Protein AF-0000000077149929 (afdb_homodimer)

Solvent-accessible surface area (backbone atoms only — not comparable to full-atom values): 21504 Å² total; per-residue (Å²): 137,84,81,76,75,76,81,75,70,52,66,52,74,81,49,72,38,74,36,72,50,73,58,92,90,40,73,47,52,42,52,30,38,65,86,33,66,66,58,45,76,57,82,54,70,53,52,48,53,39,57,74,66,64,73,82,71,56,50,36,36,37,25,45,62,31,39,47,26,63,56,56,52,50,49,38,66,74,37,72,81,44,46,45,37,32,26,23,60,39,62,66,25,48,53,29,22,53,50,26,28,56,73,58,72,46,88,69,45,74,45,77,19,64,80,56,38,73,43,54,92,51,68,25,20,25,39,37,30,63,63,68,60,81,48,35,68,65,47,54,49,47,52,54,53,52,46,60,74,28,39,33,87,63,7,34,43,37,40,31,30,40,39,91,67,53,27,53,58,50,50,53,51,41,30,68,74,50,73,34,65,43,77,78,41,80,55,95,59,28,33,28,39,38,30,47,40,120,138,83,82,77,75,77,81,75,70,53,66,51,72,81,47,70,37,74,35,73,50,72,56,92,89,40,74,47,53,42,53,29,38,65,87,32,66,65,58,45,75,58,80,54,68,51,52,48,52,39,58,73,66,62,72,82,71,55,51,34,36,36,24,45,62,32,38,47,27,63,57,56,52,49,49,38,67,73,38,70,80,42,44,42,40,32,25,23,62,39,62,67,25,47,55,30,22,51,50,26,27,56,73,58,73,47,88,67,45,76,44,74,18,65,81,56,38,72,43,52,92,50,70,22,20,26,39,36,31,61,62,68,60,83,48,35,69,65,46,54,48,48,53,54,55,53,45,60,74,28,38,34,87,62,8,35,43,37,39,31,32,39,39,90,68,54,27,54,57,51,50,54,52,41,29,70,74,50,70,35,65,41,76,78,42,80,55,95,61,28,32,28,38,38,30,49,40,120

Secondary structure (DSSP, 8-state):
---------------EEEEEEEETTEEEEEEEETTSS--SSS--HHHHHHHHH---SSSEEEEES-TTSHHHHHHHHHSTT-EEEEEES-HHHHHHHHHHHHHTT---EEEE-STTTT-TT--EEEEEE---GGG-HHHHHHHHHHHHHTEEEEEEEEEEEEGGGTHHHHHHHHHHHHS--EEEEEETTEEEEEEE--/---------------EEEEEEEETTEEEEEEEETTSS--SSS--HHHHHHHHH---SSSEEEEES-TTSHHHHHHHHHSTT-EEEEEES-HHHHHHHHHHHHHTT---EEEE-STTTT-TT--EEEEEE---GGG-HHHHHHHHHHHHHTEEEEEEEEEEEEGGGTHHHHHHHHHHHHS--EEEEEETTEEEEEEE--

InterPro domains:
  IPR007848 Methyltransferase small domain [PF05175] (28-194)
  IPR029063 S-adenosyl-L-methionine-dependent methyltransferase superfamily [G3DSA:3.40.50.150] (6-197)
  IPR029063 S-adenosyl-L-methionine-dependent methyltransferase superfamily [SSF53335] (8-190)
  IPR046977 rRNA (guanine-N(2)-)-methyltransferase RsmC/RlmG [PTHR47816] (9-197)

Radius of gyration: 22.01 Å; Cα contacts (8 Å, |Δi|>4): 864; chains: 2; bounding box: 57×58×68 Å

Structure (mmCIF, N/CA/C/O backbone):
data_AF-0000000077149929-model_v1
#
loop_
_entity.id
_entity.type
_entity.pdbx_description
1 polymer 'Methyltransferase small'
#
loop_
_atom_site.group_PDB
_atom_site.id
_atom_site.type_symbol
_atom_site.label_atom_id
_atom_site.label_alt_id
_atom_site.label_comp_id
_atom_site.label_asym_id
_atom_site.label_entity_id
_atom_site.label_seq_id
_atom_site.pdbx_PDB_ins_code
_atom_site.Cartn_x
_atom_site.Cartn_y
_atom_site.Cartn_z
_atom_site.occupancy
_atom_site.B_iso_or_equiv
_atom_site.auth_seq_id
_atom_site.auth_comp_id
_atom_site.auth_asym_id
_atom_site.auth_atom_id
_atom_site.pdbx_PDB_model_num
ATOM 1 N N . MET A 1 1 ? -20.562 -1.938 46.125 1 22.09 1 MET A N 1
ATOM 2 C CA . MET A 1 1 ? -20.094 -0.836 45.312 1 22.09 1 MET A CA 1
ATOM 3 C C . MET A 1 1 ? -19.484 -1.355 44 1 22.09 1 MET A C 1
ATOM 5 O O . MET A 1 1 ? -18.453 -2.029 44 1 22.09 1 MET A O 1
ATOM 9 N N . ASN A 1 2 ? -20.188 -1.725 42.875 1 21.92 2 ASN A N 1
ATOM 10 C CA . ASN A 1 2 ? -20.094 -2.693 41.812 1 21.92 2 ASN A CA 1
ATOM 11 C C . ASN A 1 2 ? -19.109 -2.23 40.719 1 21.92 2 ASN A C 1
ATOM 13 O O . ASN A 1 2 ? -19.266 -1.153 40.156 1 21.92 2 ASN A O 1
ATOM 17 N N . GLN A 1 3 ? -17.797 -2.617 40.781 1 22.11 3 GLN A N 1
ATOM 18 C CA . GLN A 1 3 ? -16.594 -2.266 40.031 1 22.11 3 GLN A CA 1
ATOM 19 C C . GLN A 1 3 ? -16.781 -2.484 38.531 1 22.11 3 GLN A C 1
ATOM 21 O O . GLN A 1 3 ? -16.906 -3.623 38.094 1 22.11 3 GLN A O 1
ATOM 26 N N . HIS A 1 4 ? -17.672 -1.678 37.812 1 24.73 4 HIS A N 1
ATOM 27 C CA . HIS A 1 4 ? -17.984 -1.688 36.406 1 24.73 4 HIS A CA 1
ATOM 28 C C . HIS A 1 4 ? -16.719 -1.696 35.531 1 24.73 4 HIS A C 1
ATOM 30 O O . HIS A 1 4 ? -15.953 -0.729 35.562 1 24.73 4 HIS A O 1
ATOM 36 N N . TYR A 1 5 ? -15.922 -2.758 35.562 1 26.31 5 TYR A N 1
ATOM 37 C CA . TYR A 1 5 ? -14.812 -3.09 34.656 1 26.31 5 TYR A CA 1
ATOM 38 C C . TYR A 1 5 ? -15.125 -2.691 33.219 1 26.31 5 TYR A C 1
ATOM 40 O O . TYR A 1 5 ? -16.078 -3.203 32.625 1 26.31 5 TYR A O 1
ATOM 48 N N . PHE A 1 6 ? -14.938 -1.39 32.781 1 29.39 6 PHE A N 1
ATOM 49 C CA . PHE A 1 6 ? -14.977 -0.711 31.5 1 29.39 6 PHE A CA 1
ATOM 50 C C . PHE A 1 6 ? -14.312 -1.564 30.422 1 29.39 6 PHE A C 1
ATOM 52 O O . PHE A 1 6 ? -13.094 -1.734 30.422 1 29.39 6 PHE A O 1
ATOM 59 N N . THR A 1 7 ? -14.789 -2.705 30.078 1 29.2 7 THR A N 1
ATOM 60 C CA . THR A 1 7 ? -14.445 -3.537 28.938 1 29.2 7 THR A CA 1
ATOM 61 C C . THR A 1 7 ? -14.305 -2.691 27.672 1 29.2 7 THR A C 1
ATOM 63 O O . THR A 1 7 ? -15.297 -2.209 27.125 1 29.2 7 THR A O 1
ATOM 66 N N . GLU A 1 8 ? -13.383 -1.742 27.484 1 30.44 8 GLU A N 1
ATOM 67 C CA . GLU A 1 8 ? -12.898 -0.664 26.641 1 30.44 8 GLU A CA 1
ATOM 68 C C . GLU A 1 8 ? -12.609 -1.165 25.219 1 30.44 8 GLU A C 1
ATOM 70 O O . GLU A 1 8 ? -11.453 -1.324 24.844 1 30.44 8 GLU A O 1
ATOM 75 N N . ASN A 1 9 ? -13.016 -2.373 24.828 1 31.66 9 ASN A N 1
ATOM 76 C CA . ASN A 1 9 ? -12.734 -2.877 23.484 1 31.66 9 ASN A CA 1
ATOM 77 C C . ASN A 1 9 ? -13.227 -1.914 22.406 1 31.66 9 ASN A C 1
ATOM 79 O O . ASN A 1 9 ? -14.383 -1.971 22 1 31.66 9 ASN A O 1
ATOM 83 N N . PRO A 1 10 ? -13.016 -0.711 22.469 1 35.94 10 PRO A N 1
ATOM 84 C CA . PRO A 1 10 ? -13.656 0.146 21.453 1 35.94 10 PRO A CA 1
ATOM 85 C C . PRO A 1 10 ? -13.422 -0.338 20.031 1 35.94 10 PRO A C 1
ATOM 87 O O . PRO A 1 10 ? -12.273 -0.375 19.562 1 35.94 10 PRO A O 1
ATOM 90 N N . GLU A 1 11 ? -13.859 -1.511 19.453 1 36.47 11 GLU A N 1
ATOM 91 C CA . GLU A 1 11 ? -13.773 -2.195 18.172 1 36.47 11 GLU A CA 1
ATOM 92 C C . GLU A 1 11 ? -14.008 -1.229 17.016 1 36.47 11 GLU A C 1
ATOM 94 O O . GLU A 1 11 ? -15.148 -0.842 16.734 1 36.47 11 GLU A O 1
ATOM 99 N N . SER A 1 12 ? -13.547 -0.11 16.984 1 45.94 12 SER A N 1
ATOM 100 C CA . SER A 1 12 ? -13.828 0.564 15.711 1 45.94 12 SER A CA 1
ATOM 101 C C . SER A 1 12 ? -13.812 -0.418 14.547 1 45.94 12 SER A C 1
ATOM 103 O O . SER A 1 12 ? -12.922 -1.264 14.453 1 45.94 12 SER A O 1
ATOM 105 N N . GLU A 1 13 ? -14.969 -0.965 13.898 1 57.72 13 GLU A N 1
ATOM 106 C CA . GLU A 1 13 ? -15.453 -2.23 13.359 1 57.72 13 GLU A CA 1
ATOM 107 C C . GLU A 1 13 ? -14.719 -2.604 12.078 1 57.72 13 GLU A C 1
ATOM 109 O O . GLU A 1 13 ? -14.711 -1.84 11.109 1 57.72 13 GLU A O 1
ATOM 114 N N . ILE A 1 14 ? -13.695 -3.395 12.117 1 74.5 14 ILE A N 1
ATOM 115 C CA . ILE A 1 14 ? -13.234 -4.18 10.977 1 74.5 14 ILE A CA 1
ATOM 116 C C . ILE A 1 14 ? -14.43 -4.688 10.18 1 74.5 14 ILE A C 1
ATOM 118 O O . ILE A 1 14 ? -15.375 -5.238 10.742 1 74.5 14 ILE A O 1
ATOM 122 N N . LYS A 1 15 ? -14.43 -4.043 8.922 1 82.56 15 LYS A N 1
ATOM 123 C CA . LYS A 1 15 ? -15.484 -4.555 8.062 1 82.56 15 LYS A CA 1
ATOM 124 C C . LYS A 1 15 ? -15.008 -5.75 7.246 1 82.56 15 LYS A C 1
ATOM 126 O O . LYS A 1 15 ? -13.914 -5.719 6.676 1 82.56 15 LYS A O 1
ATOM 131 N N . GLU A 1 16 ? -15.766 -6.77 7.375 1 90.88 16 GLU A N 1
ATOM 132 C CA . GLU A 1 16 ? -15.477 -7.98 6.613 1 90.88 16 GLU A CA 1
ATOM 133 C C . GLU A 1 16 ? -16.484 -8.172 5.484 1 90.88 16 GLU A C 1
ATOM 135 O O . GLU A 1 16 ? -17.641 -7.734 5.59 1 90.88 16 GLU A O 1
ATOM 140 N N . LYS A 1 17 ? -16.078 -8.703 4.402 1 92.31 17 LYS A N 1
ATOM 141 C CA . LYS A 1 17 ? -16.938 -9.172 3.316 1 92.31 17 LYS A CA 1
ATOM 142 C C . LYS A 1 17 ? -16.625 -10.625 2.967 1 92.31 17 LYS A C 1
ATOM 144 O O . LYS A 1 17 ? -15.477 -10.984 2.736 1 92.31 17 LYS A O 1
ATOM 149 N N . ARG A 1 18 ? -17.656 -11.445 3.004 1 96.19 18 ARG A N 1
ATOM 150 C CA . ARG A 1 18 ? -17.484 -12.852 2.654 1 96.19 18 ARG A CA 1
ATOM 151 C C . ARG A 1 18 ? -18.016 -13.133 1.248 1 96.19 18 ARG A C 1
ATOM 153 O O . ARG A 1 18 ? -19.062 -12.609 0.853 1 96.19 18 ARG A O 1
ATOM 160 N N . PHE A 1 19 ? -17.234 -13.969 0.481 1 97.44 19 PHE A N 1
ATOM 161 C CA . PHE A 1 19 ? -17.688 -14.336 -0.856 1 97.44 19 PHE A CA 1
ATOM 162 C C . PHE A 1 19 ? -17.094 -15.664 -1.289 1 97.44 19 PHE A C 1
ATOM 164 O O . PHE A 1 19 ? -16.109 -16.125 -0.717 1 97.44 19 PHE A O 1
ATOM 171 N N . THR A 1 20 ? -17.75 -16.312 -2.215 1 98.12 20 THR A N 1
ATOM 172 C CA . THR A 1 20 ? -17.266 -17.531 -2.861 1 98.12 20 THR A CA 1
ATOM 173 C C . THR A 1 20 ? -17.094 -17.312 -4.363 1 98.12 20 THR A C 1
ATOM 175 O O . THR A 1 20 ? -17.938 -16.672 -5 1 98.12 20 THR A O 1
ATOM 178 N N . GLU A 1 21 ? -16 -17.828 -4.863 1 97.81 21 GLU A N 1
ATOM 179 C CA . GLU A 1 21 ? -15.727 -17.672 -6.289 1 97.81 21 GLU A CA 1
ATOM 180 C C . GLU A 1 21 ? -15.031 -18.922 -6.84 1 97.81 21 GLU A C 1
ATOM 182 O O . GLU A 1 21 ? -14.336 -19.625 -6.105 1 97.81 21 GLU A O 1
ATOM 187 N N . SER A 1 22 ? -15.32 -19.141 -8.164 1 98.25 22 SER A N 1
ATOM 188 C CA . SER A 1 22 ? -14.695 -20.281 -8.82 1 98.25 22 SER A CA 1
ATOM 189 C C . SER A 1 22 ? -13.742 -19.828 -9.93 1 98.25 22 SER A C 1
ATOM 191 O O . SER A 1 22 ? -14.133 -19.047 -10.805 1 98.25 22 SER A O 1
ATOM 193 N N . ILE A 1 23 ? -12.508 -20.266 -9.828 1 97.88 23 ILE A N 1
ATOM 194 C CA . ILE A 1 23 ? -11.492 -20.031 -10.859 1 97.88 23 ILE A CA 1
ATOM 195 C C . ILE A 1 23 ? -10.82 -21.359 -11.227 1 97.88 23 ILE A C 1
ATOM 197 O O . ILE A 1 23 ? -10.359 -22.094 -10.344 1 97.88 23 ILE A O 1
ATOM 201 N N . CYS A 1 24 ? -10.75 -21.672 -12.5 1 97.25 24 CYS A N 1
ATOM 202 C CA . CYS A 1 24 ? -10.078 -22.844 -13.016 1 97.25 24 CYS A CA 1
ATOM 203 C C . CYS A 1 24 ? -10.562 -24.109 -12.305 1 97.25 24 CYS A C 1
ATOM 205 O O . CYS A 1 24 ? -9.758 -24.922 -11.852 1 97.25 24 CYS A O 1
ATOM 207 N N . GLY A 1 25 ? -11.82 -24.203 -12.047 1 96.06 25 GLY A N 1
ATOM 208 C CA . GLY A 1 25 ? -12.43 -25.406 -11.492 1 96.06 25 GLY A CA 1
ATOM 209 C C . GLY A 1 25 ? -12.344 -25.469 -9.977 1 96.06 25 GLY A C 1
ATOM 210 O O . GLY A 1 25 ? -12.812 -26.438 -9.367 1 96.06 25 GLY A O 1
ATOM 211 N N . SER A 1 26 ? -11.719 -24.531 -9.352 1 97.69 26 SER A N 1
ATOM 212 C CA . SER A 1 26 ? -11.609 -24.484 -7.895 1 97.69 26 SER A CA 1
ATOM 213 C C . SER A 1 26 ? -12.547 -23.422 -7.309 1 97.69 26 SER A C 1
ATOM 215 O O . SER A 1 26 ? -12.492 -22.25 -7.695 1 97.69 26 SER A O 1
ATOM 217 N N . SER A 1 27 ? -13.344 -23.875 -6.438 1 98.56 27 SER A N 1
ATOM 218 C CA . SER A 1 27 ? -14.234 -22.953 -5.73 1 98.56 27 SER A CA 1
ATOM 219 C C . SER A 1 27 ? -13.758 -22.703 -4.309 1 98.56 27 SER A C 1
ATOM 221 O O . SER A 1 27 ? -13.641 -23.625 -3.508 1 98.56 27 SER A O 1
ATOM 223 N N . LEU A 1 28 ? -13.484 -21.516 -3.98 1 98.62 28 LEU A N 1
ATOM 224 C CA . LEU A 1 28 ? -12.992 -21.156 -2.656 1 98.62 28 LEU A CA 1
ATOM 225 C C . LEU A 1 28 ? -13.852 -20.062 -2.037 1 98.62 28 LEU A C 1
ATOM 227 O O . LEU A 1 28 ? -14.469 -19.281 -2.754 1 98.62 28 LEU A O 1
ATOM 231 N N . THR A 1 29 ? -13.859 -20.031 -0.743 1 98.56 29 THR A N 1
ATOM 232 C CA . THR A 1 29 ? -14.539 -19 0.026 1 98.56 29 THR A CA 1
ATOM 233 C C . THR A 1 29 ? -13.523 -18.094 0.732 1 98.56 29 THR A C 1
ATOM 235 O O . THR A 1 29 ? -12.57 -18.594 1.343 1 98.56 29 THR A O 1
ATOM 238 N N . PHE A 1 30 ? -13.805 -16.797 0.614 1 98.31 30 PHE A N 1
ATOM 239 C CA . PHE A 1 30 ? -12.883 -15.82 1.192 1 98.31 30 PHE A CA 1
ATOM 240 C C . PHE A 1 30 ? -13.625 -14.836 2.094 1 98.31 30 PHE A C 1
ATOM 242 O O . PHE A 1 30 ? -14.805 -14.555 1.874 1 98.31 30 PHE A O 1
ATOM 249 N N . THR A 1 31 ? -12.898 -14.398 3.086 1 96.88 31 THR A N 1
ATOM 250 C CA . THR A 1 31 ? -13.25 -13.188 3.818 1 96.88 31 THR A CA 1
ATOM 251 C C . THR A 1 31 ? -12.227 -12.078 3.549 1 96.88 31 THR A C 1
ATOM 253 O O . THR A 1 31 ? -11.062 -12.203 3.918 1 96.88 31 THR A O 1
ATOM 256 N N . SER A 1 32 ? -12.695 -11.047 2.826 1 92.88 32 SER A N 1
ATOM 257 C CA . SER A 1 32 ? -11.867 -9.852 2.688 1 92.88 32 SER A CA 1
ATOM 258 C C . SER A 1 32 ? -12.109 -8.875 3.834 1 92.88 32 SER A C 1
ATOM 260 O O . SER A 1 32 ? -13.109 -8.977 4.543 1 92.88 32 SER A O 1
ATOM 262 N N . VAL A 1 33 ? -11.133 -7.949 3.977 1 87.19 33 VAL A N 1
ATOM 263 C CA . VAL A 1 33 ? -11.211 -7.086 5.152 1 87.19 33 VAL A CA 1
ATOM 264 C C . VAL A 1 33 ? -10.766 -5.672 4.789 1 87.19 33 VAL A C 1
ATOM 266 O O . VAL A 1 33 ? -9.867 -5.496 3.959 1 87.19 33 VAL A O 1
ATOM 269 N N . SER A 1 34 ? -11.406 -4.766 5.426 1 79.69 34 SER A N 1
ATOM 270 C CA . SER A 1 34 ? -11.039 -3.371 5.211 1 79.69 34 SER A CA 1
ATOM 271 C C . SER A 1 34 ? -9.594 -3.113 5.613 1 79.69 34 SER A C 1
ATOM 273 O O . SER A 1 34 ? -9.102 -3.678 6.598 1 79.69 34 SER A O 1
ATOM 275 N N . GLY A 1 35 ? -8.852 -2.227 4.828 1 75.69 35 GLY A N 1
ATOM 276 C CA . GLY A 1 35 ? -7.477 -1.9 5.16 1 75.69 35 GLY A CA 1
ATOM 277 C C . GLY A 1 35 ? -6.469 -2.807 4.477 1 75.69 35 GLY A C 1
ATOM 278 O O . GLY A 1 35 ? -5.258 -2.588 4.578 1 75.69 35 GLY A O 1
ATOM 279 N N . VAL A 1 36 ? -6.98 -3.764 3.863 1 80.44 36 VAL A N 1
ATOM 280 C CA . VAL A 1 36 ? -6.152 -4.664 3.07 1 80.44 36 VAL A CA 1
ATOM 281 C C . VAL A 1 36 ? -6.508 -4.523 1.592 1 80.44 36 VAL A C 1
ATOM 283 O O . VAL A 1 36 ? -7.633 -4.16 1.249 1 80.44 36 VAL A O 1
ATOM 286 N N . PHE A 1 37 ? -5.52 -4.648 0.793 1 76.69 37 PHE A N 1
ATOM 287 C CA . PHE A 1 37 ? -5.699 -4.535 -0.649 1 76.69 37 PHE A CA 1
ATOM 288 C C . PHE A 1 37 ? -6.914 -5.336 -1.106 1 76.69 37 PHE A C 1
ATOM 290 O O . PHE A 1 37 ? -7.148 -6.445 -0.628 1 76.69 37 PHE A O 1
ATOM 297 N N . SER A 1 38 ? -7.715 -4.785 -2.047 1 76.94 38 SER A N 1
ATOM 298 C CA . SER A 1 38 ? -8.828 -5.406 -2.758 1 76.94 38 SER A CA 1
ATOM 299 C C . SER A 1 38 ? -9.938 -5.816 -1.797 1 76.94 38 SER A C 1
ATOM 301 O O . SER A 1 38 ? -10.344 -6.98 -1.771 1 76.94 38 SER A O 1
ATOM 303 N N . PHE A 1 39 ? -10.336 -4.863 -1.035 1 75.19 39 PHE A N 1
ATOM 304 C CA . PHE A 1 39 ? -11.477 -5.086 -0.151 1 75.19 39 PHE A CA 1
ATOM 305 C C . PHE A 1 39 ? -12.781 -5.105 -0.94 1 75.19 39 PHE A C 1
ATOM 307 O O . PHE A 1 39 ? -13.492 -4.102 -0.987 1 75.19 39 PHE A O 1
ATOM 314 N N . GLU A 1 40 ? -13.023 -6.195 -1.557 1 82.56 40 GLU A N 1
ATOM 315 C CA . GLU A 1 40 ? -14.172 -6.43 -2.424 1 82.56 40 GLU A CA 1
ATOM 316 C C . GLU A 1 40 ? -14.742 -7.828 -2.219 1 82.56 40 GLU A C 1
ATOM 318 O O . GLU A 1 40 ? -14.266 -8.578 -1.366 1 82.56 40 GLU A O 1
ATOM 323 N N . THR A 1 41 ? -15.852 -8.102 -2.889 1 90.75 41 THR A N 1
ATOM 324 C CA . THR A 1 41 ? -16.5 -9.406 -2.816 1 90.75 41 THR A CA 1
ATOM 325 C C . THR A 1 41 ? -16.188 -10.234 -4.062 1 90.75 41 THR A C 1
ATOM 327 O O . THR A 1 41 ? -17.062 -10.93 -4.586 1 90.75 41 THR A O 1
ATOM 330 N N . LYS A 1 42 ? -15.031 -9.992 -4.613 1 93.38 42 LYS A N 1
ATOM 331 C CA . LYS A 1 42 ? -14.531 -10.742 -5.762 1 93.38 42 LYS A CA 1
ATOM 332 C C . LYS A 1 42 ? -13.016 -10.633 -5.871 1 93.38 42 LYS A C 1
ATOM 334 O O . LYS A 1 42 ? -12.414 -9.719 -5.309 1 93.38 42 LYS A O 1
ATOM 339 N N . ILE A 1 43 ? -12.438 -11.602 -6.504 1 96 43 ILE A N 1
ATOM 340 C CA . ILE A 1 43 ? -11.008 -11.547 -6.797 1 96 43 ILE A CA 1
ATOM 341 C C . ILE A 1 43 ? -10.727 -10.438 -7.812 1 96 43 ILE A C 1
ATOM 343 O O . ILE A 1 43 ? -11.438 -10.32 -8.82 1 96 43 ILE A O 1
ATOM 347 N N . ASP A 1 44 ? -9.797 -9.562 -7.508 1 92.75 44 ASP A N 1
ATOM 348 C CA . ASP A 1 44 ? -9.492 -8.477 -8.438 1 92.75 44 ASP A CA 1
ATOM 349 C C . ASP A 1 44 ? -9.016 -9.031 -9.781 1 92.75 44 ASP A C 1
ATOM 351 O O . ASP A 1 44 ? -8.406 -10.102 -9.836 1 92.75 44 ASP A O 1
ATOM 355 N N . ARG A 1 45 ? -9.148 -8.305 -10.789 1 94 45 ARG A N 1
ATOM 356 C CA . ARG A 1 45 ? -8.969 -8.734 -12.172 1 94 45 ARG A CA 1
ATOM 357 C C . ARG A 1 45 ? -7.527 -9.156 -12.43 1 94 45 ARG A C 1
ATOM 359 O O . ARG A 1 45 ? -7.281 -10.148 -13.125 1 94 45 ARG A O 1
ATOM 366 N N . ALA A 1 46 ? -6.562 -8.438 -11.969 1 96.19 46 ALA A N 1
ATOM 367 C CA . ALA A 1 46 ? -5.156 -8.758 -12.203 1 96.19 46 ALA A CA 1
ATOM 368 C C . ALA A 1 46 ? -4.777 -10.086 -11.555 1 96.19 46 ALA A C 1
ATOM 370 O O . ALA A 1 46 ? -4.164 -10.945 -12.195 1 96.19 46 ALA A O 1
ATOM 371 N N . SER A 1 47 ? -5.199 -10.281 -10.305 1 97.56 47 SER A N 1
ATOM 372 C CA . SER A 1 47 ? -4.918 -11.523 -9.594 1 97.56 47 SER A CA 1
ATOM 373 C C . SER A 1 47 ? -5.562 -12.719 -10.289 1 97.56 47 SER A C 1
ATOM 375 O O . SER A 1 47 ? -4.945 -13.781 -10.422 1 97.56 47 SER A O 1
ATOM 377 N N . GLU A 1 48 ? -6.789 -12.5 -10.727 1 98.06 48 GLU A N 1
ATOM 378 C CA . GLU A 1 48 ? -7.48 -13.57 -11.438 1 98.06 48 GLU A CA 1
ATOM 379 C C . GLU A 1 48 ? -6.699 -13.992 -12.68 1 98.06 48 GLU A C 1
ATOM 381 O O . GLU A 1 48 ? -6.57 -15.18 -12.969 1 98.06 48 GLU A O 1
ATOM 386 N N . ASN A 1 49 ? -6.25 -13.016 -13.406 1 98.5 49 ASN A N 1
ATOM 387 C CA . ASN A 1 49 ? -5.484 -13.289 -14.617 1 98.5 49 ASN A CA 1
ATOM 388 C C . ASN A 1 49 ? -4.223 -14.094 -14.312 1 98.5 49 ASN A C 1
ATOM 390 O O . ASN A 1 49 ? -3.896 -15.047 -15.016 1 98.5 49 ASN A O 1
ATOM 394 N N . LEU A 1 50 ? -3.537 -13.742 -13.273 1 98.75 50 LEU A N 1
ATOM 395 C CA . LEU A 1 50 ? -2.326 -14.453 -12.875 1 98.75 50 LEU A CA 1
ATOM 396 C C . LEU A 1 50 ? -2.643 -15.898 -12.5 1 98.75 50 LEU A C 1
ATOM 398 O O . LEU A 1 50 ? -1.945 -16.812 -12.922 1 98.75 50 LEU A O 1
ATOM 402 N N . ILE A 1 51 ? -3.672 -16.125 -11.711 1 98.75 51 ILE A N 1
ATOM 403 C CA . ILE A 1 51 ? -4.082 -17.453 -11.258 1 98.75 51 ILE A CA 1
ATOM 404 C C . ILE A 1 51 ? -4.375 -18.344 -12.469 1 98.75 51 ILE A C 1
ATOM 406 O O . ILE A 1 51 ? -3.893 -19.469 -12.539 1 98.75 51 ILE A O 1
ATOM 410 N N . LYS A 1 52 ? -5.059 -17.797 -13.43 1 98.62 52 LYS A N 1
ATOM 411 C CA . LYS A 1 52 ? -5.512 -18.562 -14.594 1 98.62 52 LYS A CA 1
ATOM 412 C C . LYS A 1 52 ? -4.336 -18.984 -15.469 1 98.62 52 LYS A C 1
ATOM 414 O O . LYS A 1 52 ? -4.398 -20.016 -16.141 1 98.62 52 LYS A O 1
ATOM 419 N N . ASN A 1 53 ? -3.275 -18.25 -15.406 1 98.69 53 ASN A N 1
ATOM 420 C CA . ASN A 1 53 ? -2.203 -18.469 -16.375 1 98.69 53 ASN A CA 1
ATOM 421 C C . ASN A 1 53 ? -0.992 -19.125 -15.711 1 98.69 53 ASN A C 1
ATOM 423 O O . ASN A 1 53 ? -0.092 -19.609 -16.406 1 98.69 53 ASN A O 1
ATOM 427 N N . PHE A 1 54 ? -1.016 -19.25 -14.445 1 98.81 54 PHE A N 1
ATOM 428 C CA . PHE A 1 54 ? 0.128 -19.781 -13.711 1 98.81 54 PHE A CA 1
ATOM 429 C C . PHE A 1 54 ? 0.305 -21.281 -13.984 1 98.81 54 PHE A C 1
ATOM 431 O O . PHE A 1 54 ? -0.665 -22.031 -13.953 1 98.81 54 PHE A O 1
ATOM 438 N N . THR A 1 55 ? 1.529 -21.641 -14.211 1 98.25 55 THR A N 1
ATOM 439 C CA . THR A 1 55 ? 1.961 -23.031 -14.289 1 98.25 55 THR A CA 1
ATOM 440 C C . THR A 1 55 ? 3.223 -23.266 -13.461 1 98.25 55 THR A C 1
ATOM 442 O O . THR A 1 55 ? 4.227 -22.578 -13.648 1 98.25 55 THR A O 1
ATOM 445 N N . PRO A 1 56 ? 3.227 -24.25 -12.594 1 98.25 56 PRO A N 1
ATOM 446 C CA . PRO A 1 56 ? 4.371 -24.438 -11.703 1 98.25 56 PRO A CA 1
ATOM 447 C C . PRO A 1 56 ? 5.621 -24.906 -12.438 1 98.25 56 PRO A C 1
ATOM 449 O O . PRO A 1 56 ? 5.531 -25.719 -13.359 1 98.25 56 PRO A O 1
ATOM 452 N N . SER A 1 57 ? 6.777 -24.344 -12.031 1 97.75 57 SER A N 1
ATOM 453 C CA . SER A 1 57 ? 8.078 -24.797 -12.531 1 97.75 57 SER A CA 1
ATOM 454 C C . SER A 1 57 ? 8.688 -25.844 -11.609 1 97.75 57 SER A C 1
ATOM 456 O O . SER A 1 57 ? 9.672 -26.484 -11.969 1 97.75 57 SER A O 1
ATOM 458 N N . GLY A 1 58 ? 8.164 -26.016 -10.438 1 97.75 58 GLY A N 1
ATOM 459 C CA . GLY A 1 58 ? 8.594 -26.938 -9.398 1 97.75 58 GLY A CA 1
ATOM 460 C C . GLY A 1 58 ? 7.625 -27.031 -8.234 1 97.75 58 GLY A C 1
ATOM 461 O O . GLY A 1 58 ? 6.418 -26.844 -8.406 1 97.75 58 GLY A O 1
ATOM 462 N N . MET A 1 59 ? 8.133 -27.359 -7.07 1 98.19 59 MET A N 1
ATOM 463 C CA . MET A 1 59 ? 7.25 -27.703 -5.957 1 98.19 59 MET A CA 1
ATOM 464 C C . MET A 1 59 ? 7.023 -26.5 -5.047 1 98.19 59 MET A C 1
ATOM 466 O O . MET A 1 59 ? 5.957 -26.359 -4.445 1 98.19 59 MET A O 1
ATOM 470 N N . SER A 1 60 ? 7.926 -25.609 -4.941 1 98.75 60 SER A N 1
ATOM 471 C CA . SER A 1 60 ? 7.848 -24.531 -3.963 1 98.75 60 SER A CA 1
ATOM 472 C C . SER A 1 60 ? 7.453 -23.219 -4.621 1 98.75 60 SER A C 1
ATOM 474 O O . SER A 1 60 ? 8.055 -22.812 -5.621 1 98.75 60 SER A O 1
ATOM 476 N N . VAL A 1 61 ? 6.426 -22.531 -4.059 1 98.88 61 VAL A N 1
ATOM 477 C CA . VAL A 1 61 ? 5.902 -21.281 -4.59 1 98.88 61 VAL A CA 1
ATOM 478 C C . VAL A 1 61 ? 5.871 -20.219 -3.484 1 98.88 61 VAL A C 1
ATOM 480 O O . VAL A 1 61 ? 5.418 -20.5 -2.371 1 98.88 61 VAL A O 1
ATOM 483 N N . LEU A 1 62 ? 6.414 -19.062 -3.771 1 98.94 62 LEU A N 1
ATOM 484 C CA . LEU A 1 62 ? 6.336 -17.906 -2.875 1 98.94 62 LEU A CA 1
ATOM 485 C C . LEU A 1 62 ? 5.391 -16.844 -3.434 1 98.94 62 LEU A C 1
ATOM 487 O O . LEU A 1 62 ? 5.535 -16.422 -4.586 1 98.94 62 LEU A O 1
ATOM 491 N N . ASP A 1 63 ? 4.41 -16.438 -2.668 1 98.88 63 ASP A N 1
ATOM 492 C CA . ASP A 1 63 ? 3.492 -15.344 -2.988 1 98.88 63 ASP A CA 1
ATOM 493 C C . ASP A 1 63 ? 3.842 -14.086 -2.201 1 98.88 63 ASP A C 1
ATOM 495 O O . ASP A 1 63 ? 3.605 -14.016 -0.994 1 98.88 63 ASP A O 1
ATOM 499 N N . ILE A 1 64 ? 4.391 -13.086 -2.887 1 97.75 64 ILE A N 1
ATOM 500 C CA . ILE A 1 64 ? 4.844 -11.852 -2.244 1 97.75 64 ILE A CA 1
ATOM 501 C C . ILE A 1 64 ? 3.703 -10.836 -2.211 1 97.75 64 ILE A C 1
ATOM 503 O O . ILE A 1 64 ? 3.092 -10.555 -3.242 1 97.75 64 ILE A O 1
ATOM 507 N N . GLY A 1 65 ? 3.535 -10.172 -1.066 1 94.56 65 GLY A N 1
ATOM 508 C CA . GLY A 1 65 ? 2.371 -9.312 -0.947 1 94.56 65 GLY A CA 1
ATOM 509 C C . GLY A 1 65 ? 1.058 -10.055 -1.101 1 94.56 65 GLY A C 1
ATOM 510 O O . GLY A 1 65 ? 0.23 -9.695 -1.941 1 94.56 65 GLY A O 1
ATOM 511 N N . CYS A 1 66 ? 0.828 -10.969 -0.164 1 97.12 66 CYS A N 1
ATOM 512 C CA . CYS A 1 66 ? -0.213 -11.961 -0.413 1 97.12 66 CYS A CA 1
ATOM 513 C C . CYS A 1 66 ? -1.588 -11.406 -0.053 1 97.12 66 CYS A C 1
ATOM 515 O O . CYS A 1 66 ? -2.609 -11.992 -0.417 1 97.12 66 CYS A O 1
ATOM 517 N N . GLY A 1 67 ? -1.678 -10.32 0.677 1 94.56 67 GLY A N 1
ATOM 518 C CA . GLY A 1 67 ? -2.984 -9.812 1.067 1 94.56 67 GLY A CA 1
ATOM 519 C C . GLY A 1 67 ? -3.781 -10.805 1.896 1 94.56 67 GLY A C 1
ATOM 520 O O . GLY A 1 67 ? -3.277 -11.344 2.883 1 94.56 67 GLY A O 1
ATOM 521 N N . TYR A 1 68 ? -5.02 -11.031 1.551 1 96 68 TYR A N 1
ATOM 522 C CA . TYR A 1 68 ? -5.84 -11.984 2.287 1 96 68 TYR A CA 1
ATOM 523 C C . TYR A 1 68 ? -5.707 -13.383 1.706 1 96 68 TYR A C 1
ATOM 525 O O . TYR A 1 68 ? -6.531 -14.258 1.982 1 96 68 TYR A O 1
ATOM 533 N N . GLY A 1 69 ? -4.797 -13.586 0.824 1 98.12 69 GLY A N 1
ATOM 534 C CA . GLY A 1 69 ? -4.348 -14.914 0.439 1 98.12 69 GLY A CA 1
ATOM 535 C C . GLY A 1 69 ? -4.941 -15.391 -0.873 1 98.12 69 GLY A C 1
ATOM 536 O O . GLY A 1 69 ? -4.84 -16.578 -1.216 1 98.12 69 GLY A O 1
ATOM 537 N N . ALA A 1 70 ? -5.445 -14.531 -1.707 1 97.75 70 ALA A N 1
ATOM 538 C CA . ALA A 1 70 ? -6.223 -14.914 -2.881 1 97.75 70 ALA A CA 1
ATOM 539 C C . ALA A 1 70 ? -5.379 -15.734 -3.855 1 97.75 70 ALA A C 1
ATOM 541 O O . ALA A 1 70 ? -5.734 -16.859 -4.199 1 97.75 70 ALA A O 1
ATOM 542 N N . ILE A 1 71 ? -4.266 -15.219 -4.238 1 98.56 71 ILE A N 1
ATOM 543 C CA . ILE A 1 71 ? -3.492 -15.852 -5.301 1 98.56 71 ILE A CA 1
ATOM 544 C C . ILE A 1 71 ? -2.9 -17.172 -4.797 1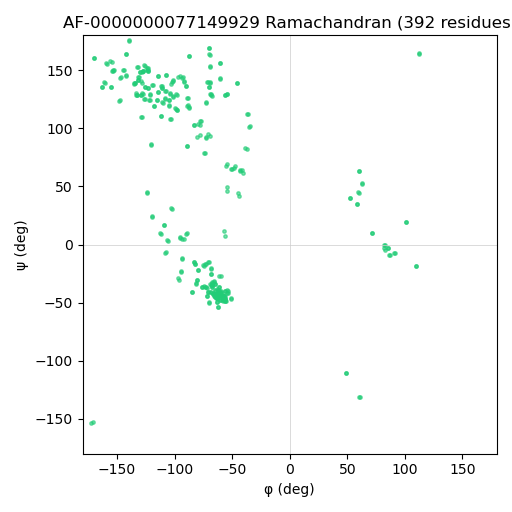 98.56 71 ILE A C 1
ATOM 546 O O . ILE A 1 71 ? -3.121 -18.219 -5.391 1 98.56 71 ILE A O 1
ATOM 550 N N . GLY A 1 72 ? -2.25 -17.141 -3.658 1 98.88 72 GLY A N 1
ATOM 551 C CA . GLY A 1 72 ? -1.591 -18.328 -3.127 1 98.88 72 GLY A CA 1
ATOM 552 C C . GLY A 1 72 ? -2.551 -19.453 -2.824 1 98.88 72 GLY A C 1
ATOM 553 O O . GLY A 1 72 ? -2.244 -20.625 -3.082 1 98.88 72 GLY A O 1
ATOM 554 N N . LEU A 1 73 ? -3.699 -19.172 -2.314 1 98.88 73 LEU A N 1
ATOM 555 C CA . LEU A 1 73 ? -4.656 -20.203 -1.938 1 98.88 73 LEU A CA 1
ATOM 556 C C . LEU A 1 73 ? -5.266 -20.859 -3.176 1 98.88 73 LEU A C 1
ATOM 558 O O . LEU A 1 73 ? -5.5 -22.062 -3.191 1 98.88 73 LEU A O 1
ATOM 562 N N . TYR A 1 74 ? -5.5 -20.047 -4.207 1 98.88 74 TYR A N 1
ATOM 563 C CA . TYR A 1 74 ? -5.969 -20.656 -5.445 1 98.88 74 TYR A CA 1
ATOM 564 C C . TYR A 1 74 ? -4.906 -21.578 -6.035 1 98.88 74 TYR A C 1
ATOM 566 O O . TYR A 1 74 ? -5.215 -22.688 -6.488 1 98.88 74 TYR A O 1
ATOM 574 N N . ILE A 1 75 ? -3.734 -21.125 -6.047 1 98.88 75 ILE A N 1
ATOM 575 C CA . ILE A 1 75 ? -2.664 -21.953 -6.598 1 98.88 75 ILE A CA 1
ATOM 576 C C . ILE A 1 75 ? -2.559 -23.25 -5.809 1 98.88 75 ILE A C 1
ATOM 578 O O . ILE A 1 75 ? -2.434 -24.328 -6.391 1 98.88 75 ILE A O 1
ATOM 582 N N . LYS A 1 76 ? -2.637 -23.172 -4.5 1 98.88 76 LYS A N 1
ATOM 583 C CA . LYS A 1 76 ? -2.607 -24.359 -3.668 1 98.88 76 LYS A CA 1
ATOM 584 C C . LYS A 1 76 ? -3.768 -25.297 -4.004 1 98.88 76 LYS A C 1
ATOM 586 O O . LYS A 1 76 ? -3.604 -26.516 -4.027 1 98.88 76 LYS A O 1
ATOM 591 N N . SER A 1 77 ? -4.898 -24.734 -4.223 1 98.81 77 SER A N 1
ATOM 592 C CA . SER A 1 77 ? -6.09 -25.531 -4.508 1 98.81 77 SER A CA 1
ATOM 593 C C . SER A 1 77 ? -5.984 -26.219 -5.867 1 98.81 77 SER A C 1
ATOM 595 O O . SER A 1 77 ? -6.363 -27.375 -6.012 1 98.81 77 SER A O 1
ATOM 597 N N . ILE A 1 78 ? -5.473 -25.531 -6.859 1 98.5 78 ILE A N 1
ATOM 598 C CA . ILE A 1 78 ? -5.371 -26.031 -8.227 1 98.5 78 ILE A CA 1
ATOM 599 C C . ILE A 1 78 ? -4.223 -27.031 -8.328 1 98.5 78 ILE A C 1
ATOM 601 O O . ILE A 1 78 ? -4.324 -28.031 -9.055 1 98.5 78 ILE A O 1
ATOM 605 N N . PHE A 1 79 ? -3.168 -26.719 -7.574 1 98.31 79 PHE A N 1
ATOM 606 C CA . PHE A 1 79 ? -1.986 -27.562 -7.539 1 98.31 79 PHE A CA 1
ATOM 607 C C . PHE A 1 79 ? -1.715 -28.062 -6.125 1 98.31 79 PHE A C 1
ATOM 609 O O . PHE A 1 79 ? -0.793 -27.578 -5.461 1 98.31 79 PHE A O 1
ATOM 616 N N . PRO A 1 80 ? -2.309 -29.125 -5.723 1 97.81 80 PRO A N 1
ATOM 617 C CA . PRO A 1 80 ? -2.307 -29.547 -4.32 1 97.81 80 PRO A CA 1
ATOM 618 C C . PRO A 1 80 ? -0.926 -29.984 -3.84 1 97.81 80 PRO A C 1
ATOM 620 O O . PRO A 1 80 ? -0.664 -30 -2.633 1 97.81 80 PRO A O 1
ATOM 623 N N . GLN A 1 81 ? -0.063 -30.328 -4.707 1 97.75 81 GLN A N 1
ATOM 624 C CA . GLN A 1 81 ? 1.249 -30.828 -4.316 1 97.75 81 GLN A CA 1
ATOM 625 C C . GLN A 1 81 ? 2.207 -29.672 -4.004 1 97.75 81 GLN A C 1
ATOM 627 O O . GLN A 1 81 ? 3.27 -29.891 -3.416 1 97.75 81 GLN A O 1
ATOM 632 N N . GLN A 1 82 ? 1.886 -28.516 -4.422 1 98.31 82 GLN A N 1
ATOM 633 C CA . GLN A 1 82 ? 2.781 -27.375 -4.254 1 98.31 82 GLN A CA 1
ATOM 634 C C . GLN A 1 82 ? 2.861 -26.953 -2.789 1 98.31 82 GLN A C 1
ATOM 636 O O . GLN A 1 82 ? 1.861 -27 -2.068 1 98.31 82 GLN A O 1
ATOM 641 N N . ASN A 1 83 ? 4.039 -26.625 -2.379 1 98.69 83 ASN A N 1
ATOM 642 C CA . ASN A 1 83 ? 4.258 -25.953 -1.102 1 98.69 83 ASN A CA 1
ATOM 643 C C . ASN A 1 83 ? 4.195 -24.438 -1.244 1 98.69 83 ASN A C 1
ATOM 645 O O . ASN A 1 83 ? 5.031 -23.828 -1.917 1 98.69 83 ASN A O 1
ATOM 649 N N . ILE A 1 84 ? 3.246 -23.875 -0.534 1 98.88 84 ILE A N 1
ATOM 650 C CA . ILE A 1 84 ? 2.994 -22.453 -0.735 1 98.88 84 ILE A CA 1
ATOM 651 C C . ILE A 1 84 ? 3.436 -21.672 0.5 1 98.88 84 ILE A C 1
ATOM 653 O O . ILE A 1 84 ? 2.996 -21.969 1.615 1 98.88 84 ILE A O 1
ATOM 657 N N . THR A 1 85 ? 4.336 -20.734 0.314 1 98.88 85 THR A N 1
ATOM 658 C CA . THR A 1 85 ? 4.684 -19.719 1.289 1 98.88 85 THR A CA 1
ATOM 659 C C . THR A 1 85 ? 4.137 -18.359 0.861 1 98.88 85 THR A C 1
ATOM 661 O O . THR A 1 85 ? 4.266 -17.969 -0.303 1 98.88 85 THR A O 1
ATOM 664 N N . MET A 1 86 ? 3.5 -17.688 1.78 1 98.75 86 MET A N 1
ATOM 665 C CA . MET A 1 86 ? 2.91 -16.375 1.521 1 98.75 86 MET A CA 1
ATOM 666 C C . MET A 1 86 ? 3.459 -15.336 2.488 1 98.75 86 MET A C 1
ATOM 668 O O . MET A 1 86 ? 3.525 -15.578 3.695 1 98.75 86 MET A O 1
ATOM 672 N N . ILE A 1 87 ? 3.842 -14.141 1.958 1 97.12 87 ILE A N 1
ATOM 673 C CA . ILE A 1 87 ? 4.406 -13.125 2.844 1 97.12 87 ILE A CA 1
ATOM 674 C C . ILE A 1 87 ? 3.697 -11.789 2.617 1 97.12 87 ILE A C 1
ATOM 676 O O . ILE A 1 87 ? 3.234 -11.508 1.512 1 97.12 87 ILE A O 1
ATOM 680 N N . ASP A 1 88 ? 3.617 -11.055 3.66 1 93.5 88 ASP A N 1
ATOM 681 C CA . ASP A 1 88 ? 3.125 -9.68 3.664 1 93.5 88 ASP A CA 1
ATOM 682 C C . ASP A 1 88 ? 3.715 -8.891 4.828 1 93.5 88 ASP A C 1
ATOM 684 O O . ASP A 1 88 ? 4.078 -9.469 5.855 1 93.5 88 ASP A O 1
ATOM 688 N N . VAL A 1 89 ? 3.869 -7.648 4.598 1 87.5 89 VAL A N 1
ATOM 689 C CA . VAL A 1 89 ? 4.359 -6.801 5.68 1 87.5 89 VAL A CA 1
ATOM 690 C C . VAL A 1 89 ? 3.213 -6.461 6.629 1 87.5 89 VAL A C 1
ATOM 692 O O . VAL A 1 89 ? 3.445 -6.074 7.777 1 87.5 89 VAL A O 1
ATOM 695 N N . ASN A 1 90 ? 1.971 -6.559 6.141 1 86.25 90 ASN A N 1
ATOM 696 C CA . ASN A 1 90 ? 0.769 -6.223 6.895 1 86.25 90 ASN A CA 1
ATOM 697 C C . ASN A 1 90 ? 0.263 -7.418 7.703 1 86.25 90 ASN A C 1
ATOM 699 O O . ASN A 1 90 ? -0.225 -8.391 7.133 1 86.25 90 ASN A O 1
ATOM 703 N N . ASN A 1 91 ? 0.236 -7.297 9.023 1 89 91 ASN A N 1
ATOM 704 C CA . ASN A 1 91 ? -0.172 -8.398 9.883 1 89 91 ASN A CA 1
ATOM 705 C C . ASN A 1 91 ? -1.652 -8.727 9.711 1 89 91 ASN A C 1
ATOM 707 O O . ASN A 1 91 ? -2.053 -9.891 9.82 1 89 91 ASN A O 1
ATOM 711 N N . ARG A 1 92 ? -2.467 -7.762 9.477 1 89 92 ARG A N 1
ATOM 712 C CA . ARG A 1 92 ? -3.883 -8.031 9.242 1 89 92 ARG A CA 1
ATOM 713 C C . ARG A 1 92 ? -4.078 -8.875 7.988 1 89 92 ARG A C 1
ATOM 715 O O . ARG A 1 92 ? -4.914 -9.781 7.965 1 89 92 ARG A O 1
ATOM 722 N N . ALA A 1 93 ? -3.326 -8.484 6.977 1 92.62 93 ALA A N 1
ATOM 723 C CA . ALA A 1 93 ? -3.359 -9.289 5.758 1 92.62 93 ALA A CA 1
ATOM 724 C C . ALA A 1 93 ? -3.053 -10.758 6.062 1 92.62 93 ALA A C 1
ATOM 726 O O . ALA A 1 93 ? -3.773 -11.648 5.617 1 92.62 93 ALA A O 1
ATOM 727 N N . LEU A 1 94 ? -2.102 -11.008 6.895 1 95.88 94 LEU A N 1
ATOM 728 C CA . LEU A 1 94 ? -1.67 -12.367 7.219 1 95.88 94 LEU A CA 1
ATOM 729 C C . LEU A 1 94 ? -2.719 -13.078 8.062 1 95.88 94 LEU A C 1
ATOM 731 O O . LEU A 1 94 ? -2.951 -14.281 7.891 1 95.88 94 LEU A O 1
ATOM 735 N N . ASP A 1 95 ? -3.291 -12.391 8.977 1 95.69 95 ASP A N 1
ATOM 736 C CA . ASP A 1 95 ? -4.363 -12.977 9.781 1 95.69 95 ASP A CA 1
ATOM 737 C C . ASP A 1 95 ? -5.496 -13.484 8.891 1 95.69 95 ASP A C 1
ATOM 739 O O . ASP A 1 95 ? -6.02 -14.578 9.117 1 95.69 95 ASP A O 1
ATOM 743 N N . TYR A 1 96 ? -5.785 -12.75 7.918 1 96.62 96 TYR A N 1
ATOM 744 C CA . TYR A 1 96 ? -6.895 -13.125 7.047 1 96.62 96 TYR A CA 1
ATOM 745 C C . TYR A 1 96 ? -6.461 -14.18 6.035 1 96.62 96 TYR A C 1
ATOM 747 O O . TYR A 1 96 ? -7.273 -14.992 5.59 1 96.62 96 TYR A O 1
ATOM 755 N N . THR A 1 97 ? -5.215 -14.141 5.66 1 98.31 97 THR A N 1
ATOM 756 C CA . THR A 1 97 ? -4.68 -15.242 4.871 1 98.31 97 THR A CA 1
ATOM 757 C C . THR A 1 97 ? -4.84 -16.562 5.613 1 98.31 97 THR A C 1
ATOM 759 O O . THR A 1 97 ? -5.316 -17.547 5.043 1 98.31 97 THR A O 1
ATOM 762 N N . LYS A 1 98 ? -4.484 -16.578 6.867 1 98.56 98 LYS A N 1
ATOM 763 C CA . LYS A 1 98 ? -4.602 -17.781 7.688 1 98.56 98 LYS A CA 1
ATOM 764 C C . LYS A 1 98 ? -6.062 -18.188 7.867 1 98.56 98 LYS A C 1
ATOM 766 O O . LYS A 1 98 ? -6.395 -19.375 7.789 1 98.56 98 LYS A O 1
ATOM 771 N N . LYS A 1 99 ? -6.883 -17.234 8.133 1 98.31 99 LYS A N 1
ATOM 772 C CA . LYS A 1 99 ? -8.32 -17.469 8.258 1 98.31 99 LYS A CA 1
ATOM 773 C C . LYS A 1 99 ? -8.883 -18.109 6.992 1 98.31 99 LYS A C 1
ATOM 775 O O . LYS A 1 99 ? -9.625 -19.094 7.059 1 98.31 99 LYS A O 1
ATOM 780 N N . ASN A 1 100 ? -8.539 -17.516 5.848 1 98.69 100 ASN A N 1
ATOM 781 C CA . ASN A 1 100 ? -9.047 -18.016 4.57 1 98.69 100 ASN A CA 1
ATOM 782 C C . ASN A 1 100 ? -8.477 -19.391 4.234 1 98.69 100 ASN A C 1
ATOM 784 O O . ASN A 1 100 ? -9.18 -20.234 3.666 1 98.69 100 ASN A O 1
ATOM 788 N N . ALA A 1 101 ? -7.238 -19.641 4.57 1 98.81 101 ALA A N 1
ATOM 789 C CA . ALA A 1 101 ? -6.66 -20.969 4.383 1 98.81 101 ALA A CA 1
ATOM 790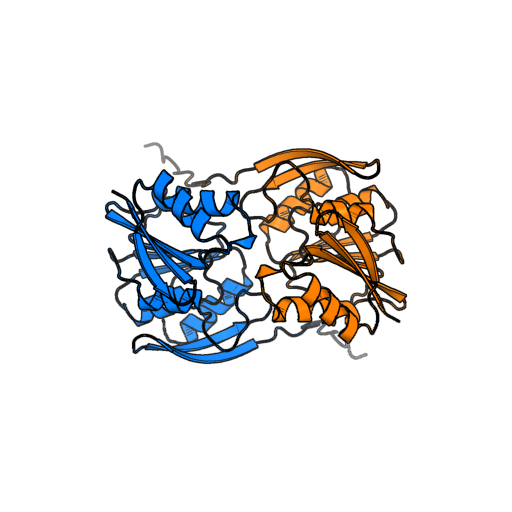 C C . ALA A 1 101 ? -7.43 -22.016 5.18 1 98.81 101 ALA A C 1
ATOM 792 O O . ALA A 1 101 ? -7.785 -23.078 4.648 1 98.81 101 ALA A O 1
ATOM 793 N N . ALA A 1 102 ? -7.668 -21.703 6.414 1 98.62 102 ALA A N 1
ATOM 794 C CA . ALA A 1 102 ? -8.383 -22.625 7.301 1 98.62 102 ALA A CA 1
ATOM 795 C C . ALA A 1 102 ? -9.805 -22.875 6.793 1 98.62 102 ALA A C 1
ATOM 797 O O . ALA A 1 102 ? -10.273 -24.016 6.781 1 98.62 102 ALA A O 1
ATOM 798 N N . SER A 1 103 ? -10.461 -21.859 6.359 1 98.19 103 SER A N 1
ATOM 799 C CA . SER A 1 103 ? -11.836 -21.953 5.879 1 98.19 103 SER A CA 1
ATOM 800 C C . SER A 1 103 ? -11.93 -22.875 4.664 1 98.19 103 SER A C 1
ATOM 802 O O . SER A 1 103 ? -12.977 -23.469 4.41 1 98.19 103 SER A O 1
ATOM 804 N N . ASN A 1 104 ? -10.875 -22.969 3.947 1 98.69 104 ASN A N 1
ATOM 805 C CA . ASN A 1 104 ? -10.875 -23.766 2.73 1 98.69 104 ASN A CA 1
ATOM 806 C C . ASN A 1 104 ? -10.109 -25.078 2.922 1 98.69 104 ASN A C 1
ATOM 808 O O . ASN A 1 104 ? -9.859 -25.797 1.958 1 98.69 104 ASN A O 1
ATOM 812 N N . ASN A 1 105 ? -9.656 -25.297 4.117 1 98.38 105 ASN A N 1
ATOM 813 C CA . ASN A 1 105 ? -8.914 -26.5 4.469 1 98.38 105 ASN A CA 1
ATOM 814 C C . ASN A 1 105 ? -7.645 -26.625 3.637 1 98.38 105 ASN A C 1
ATOM 816 O O . ASN A 1 105 ? -7.387 -27.688 3.055 1 98.38 105 ASN A O 1
ATOM 820 N N . LEU A 1 106 ? -6.98 -25.531 3.516 1 98.75 106 LEU A N 1
ATOM 821 C CA . LEU A 1 106 ? -5.711 -25.516 2.801 1 98.75 106 LEU A CA 1
ATOM 822 C C . LEU A 1 106 ? -4.547 -25.281 3.758 1 98.75 106 LEU A C 1
ATOM 824 O O . LEU A 1 106 ? -4.656 -24.469 4.676 1 98.75 106 LEU A O 1
ATOM 828 N N . SER A 1 107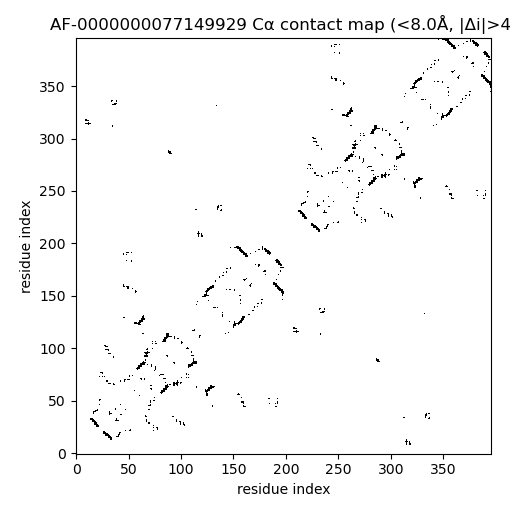 ? -3.498 -26.047 3.568 1 98.25 107 SER A N 1
ATOM 829 C CA . SER A 1 107 ? -2.299 -25.906 4.387 1 98.25 107 SER A CA 1
ATOM 830 C C . SER A 1 107 ? -1.242 -25.062 3.674 1 98.25 107 SER A C 1
ATOM 832 O O . SER A 1 107 ? -0.686 -25.484 2.658 1 98.25 107 SER A O 1
ATOM 834 N N . VAL A 1 108 ? -0.886 -23.891 4.223 1 98.62 108 VAL A N 1
ATOM 835 C CA . VAL A 1 108 ? 0.104 -22.969 3.666 1 98.62 108 VAL A CA 1
ATOM 836 C C . VAL A 1 108 ? 0.912 -22.344 4.797 1 98.62 108 VAL A C 1
ATOM 838 O O . VAL A 1 108 ? 0.547 -22.453 5.969 1 98.62 108 VAL A O 1
ATOM 841 N N . GLU A 1 109 ? 2.039 -21.766 4.43 1 98.69 109 GLU A N 1
ATOM 842 C CA . GLU A 1 109 ? 2.83 -20.953 5.355 1 98.69 109 GLU A CA 1
ATOM 843 C C . GLU A 1 109 ? 2.604 -19.469 5.121 1 98.69 109 GLU A C 1
ATOM 845 O O . GLU A 1 109 ? 2.643 -19 3.98 1 98.69 109 GLU A O 1
ATOM 850 N N . ALA A 1 110 ? 2.268 -18.766 6.168 1 98.38 110 ALA A N 1
ATOM 851 C CA . ALA A 1 110 ? 2.119 -17.312 6.109 1 98.38 110 ALA A CA 1
ATOM 852 C C . ALA A 1 110 ? 3.061 -16.609 7.09 1 98.38 110 ALA A C 1
ATOM 854 O O . ALA A 1 110 ? 3.029 -16.906 8.289 1 98.38 110 ALA A O 1
ATOM 855 N N . LEU A 1 111 ? 3.887 -15.688 6.543 1 96.69 111 LEU A N 1
ATOM 856 C CA . LEU A 1 111 ? 4.934 -15.062 7.348 1 96.69 111 LEU A CA 1
ATOM 857 C C . LEU A 1 111 ? 4.961 -13.555 7.129 1 96.69 111 LEU A C 1
ATOM 859 O O . LEU A 1 111 ? 4.809 -13.086 6 1 96.69 111 LEU A O 1
ATOM 863 N N . ASN A 1 112 ? 5.145 -12.922 8.25 1 93.12 112 ASN A N 1
ATOM 864 C CA . ASN A 1 112 ? 5.426 -11.492 8.117 1 93.12 112 ASN A CA 1
ATOM 865 C C . ASN A 1 112 ? 6.832 -11.242 7.582 1 93.12 112 ASN A C 1
ATOM 867 O O . ASN A 1 112 ? 7.812 -11.734 8.141 1 93.12 112 ASN A O 1
ATOM 871 N N . SER A 1 113 ? 6.93 -10.539 6.461 1 92.12 113 SER A N 1
ATOM 872 C CA . SER A 1 113 ? 8.227 -10.258 5.859 1 92.12 113 SER A CA 1
ATOM 873 C C . SER A 1 113 ? 8.18 -9 4.992 1 92.12 113 SER A C 1
ATOM 875 O O . SER A 1 113 ? 7.211 -8.781 4.262 1 92.12 113 SER A O 1
ATOM 877 N N . ASN A 1 114 ? 9.133 -8.242 5.148 1 87.44 114 ASN A N 1
ATOM 878 C CA . ASN A 1 114 ? 9.422 -7.219 4.145 1 87.44 114 ASN A CA 1
ATOM 879 C C . ASN A 1 114 ? 10.234 -7.789 2.984 1 87.44 114 ASN A C 1
ATOM 881 O O . ASN A 1 114 ? 11.453 -7.957 3.094 1 87.44 114 ASN A O 1
ATOM 885 N N . LEU A 1 115 ? 9.484 -7.992 1.923 1 91.56 115 LEU A N 1
ATOM 886 C CA . LEU A 1 115 ? 10.07 -8.742 0.816 1 91.56 115 LEU A CA 1
ATOM 887 C C . LEU A 1 115 ? 10.734 -10.016 1.316 1 91.56 115 LEU A C 1
ATOM 889 O O . LEU A 1 115 ? 10.078 -10.883 1.896 1 91.56 115 LEU A O 1
ATOM 893 N N . PHE A 1 116 ? 12.062 -10.102 1.263 1 94.06 116 PHE A N 1
ATOM 894 C CA . PHE A 1 116 ? 12.688 -11.406 1.489 1 94.06 116 PHE A CA 1
ATOM 895 C C . PHE A 1 116 ? 13.414 -11.43 2.83 1 94.06 116 PHE A C 1
ATOM 897 O O . PHE A 1 116 ? 14.141 -12.375 3.129 1 94.06 116 PHE A O 1
ATOM 904 N N . THR A 1 117 ? 13.148 -10.523 3.723 1 90.19 117 THR A N 1
ATOM 905 C CA . THR A 1 117 ? 13.914 -10.375 4.957 1 90.19 117 THR A CA 1
ATOM 906 C C . THR A 1 117 ? 13.727 -11.602 5.852 1 90.19 117 THR A C 1
ATOM 908 O O . THR A 1 117 ? 14.648 -11.992 6.57 1 90.19 117 THR A O 1
ATOM 911 N N . ALA A 1 118 ? 12.633 -12.227 5.828 1 93.19 118 ALA A N 1
ATOM 912 C CA . ALA A 1 118 ? 12.359 -13.383 6.68 1 93.19 118 ALA A CA 1
ATOM 913 C C . ALA A 1 118 ? 12.656 -14.68 5.938 1 93.19 118 ALA A C 1
ATOM 915 O O . ALA A 1 118 ? 12.359 -15.766 6.445 1 93.19 118 ALA A O 1
ATOM 916 N N . LEU A 1 119 ? 13.188 -14.57 4.77 1 96.19 119 LEU A N 1
ATOM 917 C CA . LEU A 1 119 ? 13.344 -15.75 3.916 1 96.19 119 LEU A CA 1
ATOM 918 C C . LEU A 1 119 ? 14.812 -15.992 3.59 1 96.19 119 LEU A C 1
ATOM 920 O O . LEU A 1 119 ? 15.133 -16.578 2.553 1 96.19 119 LEU A O 1
ATOM 924 N N . GLU A 1 120 ? 15.609 -15.516 4.418 1 91.75 120 GLU A N 1
ATOM 925 C CA . GLU A 1 120 ? 17.031 -15.688 4.195 1 91.75 120 GLU A CA 1
ATOM 926 C C . GLU A 1 120 ? 17.406 -17.156 4.016 1 91.75 120 GLU A C 1
ATOM 928 O O . GLU A 1 120 ? 16.984 -18 4.805 1 91.75 120 GLU A O 1
ATOM 933 N N . GLY A 1 121 ? 18.125 -17.375 2.967 1 94.06 121 GLY A N 1
ATOM 934 C CA . GLY A 1 121 ? 18.609 -18.734 2.723 1 94.06 121 GLY A CA 1
ATOM 935 C C . GLY A 1 121 ? 17.594 -19.625 2.051 1 94.06 121 GLY A C 1
ATOM 936 O O . GLY A 1 121 ? 17.891 -20.766 1.712 1 94.06 121 GLY A O 1
ATOM 937 N N . ARG A 1 122 ? 16.422 -19.141 1.853 1 97.38 122 ARG A N 1
ATOM 938 C CA . ARG A 1 122 ? 15.398 -19.953 1.207 1 97.38 122 ARG A CA 1
ATOM 939 C C . ARG A 1 122 ? 15.375 -19.719 -0.298 1 97.38 122 ARG A C 1
ATOM 941 O O . ARG A 1 122 ? 15.617 -18.594 -0.754 1 97.38 122 ARG A O 1
ATOM 948 N N . THR A 1 123 ? 15.109 -20.797 -1.003 1 98.12 123 THR A N 1
ATOM 949 C CA . THR A 1 123 ? 14.945 -20.75 -2.451 1 98.12 123 THR A CA 1
ATOM 950 C C . THR A 1 123 ? 13.594 -21.312 -2.865 1 98.12 123 THR A C 1
ATOM 952 O O . THR A 1 123 ? 13.062 -22.203 -2.201 1 98.12 123 THR A O 1
ATOM 955 N N . PHE A 1 124 ? 13.086 -20.797 -3.969 1 98.81 124 PHE A N 1
ATOM 956 C CA . PHE A 1 124 ? 11.773 -21.203 -4.469 1 98.81 124 PHE A CA 1
ATOM 957 C C . PHE A 1 124 ? 11.844 -21.516 -5.961 1 98.81 124 PHE A C 1
ATOM 959 O O . PHE A 1 124 ? 12.68 -20.969 -6.68 1 98.81 124 PHE A O 1
ATOM 966 N N . ASP A 1 125 ? 10.953 -22.375 -6.375 1 98.94 125 ASP A N 1
ATOM 967 C CA . ASP A 1 125 ? 10.859 -22.688 -7.797 1 98.94 125 ASP A CA 1
ATOM 968 C C . ASP A 1 125 ? 10.062 -21.625 -8.539 1 98.94 125 ASP A C 1
ATOM 970 O O . ASP A 1 125 ? 10.312 -21.359 -9.719 1 98.94 125 ASP A O 1
ATOM 974 N N . ASP A 1 126 ? 9.078 -21.094 -7.852 1 98.94 126 ASP A N 1
ATOM 975 C CA . ASP A 1 126 ? 8.281 -20 -8.414 1 98.94 126 ASP A CA 1
ATOM 976 C C . ASP A 1 126 ? 8.07 -18.891 -7.387 1 98.94 126 ASP A C 1
ATOM 978 O O . ASP A 1 126 ? 7.848 -19.172 -6.203 1 98.94 126 ASP A O 1
ATOM 982 N N . ILE A 1 127 ? 8.172 -17.703 -7.863 1 98.94 127 ILE A N 1
ATOM 983 C CA . ILE A 1 127 ? 7.793 -16.516 -7.102 1 98.94 127 ILE A CA 1
ATOM 984 C C . ILE A 1 127 ? 6.719 -15.742 -7.863 1 98.94 127 ILE A C 1
ATOM 986 O O . ILE A 1 127 ? 6.859 -15.492 -9.062 1 98.94 127 ILE A O 1
ATOM 990 N N . ILE A 1 128 ? 5.645 -15.438 -7.195 1 98.94 128 ILE A N 1
ATOM 991 C CA . ILE A 1 128 ? 4.512 -14.773 -7.832 1 98.94 128 ILE A CA 1
ATOM 992 C C . ILE A 1 128 ? 4.133 -13.523 -7.043 1 98.94 128 ILE A C 1
ATOM 994 O O . ILE A 1 128 ? 4.352 -13.461 -5.832 1 98.94 128 ILE A O 1
ATOM 998 N N . SER A 1 129 ? 3.604 -12.516 -7.773 1 98.5 129 SER A N 1
ATOM 999 C CA . SER A 1 129 ? 3.143 -11.328 -7.07 1 98.5 129 SER A CA 1
ATOM 1000 C C . SER A 1 129 ? 2.209 -10.492 -7.945 1 98.5 129 SER A C 1
ATOM 1002 O O . SER A 1 129 ? 2.416 -10.391 -9.156 1 98.5 129 SER A O 1
ATOM 1004 N N . ASN A 1 130 ? 1.129 -10.031 -7.383 1 97.06 130 ASN A N 1
ATOM 1005 C CA . ASN A 1 130 ? 0.488 -8.797 -7.809 1 97.06 130 ASN A CA 1
ATOM 1006 C C . ASN A 1 130 ? 1.056 -7.586 -7.066 1 97.06 130 ASN A C 1
ATOM 1008 O O . ASN A 1 130 ? 0.535 -7.191 -6.023 1 97.06 130 ASN A O 1
ATOM 1012 N N . PRO A 1 131 ? 2.166 -7.043 -7.562 1 94.31 131 PRO A N 1
ATOM 1013 C CA . PRO A 1 131 ? 2.984 -6.137 -6.754 1 94.31 131 PRO A CA 1
ATOM 1014 C C . PRO A 1 131 ? 2.303 -4.793 -6.496 1 94.31 131 PRO A C 1
ATOM 1016 O O . PRO A 1 131 ? 1.452 -4.371 -7.285 1 94.31 131 PRO A O 1
ATOM 1019 N N . PRO A 1 132 ? 2.664 -4.18 -5.402 1 85.88 132 PRO A N 1
ATOM 1020 C CA . PRO A 1 132 ? 2.152 -2.838 -5.105 1 85.88 132 PRO A CA 1
ATOM 1021 C C . PRO A 1 132 ? 2.773 -1.762 -5.996 1 85.88 132 PRO A C 1
ATOM 1023 O O . PRO A 1 132 ? 3.715 -1.082 -5.578 1 85.88 132 PRO A O 1
ATOM 1026 N N . ILE A 1 133 ? 2.215 -1.462 -7.027 1 83.88 133 ILE A N 1
ATOM 1027 C CA . ILE A 1 133 ? 2.762 -0.563 -8.039 1 83.88 133 ILE A CA 1
ATOM 1028 C C . ILE A 1 133 ? 2.906 0.841 -7.457 1 83.88 133 ILE A C 1
ATOM 1030 O O . ILE A 1 133 ? 3.885 1.537 -7.734 1 83.88 133 ILE A O 1
ATOM 1034 N N . ALA A 1 134 ? 2.062 1.201 -6.637 1 71.94 134 ALA A N 1
ATOM 1035 C CA . ALA A 1 134 ? 2.027 2.557 -6.098 1 71.94 134 ALA A CA 1
ATOM 1036 C C . ALA A 1 134 ? 3.166 2.781 -5.105 1 71.94 134 ALA A C 1
ATOM 1038 O O . ALA A 1 134 ? 3.477 3.922 -4.754 1 71.94 134 ALA A O 1
ATOM 1039 N N . ALA A 1 135 ? 3.783 1.691 -4.621 1 72.94 135 ALA A N 1
ATOM 1040 C CA . ALA A 1 135 ? 4.863 1.794 -3.643 1 72.94 135 ALA A CA 1
ATOM 1041 C C . ALA A 1 135 ? 6.125 2.367 -4.281 1 72.94 135 ALA A C 1
ATOM 1043 O O . ALA A 1 135 ? 7.047 2.793 -3.576 1 72.94 135 ALA A O 1
ATOM 1044 N N . GLY A 1 136 ? 6.191 2.396 -5.621 1 74.69 136 GLY A N 1
ATOM 1045 C CA . GLY A 1 136 ? 7.266 3.107 -6.297 1 74.69 136 GLY A CA 1
ATOM 1046 C C . GLY A 1 136 ? 8.227 2.186 -7.023 1 74.69 136 GLY A C 1
ATOM 1047 O O . GLY A 1 136 ? 8.289 0.99 -6.73 1 74.69 136 GLY A O 1
ATOM 1048 N N . LYS A 1 137 ? 9 2.799 -7.887 1 82.12 137 LYS A N 1
ATOM 1049 C CA . LYS A 1 137 ? 9.914 2.078 -8.773 1 82.12 137 LYS A CA 1
ATOM 1050 C C . LYS A 1 137 ? 11.008 1.372 -7.98 1 82.12 137 LYS A C 1
ATOM 1052 O O . LYS A 1 137 ? 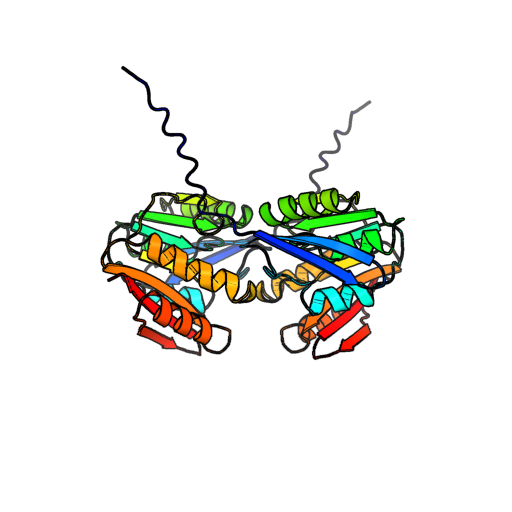11.391 0.246 -8.312 1 82.12 137 LYS A O 1
ATOM 1057 N N . GLU A 1 138 ? 11.484 1.996 -7.008 1 83.5 138 GLU A N 1
ATOM 1058 C CA . GLU A 1 138 ? 12.586 1.437 -6.234 1 83.5 138 GLU A CA 1
ATOM 1059 C C . GLU A 1 138 ? 12.18 0.135 -5.551 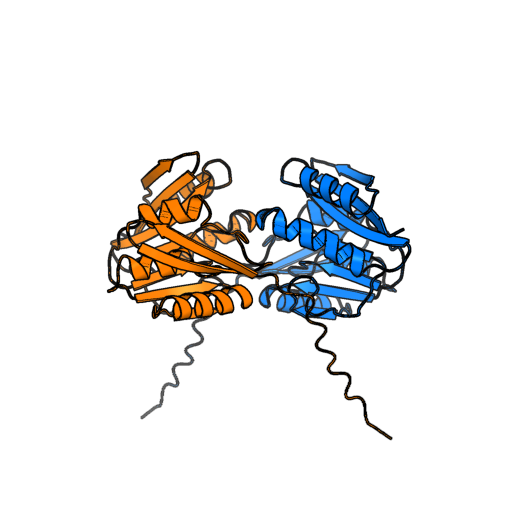1 83.5 138 GLU A C 1
ATOM 1061 O O . GLU A 1 138 ? 12.922 -0.849 -5.582 1 83.5 138 GLU A O 1
ATOM 1066 N N . LEU A 1 139 ? 11.047 0.14 -4.941 1 84.06 139 LEU A N 1
ATOM 1067 C CA . LEU A 1 139 ? 10.57 -1.059 -4.254 1 84.06 139 LEU A CA 1
ATOM 1068 C C . LEU A 1 139 ? 10.344 -2.195 -5.242 1 84.06 139 LEU A C 1
ATOM 1070 O O . LEU A 1 139 ? 10.68 -3.348 -4.961 1 84.06 139 LEU A O 1
ATOM 1074 N N . ASN A 1 140 ? 9.75 -1.889 -6.324 1 90.56 140 ASN A N 1
ATOM 1075 C CA . ASN A 1 140 ? 9.461 -2.926 -7.309 1 90.56 140 ASN A CA 1
ATOM 1076 C C . ASN A 1 140 ? 10.734 -3.461 -7.957 1 90.56 140 ASN A C 1
ATOM 1078 O O . ASN A 1 140 ? 10.82 -4.648 -8.281 1 90.56 140 ASN A O 1
ATOM 1082 N N . THR A 1 141 ? 11.703 -2.611 -8.148 1 93.81 141 THR A N 1
ATOM 1083 C CA . THR A 1 141 ? 13.008 -3.066 -8.625 1 93.81 141 THR A CA 1
ATOM 1084 C C . THR A 1 141 ? 13.641 -4.027 -7.625 1 93.81 141 THR A C 1
ATOM 1086 O O . THR A 1 141 ? 14.195 -5.059 -8.008 1 93.81 141 THR A O 1
ATOM 1089 N N . ARG A 1 142 ? 13.562 -3.715 -6.395 1 92.25 142 ARG A N 1
ATOM 1090 C CA . ARG A 1 142 ? 14.094 -4.586 -5.348 1 92.25 142 ARG A CA 1
ATOM 1091 C C . ARG A 1 142 ? 13.367 -5.926 -5.332 1 92.25 142 ARG A C 1
ATOM 1093 O O . ARG A 1 142 ? 13.992 -6.973 -5.16 1 92.25 142 ARG A O 1
ATOM 1100 N N . LEU A 1 143 ? 12.078 -5.855 -5.406 1 95.56 143 LEU A N 1
ATOM 1101 C CA . LEU A 1 143 ? 11.281 -7.078 -5.461 1 95.56 143 LEU A CA 1
ATOM 1102 C C . LEU A 1 143 ? 11.797 -8.008 -6.555 1 95.56 143 LEU A C 1
ATOM 1104 O O . LEU A 1 143 ? 12.023 -9.195 -6.309 1 95.56 143 LEU A O 1
ATOM 1108 N N . ILE A 1 144 ? 12.055 -7.496 -7.719 1 97.94 144 ILE A N 1
ATOM 1109 C CA . ILE A 1 144 ? 12.469 -8.289 -8.875 1 97.94 144 ILE A CA 1
ATOM 1110 C C . ILE A 1 144 ? 13.906 -8.773 -8.672 1 97.94 144 ILE A C 1
ATOM 1112 O O . ILE A 1 144 ? 14.195 -9.953 -8.8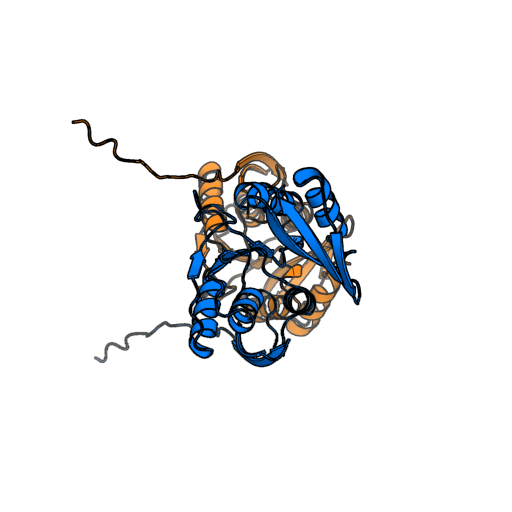91 1 97.94 144 ILE A O 1
ATOM 1116 N N . THR A 1 145 ? 14.75 -7.926 -8.227 1 97.31 145 THR A N 1
ATOM 1117 C CA . THR A 1 145 ? 16.156 -8.273 -8.031 1 97.31 145 THR A CA 1
ATOM 1118 C C . THR A 1 145 ? 16.297 -9.367 -6.98 1 97.31 145 THR A C 1
ATOM 1120 O O . THR A 1 145 ? 17 -10.359 -7.199 1 97.31 145 THR A O 1
ATOM 1123 N N . GLU A 1 146 ? 15.664 -9.188 -5.863 1 96.81 146 GLU A N 1
ATOM 1124 C CA . GLU A 1 146 ? 15.758 -10.164 -4.785 1 96.81 146 GLU A CA 1
ATOM 1125 C C . GLU A 1 146 ? 15.078 -11.477 -5.176 1 96.81 146 GLU A C 1
ATOM 1127 O O . GLU A 1 146 ? 15.5 -12.555 -4.742 1 96.81 146 GLU A O 1
ATOM 1132 N N . SER A 1 147 ? 14.023 -11.383 -5.965 1 98.31 147 SER A N 1
ATOM 1133 C CA . SER A 1 147 ? 13.414 -12.602 -6.488 1 98.31 147 SER A CA 1
ATOM 1134 C C . SER A 1 147 ? 14.43 -13.438 -7.254 1 98.31 147 SER A C 1
ATOM 1136 O O . SER A 1 147 ? 14.484 -14.664 -7.102 1 98.31 147 SER A O 1
ATOM 1138 N N . TYR A 1 148 ? 15.188 -12.773 -8.094 1 98.5 148 TYR A N 1
ATOM 1139 C CA . TYR A 1 148 ? 16.219 -13.477 -8.852 1 98.5 148 TYR A CA 1
ATOM 1140 C C . TYR A 1 148 ? 17.125 -14.266 -7.922 1 98.5 148 TYR A C 1
ATOM 1142 O O . TYR A 1 148 ? 17.453 -15.422 -8.203 1 98.5 148 TYR A O 1
ATOM 1150 N N . GLU A 1 149 ? 17.453 -13.695 -6.82 1 97.38 149 GLU A N 1
ATOM 1151 C CA . GLU A 1 149 ? 18.391 -14.281 -5.871 1 97.38 149 GLU A CA 1
ATOM 1152 C C . GLU A 1 149 ? 17.766 -15.438 -5.102 1 97.38 149 GLU A C 1
ATOM 1154 O O . GLU A 1 149 ? 18.469 -16.266 -4.539 1 97.38 149 GLU A O 1
ATOM 1159 N N . HIS A 1 150 ? 16.484 -15.516 -5.094 1 98.44 150 HIS A N 1
ATOM 1160 C CA . HIS A 1 150 ? 15.797 -16.5 -4.266 1 98.44 150 HIS A CA 1
ATOM 1161 C C . HIS A 1 150 ? 15.109 -17.562 -5.121 1 98.44 150 HIS A C 1
ATOM 1163 O O . HIS A 1 150 ? 14.312 -18.344 -4.617 1 98.44 150 HIS A O 1
ATOM 1169 N N . LEU A 1 151 ? 15.391 -17.531 -6.363 1 98.75 151 LEU A N 1
ATOM 1170 C CA . LEU A 1 151 ? 14.852 -18.547 -7.258 1 98.75 151 LEU A CA 1
ATOM 1171 C C . LEU A 1 151 ? 15.852 -19.688 -7.457 1 98.75 151 LEU A C 1
ATOM 1173 O O . LEU A 1 151 ? 17.062 -19.438 -7.559 1 98.75 151 LEU A O 1
ATOM 1177 N N . SER A 1 152 ? 15.312 -20.906 -7.59 1 98.25 152 SER A N 1
ATOM 1178 C CA . SER A 1 152 ? 16.125 -22.031 -8.023 1 98.25 152 SER A CA 1
ATOM 1179 C C . SER A 1 152 ? 16.516 -21.906 -9.492 1 98.25 152 SER A C 1
ATOM 1181 O O . SER A 1 152 ? 15.961 -21.078 -10.219 1 98.25 152 SER A O 1
ATOM 1183 N N . LYS A 1 153 ? 17.516 -22.719 -9.836 1 97.5 153 LYS A N 1
ATOM 1184 C CA . LYS A 1 153 ? 17.844 -22.781 -11.258 1 97.5 153 LYS A CA 1
ATOM 1185 C C . LYS A 1 153 ? 16.625 -23.172 -12.094 1 97.5 153 LYS A C 1
ATOM 1187 O O . LYS A 1 153 ? 15.914 -24.125 -11.742 1 97.5 153 LYS A O 1
ATOM 1192 N N . ASN A 1 154 ? 16.359 -22.344 -13.141 1 98.06 154 ASN A N 1
ATOM 1193 C CA . ASN A 1 154 ? 15.227 -22.531 -14.055 1 98.06 154 ASN A CA 1
ATOM 1194 C C . ASN A 1 154 ? 13.906 -22.203 -13.375 1 98.06 154 ASN A C 1
ATOM 1196 O O . ASN A 1 154 ? 12.836 -22.547 -13.891 1 98.06 154 ASN A O 1
ATOM 1200 N N . GLY A 1 155 ? 14 -21.625 -12.18 1 98.75 155 GLY A N 1
ATOM 1201 C CA . GLY A 1 155 ? 12.797 -21.109 -11.539 1 98.75 155 GLY A CA 1
ATOM 1202 C C . GLY A 1 155 ? 12.234 -19.875 -12.234 1 98.75 155 GLY A C 1
ATOM 1203 O O . GLY A 1 155 ? 12.891 -19.297 -13.094 1 98.75 155 GLY A O 1
ATOM 1204 N N . ALA A 1 156 ? 10.977 -19.5 -11.812 1 98.94 156 ALA A N 1
ATOM 1205 C CA . ALA A 1 156 ? 10.32 -18.438 -12.578 1 98.94 156 ALA A CA 1
ATOM 1206 C C . ALA A 1 156 ? 9.75 -17.359 -11.648 1 98.94 156 ALA A C 1
ATOM 1208 O O . ALA A 1 156 ? 9.266 -17.672 -10.555 1 98.94 156 ALA A O 1
ATOM 1209 N N . LEU A 1 157 ? 9.875 -16.172 -12.109 1 98.94 157 LEU A N 1
ATOM 1210 C CA . LEU A 1 157 ? 9.141 -15.055 -11.531 1 98.94 157 LEU A CA 1
ATOM 1211 C C . LEU A 1 157 ? 7.895 -14.742 -12.352 1 98.94 157 LEU A C 1
ATOM 1213 O O . LEU A 1 157 ? 7.973 -14.602 -13.578 1 98.94 157 LEU A O 1
ATOM 1217 N N . TRP A 1 158 ? 6.758 -14.648 -11.68 1 98.94 158 TRP A N 1
ATOM 1218 C CA . TRP A 1 158 ? 5.484 -14.273 -12.281 1 98.94 158 TRP A CA 1
ATOM 1219 C C . TRP A 1 158 ? 4.957 -12.977 -11.68 1 98.94 158 TRP A C 1
ATOM 1221 O O . TRP A 1 158 ? 4.723 -12.898 -10.469 1 98.94 158 TRP A O 1
ATOM 1231 N N . LEU A 1 159 ? 4.797 -11.984 -12.531 1 98.75 159 LEU A N 1
ATOM 1232 C CA . LEU A 1 159 ? 4.188 -10.742 -12.078 1 98.75 159 LEU A CA 1
ATOM 1233 C C . LEU A 1 159 ? 2.973 -10.391 -12.938 1 98.75 159 LEU A C 1
ATOM 1235 O O . LEU A 1 159 ? 2.916 -10.742 -14.117 1 98.75 159 LEU A O 1
ATOM 1239 N N . VAL A 1 160 ? 2.002 -9.648 -12.312 1 98.62 160 VAL A N 1
ATOM 1240 C CA . VAL A 1 160 ? 0.831 -9.18 -13.047 1 98.62 160 VAL A CA 1
ATOM 1241 C C . VAL A 1 160 ? 0.616 -7.688 -12.773 1 98.62 160 VAL A C 1
ATOM 1243 O O . VAL A 1 160 ? 0.958 -7.195 -11.695 1 98.62 160 VAL A O 1
ATOM 1246 N N . ALA A 1 161 ? 0.167 -6.957 -13.781 1 96.75 161 ALA A N 1
ATOM 1247 C CA . ALA A 1 161 ? -0.122 -5.531 -13.625 1 96.75 161 ALA A CA 1
ATOM 1248 C C . ALA A 1 161 ? -0.855 -4.984 -14.844 1 96.75 161 ALA A C 1
ATOM 1250 O O . ALA A 1 161 ? -0.876 -5.617 -15.898 1 96.75 161 ALA A O 1
ATOM 1251 N N . PHE A 1 162 ? -1.482 -3.875 -14.633 1 93 162 PHE A N 1
ATOM 1252 C CA . PHE A 1 162 ? -1.929 -3.1 -15.781 1 93 162 PHE A CA 1
ATOM 1253 C C . PHE A 1 162 ? -0.739 -2.514 -16.531 1 93 162 PHE A C 1
ATOM 1255 O O . PHE A 1 162 ? 0.116 -1.855 -15.938 1 93 162 PHE A O 1
ATOM 1262 N N . HIS A 1 163 ? -0.722 -2.717 -17.766 1 93.38 163 HIS A N 1
ATOM 1263 C CA . HIS A 1 163 ? 0.438 -2.365 -18.578 1 93.38 163 HIS A CA 1
ATOM 1264 C C . HIS A 1 163 ? 0.714 -0.866 -18.516 1 93.38 163 HIS A C 1
ATOM 1266 O O . HIS A 1 163 ? 1.867 -0.448 -18.391 1 93.38 163 HIS A O 1
ATOM 1272 N N . ASN A 1 164 ? -0.311 -0.114 -18.547 1 89.31 164 ASN A N 1
ATOM 1273 C CA . ASN A 1 164 ? -0.15 1.334 -18.609 1 89.31 164 ASN A CA 1
ATOM 1274 C C . ASN A 1 164 ? -0.141 1.969 -17.234 1 89.31 164 ASN A C 1
ATOM 1276 O O . ASN A 1 164 ? -0.056 3.191 -17.094 1 89.31 164 ASN A O 1
ATOM 1280 N N . LYS A 1 165 ? -0.184 1.161 -16.203 1 86.5 165 LYS A N 1
ATOM 1281 C CA . LYS A 1 165 ? -0.153 1.652 -14.82 1 86.5 165 LYS A CA 1
ATOM 1282 C C . LYS A 1 165 ? 1 1.027 -14.047 1 86.5 165 LYS A C 1
ATOM 1284 O O . LYS A 1 165 ? 0.801 0.503 -12.945 1 86.5 165 LYS A O 1
ATOM 1289 N N . GLY A 1 166 ? 2.158 1.013 -14.734 1 90.44 166 GLY A N 1
ATOM 1290 C CA . GLY A 1 166 ? 3.357 0.533 -14.062 1 90.44 166 GLY A CA 1
ATOM 1291 C C . GLY A 1 166 ? 3.842 -0.803 -14.594 1 90.44 166 GLY A C 1
ATOM 1292 O O . GLY A 1 166 ? 4.996 -1.178 -14.383 1 90.44 166 GLY A O 1
ATOM 1293 N N . GLY A 1 167 ? 2.99 -1.499 -15.266 1 95.88 167 GLY A N 1
ATOM 1294 C CA . GLY A 1 167 ? 3.357 -2.801 -15.797 1 95.88 167 GLY A CA 1
ATOM 1295 C C . GLY A 1 167 ? 4.512 -2.74 -16.781 1 95.88 167 GLY A C 1
ATOM 1296 O O . GLY A 1 167 ? 5.395 -3.6 -16.766 1 95.88 167 GLY A O 1
ATOM 1297 N N . SER A 1 168 ? 4.457 -1.756 -17.594 1 96.62 168 SER A N 1
ATOM 1298 C CA . SER A 1 168 ? 5.527 -1.622 -18.578 1 96.62 168 SER A CA 1
ATOM 1299 C C . SER A 1 168 ? 6.883 -1.433 -17.891 1 96.62 168 SER A C 1
ATOM 1301 O O . SER A 1 168 ? 7.898 -1.941 -18.375 1 96.62 168 SER A O 1
ATOM 1303 N N . THR A 1 169 ? 6.914 -0.736 -16.828 1 95.81 169 THR A N 1
ATOM 1304 C CA . THR A 1 169 ? 8.141 -0.538 -16.062 1 95.81 169 THR A CA 1
ATOM 1305 C C . THR A 1 169 ? 8.602 -1.851 -15.438 1 95.81 169 THR A C 1
ATOM 1307 O O . THR A 1 169 ? 9.797 -2.156 -15.438 1 95.81 169 THR A O 1
ATOM 1310 N N . LEU A 1 170 ? 7.723 -2.611 -14.906 1 97.5 170 LEU A N 1
ATOM 1311 C CA . LEU A 1 170 ? 8.047 -3.926 -14.367 1 97.5 170 LEU A CA 1
ATOM 1312 C C . LEU A 1 170 ? 8.719 -4.797 -15.422 1 97.5 170 LEU A C 1
ATOM 1314 O O . LEU A 1 170 ? 9.742 -5.43 -15.156 1 97.5 170 LEU A O 1
ATOM 1318 N N . LYS A 1 171 ? 8.094 -4.797 -16.547 1 98.25 171 LYS A N 1
ATOM 1319 C CA . LYS A 1 171 ? 8.609 -5.602 -17.656 1 98.25 171 LYS A CA 1
ATOM 1320 C C . LYS A 1 171 ? 10.055 -5.234 -17.984 1 98.25 171 LYS A C 1
ATOM 1322 O O . LYS A 1 171 ? 10.898 -6.113 -18.156 1 98.25 171 LYS A O 1
ATOM 1327 N N . LYS A 1 172 ? 10.289 -3.973 -18.078 1 98.25 172 LYS A N 1
ATOM 1328 C CA . LYS A 1 172 ? 11.625 -3.49 -18.391 1 98.25 172 LYS A CA 1
ATOM 1329 C C . LYS A 1 172 ? 12.633 -3.924 -17.328 1 98.25 172 LYS A C 1
ATOM 1331 O O . LYS A 1 172 ? 13.742 -4.348 -17.656 1 98.25 172 LYS A O 1
ATOM 1336 N N . VAL A 1 173 ? 12.289 -3.824 -16.094 1 98 173 VAL A N 1
ATOM 1337 C CA . VAL A 1 173 ? 13.18 -4.191 -15.008 1 98 173 VAL A CA 1
ATOM 1338 C C . VAL A 1 173 ? 13.43 -5.695 -15.023 1 98 173 VAL A C 1
ATOM 1340 O O . VAL A 1 173 ? 14.562 -6.145 -14.82 1 98 173 VAL A O 1
ATOM 1343 N N . MET A 1 174 ? 12.375 -6.469 -15.266 1 98.62 174 MET A N 1
ATOM 1344 C CA . MET A 1 174 ? 12.523 -7.914 -15.375 1 98.62 174 MET A CA 1
ATOM 1345 C C . MET A 1 174 ? 13.5 -8.281 -16.484 1 98.62 174 MET A C 1
ATOM 1347 O O . MET A 1 174 ? 14.359 -9.141 -16.297 1 98.62 174 MET A O 1
ATOM 1351 N N . GLU A 1 175 ? 13.297 -7.664 -17.641 1 98.75 175 GLU A N 1
ATOM 1352 C CA . GLU A 1 175 ? 14.188 -7.922 -18.766 1 98.75 175 GLU A CA 1
ATOM 1353 C C . GLU A 1 175 ? 15.641 -7.621 -18.391 1 98.75 175 GLU A C 1
ATOM 1355 O O . GLU A 1 175 ? 16.547 -8.391 -18.734 1 98.75 175 GLU A O 1
ATOM 1360 N N . THR A 1 176 ? 15.852 -6.582 -17.766 1 98.44 176 THR A N 1
ATOM 1361 C CA . THR A 1 176 ? 17.188 -6.148 -17.406 1 98.44 176 THR A CA 1
ATOM 1362 C C . THR A 1 176 ? 17.828 -7.129 -16.422 1 98.44 176 THR A C 1
ATOM 1364 O O . THR A 1 176 ? 18.984 -7.508 -16.578 1 98.44 176 THR A O 1
ATOM 1367 N N . ILE A 1 177 ? 17.125 -7.598 -15.461 1 98.5 177 ILE A N 1
ATOM 1368 C CA . ILE A 1 177 ? 17.672 -8.375 -14.352 1 98.5 177 ILE A CA 1
ATOM 1369 C C . ILE A 1 177 ? 17.781 -9.844 -14.758 1 98.5 177 ILE A C 1
ATOM 1371 O O . ILE A 1 177 ? 18.781 -10.5 -14.461 1 98.5 177 ILE A O 1
ATOM 1375 N N . PHE A 1 178 ? 16.797 -10.312 -15.438 1 98.75 178 PHE A N 1
ATOM 1376 C CA . PHE A 1 178 ? 16.734 -11.742 -15.75 1 98.75 178 PHE A CA 1
ATOM 1377 C C . PHE A 1 178 ? 17.344 -12.023 -17.125 1 98.75 178 PHE A C 1
ATOM 1379 O O . PHE A 1 178 ? 17.672 -13.164 -17.438 1 98.75 178 PHE A O 1
ATOM 1386 N N . GLY A 1 179 ? 17.359 -11.008 -17.953 1 98.62 179 GLY A N 1
ATOM 1387 C CA . GLY A 1 179 ? 17.812 -11.188 -19.312 1 98.62 179 GLY A CA 1
ATOM 1388 C C . GLY A 1 179 ? 16.734 -11.742 -20.234 1 98.62 179 GLY A C 1
ATOM 1389 O O . GLY A 1 179 ? 17 -12.047 -21.391 1 98.62 179 GLY A O 1
ATOM 1390 N N . ASN A 1 180 ? 15.492 -12 -19.641 1 98.75 180 ASN A N 1
ATOM 1391 C CA . ASN A 1 180 ? 14.344 -12.5 -20.391 1 98.75 180 ASN A CA 1
ATOM 1392 C C . ASN A 1 180 ? 13.023 -12.094 -19.719 1 98.75 180 ASN A C 1
ATOM 1394 O O . ASN A 1 180 ? 12.969 -11.938 -18.5 1 98.75 180 ASN A O 1
ATOM 1398 N N . VAL A 1 181 ? 12 -11.93 -20.547 1 98.81 181 VAL A N 1
ATOM 1399 C CA . VAL A 1 181 ? 10.641 -11.703 -20.062 1 98.81 181 VAL A CA 1
ATOM 1400 C C . VAL A 1 181 ? 9.641 -12.016 -21.188 1 98.81 181 VAL A C 1
ATOM 1402 O O . VAL A 1 181 ? 9.883 -11.695 -22.344 1 98.81 181 VAL A O 1
ATOM 1405 N N . THR A 1 182 ? 8.609 -12.609 -20.875 1 98.44 182 THR A N 1
ATOM 1406 C CA . THR A 1 182 ? 7.547 -12.922 -21.828 1 98.44 182 THR A CA 1
ATOM 1407 C C . THR A 1 182 ? 6.195 -12.453 -21.297 1 98.44 182 THR A C 1
ATOM 1409 O O . THR A 1 182 ? 5.906 -12.578 -20.109 1 98.44 182 THR A O 1
ATOM 1412 N N . ASP A 1 183 ? 5.348 -11.906 -22.188 1 98.56 183 ASP A N 1
ATOM 1413 C CA . ASP A 1 183 ? 3.936 -11.711 -21.875 1 98.56 183 ASP A CA 1
ATOM 1414 C C . ASP A 1 183 ? 3.152 -13.016 -22.031 1 98.56 183 ASP A C 1
ATOM 1416 O O . ASP A 1 183 ? 2.803 -13.406 -23.141 1 98.56 183 ASP A O 1
ATOM 1420 N N . VAL A 1 184 ? 2.842 -13.609 -20.922 1 98.56 184 VAL A N 1
ATOM 1421 C CA . VAL A 1 184 ? 2.143 -14.891 -20.969 1 98.56 184 VAL A CA 1
ATOM 1422 C C . VAL A 1 184 ? 0.686 -14.672 -21.359 1 98.56 184 VAL A C 1
ATOM 1424 O O . VAL A 1 184 ? 0.087 -15.516 -22.031 1 98.56 184 VAL A O 1
ATOM 1427 N N . ASP A 1 185 ? 0.127 -13.547 -20.875 1 98.25 185 ASP A N 1
ATOM 1428 C CA . ASP A 1 185 ? -1.236 -13.172 -21.234 1 98.25 185 ASP A CA 1
ATOM 1429 C C . ASP A 1 185 ? -1.387 -11.656 -21.297 1 98.25 185 ASP A C 1
ATOM 1431 O O . ASP A 1 185 ? -0.695 -10.922 -20.594 1 98.25 185 ASP A O 1
ATOM 1435 N N . LYS A 1 186 ? -2.197 -11.234 -22.266 1 96.75 186 LYS A N 1
ATOM 1436 C CA . LYS A 1 186 ? -2.631 -9.852 -22.438 1 96.75 186 LYS A CA 1
ATOM 1437 C C . LYS A 1 186 ? -4.148 -9.766 -22.562 1 96.75 186 LYS A C 1
ATOM 1439 O O . LYS A 1 186 ? -4.715 -10.148 -23.594 1 96.75 186 LYS A O 1
ATOM 1444 N N . SER A 1 187 ? -4.723 -9.234 -21.531 1 94.44 187 SER A N 1
ATOM 1445 C CA . SER A 1 187 ? -6.18 -9.172 -21.547 1 94.44 187 SER A CA 1
ATOM 1446 C C . SER A 1 187 ? -6.684 -7.938 -20.797 1 94.44 187 SER A C 1
ATOM 1448 O O . SER A 1 187 ? -6.387 -7.75 -19.625 1 94.44 187 SER A O 1
ATOM 1450 N N . GLY A 1 188 ? -7.465 -7.102 -21.438 1 93.5 188 GLY A N 1
ATOM 1451 C CA . GLY A 1 188 ? -8.086 -5.949 -20.812 1 93.5 188 GLY A CA 1
ATOM 1452 C C . GLY A 1 188 ? -7.082 -4.984 -20.203 1 93.5 188 GLY A C 1
ATOM 1453 O O . GLY A 1 188 ? -7.293 -4.469 -19.094 1 93.5 188 GLY A O 1
ATOM 1454 N N . GLY A 1 189 ? -5.98 -4.832 -20.781 1 96.25 189 GLY A N 1
ATOM 1455 C CA . GLY A 1 189 ? -4.961 -3.922 -20.297 1 96.25 189 GLY A CA 1
ATOM 1456 C C . GLY A 1 189 ? -4.051 -4.555 -19.25 1 96.25 189 GLY A C 1
ATOM 1457 O O . GLY A 1 189 ? -3.045 -3.959 -18.859 1 96.25 189 GLY A O 1
ATOM 1458 N N . VAL A 1 190 ? -4.449 -5.746 -18.828 1 97.06 190 VAL A N 1
ATOM 1459 C CA . VAL A 1 190 ? -3.664 -6.48 -17.844 1 97.06 190 VAL A CA 1
ATOM 1460 C C . VAL A 1 190 ? -2.672 -7.398 -18.547 1 97.06 190 VAL A C 1
ATOM 1462 O O . VAL A 1 190 ? -2.992 -8 -19.578 1 97.06 190 VAL A O 1
ATOM 1465 N N . ARG A 1 191 ? -1.425 -7.453 -17.953 1 98.56 191 ARG A N 1
ATOM 1466 C CA . ARG A 1 191 ? -0.4 -8.352 -18.469 1 98.56 191 ARG A CA 1
ATOM 1467 C C . ARG A 1 191 ? 0.135 -9.266 -17.375 1 98.56 191 ARG A C 1
ATOM 1469 O O . ARG A 1 191 ? 0.333 -8.836 -16.234 1 98.56 191 ARG A O 1
ATOM 1476 N N . VAL A 1 192 ? 0.261 -10.531 -17.766 1 98.81 192 VAL A N 1
ATOM 1477 C CA . VAL A 1 192 ? 1.022 -11.461 -16.938 1 98.81 192 VAL A CA 1
ATOM 1478 C C . VAL A 1 192 ? 2.43 -11.625 -17.5 1 98.81 192 VAL A C 1
ATOM 1480 O O . VAL A 1 192 ? 2.598 -12.078 -18.641 1 98.81 192 VAL A O 1
ATOM 1483 N N . TYR A 1 193 ? 3.432 -11.211 -16.688 1 98.88 193 TYR A N 1
ATOM 1484 C CA . TYR A 1 193 ? 4.832 -11.297 -17.094 1 98.88 193 TYR A CA 1
ATOM 1485 C C . TYR A 1 193 ? 5.512 -12.5 -16.453 1 98.88 193 TYR A C 1
ATOM 1487 O O . TYR A 1 193 ? 5.27 -12.812 -15.289 1 98.88 193 TYR A O 1
ATOM 1495 N N . LYS A 1 194 ? 6.375 -13.164 -17.219 1 98.88 194 LYS A N 1
ATOM 1496 C CA . LYS A 1 194 ? 7.145 -14.289 -16.703 1 98.88 194 LYS A CA 1
ATOM 1497 C C . LYS A 1 194 ? 8.617 -14.172 -17.094 1 98.88 194 LYS A C 1
ATOM 1499 O O . LYS A 1 194 ? 8.945 -13.852 -18.234 1 98.88 194 LYS A O 1
ATOM 1504 N N . SER A 1 195 ? 9.445 -14.312 -16.156 1 98.88 195 SER A N 1
ATOM 1505 C CA . SER A 1 195 ? 10.883 -14.438 -16.375 1 98.88 195 SER A CA 1
ATOM 1506 C C . SER A 1 195 ? 11.43 -15.727 -15.773 1 98.88 195 SER A C 1
ATOM 1508 O O . SER A 1 195 ? 10.922 -16.203 -14.758 1 98.88 195 SER A O 1
ATOM 1510 N N . ILE A 1 196 ? 12.461 -16.281 -16.375 1 98.75 196 ILE A N 1
ATOM 1511 C CA . ILE A 1 196 ? 13.094 -17.516 -15.922 1 98.75 196 ILE A CA 1
ATOM 1512 C C . ILE A 1 196 ? 14.516 -17.234 -15.461 1 98.75 196 ILE A C 1
ATOM 1514 O O . ILE A 1 196 ? 15.25 -16.5 -16.109 1 98.75 196 ILE A O 1
ATOM 1518 N N . ARG A 1 197 ? 14.812 -17.734 -14.297 1 98.25 197 ARG A N 1
ATOM 1519 C CA . ARG A 1 197 ? 16.203 -17.672 -13.852 1 98.25 197 ARG A CA 1
ATOM 1520 C C . ARG A 1 197 ? 17.047 -18.75 -14.531 1 98.25 197 ARG A C 1
ATOM 1522 O O . ARG A 1 197 ? 17.047 -19.906 -14.094 1 98.25 197 ARG A O 1
ATOM 1529 N N . LYS A 1 198 ? 17.828 -18.328 -15.43 1 94.19 198 LYS A N 1
ATOM 1530 C CA . LYS A 1 198 ? 18.656 -19.266 -16.172 1 94.19 198 LYS A CA 1
ATOM 1531 C C . LYS A 1 198 ? 19.984 -19.531 -15.453 1 94.19 198 LYS A C 1
ATOM 1533 O O . LYS A 1 198 ? 20.484 -18.672 -14.734 1 94.19 198 LYS A O 1
ATOM 1538 N N . MET B 1 1 ? 36.781 -29.031 20.281 1 22.38 1 MET B N 1
ATOM 1539 C CA . MET B 1 1 ? 35.938 -29.203 19.109 1 22.38 1 MET B CA 1
ATOM 1540 C C . MET B 1 1 ? 34.938 -28.047 18.984 1 22.38 1 MET B C 1
ATOM 1542 O O . MET B 1 1 ? 34.062 -27.891 19.812 1 22.38 1 MET B O 1
ATOM 1546 N N . ASN B 1 2 ? 35.219 -26.828 18.453 1 21.98 2 ASN B N 1
ATOM 1547 C CA . ASN B 1 2 ? 34.812 -25.438 18.625 1 21.98 2 ASN B CA 1
ATOM 1548 C C . ASN B 1 2 ? 33.438 -25.172 17.953 1 21.98 2 ASN B C 1
ATOM 1550 O O . ASN B 1 2 ? 33.281 -25.422 16.75 1 21.98 2 ASN B O 1
ATOM 1554 N N . GLN B 1 3 ? 32.312 -25.25 18.688 1 22.53 3 GLN B N 1
ATOM 1555 C CA . GLN B 1 3 ? 30.875 -25.188 18.406 1 22.53 3 GLN B CA 1
ATOM 1556 C C . GLN B 1 3 ? 30.516 -23.906 17.656 1 22.53 3 GLN B C 1
ATOM 1558 O O . GLN B 1 3 ? 30.641 -22.812 18.203 1 22.53 3 GLN B O 1
ATOM 1563 N N . HIS B 1 4 ? 30.938 -23.75 16.328 1 25.09 4 HIS B N 1
ATOM 1564 C CA . HIS B 1 4 ? 30.672 -22.641 15.422 1 25.09 4 HIS B CA 1
ATOM 1565 C C . HIS B 1 4 ? 29.203 -22.25 15.422 1 25.09 4 HIS B C 1
ATOM 1567 O O . HIS B 1 4 ? 28.344 -23.031 15.008 1 25.09 4 HIS B O 1
ATOM 1573 N N . TYR B 1 5 ? 28.672 -21.719 16.5 1 26.72 5 TYR B N 1
ATOM 1574 C CA . TYR B 1 5 ? 27.375 -21.062 16.672 1 26.72 5 TYR B CA 1
ATOM 1575 C C . TYR B 1 5 ? 27.031 -20.203 15.453 1 26.72 5 TYR B C 1
ATOM 1577 O O . TYR B 1 5 ? 27.75 -19.25 15.133 1 26.72 5 TYR B O 1
ATOM 1585 N N . PHE B 1 6 ? 26.453 -20.781 14.336 1 29.11 6 PHE B N 1
ATOM 1586 C CA . PHE B 1 6 ? 25.859 -20.297 13.094 1 29.11 6 PHE B CA 1
ATOM 1587 C C . PHE B 1 6 ? 25 -19.062 13.359 1 29.11 6 PHE B C 1
ATOM 1589 O O . PHE B 1 6 ? 23.922 -19.172 13.961 1 29.11 6 PHE B O 1
ATOM 1596 N N . THR B 1 7 ? 25.484 -17.984 13.836 1 29.16 7 THR B N 1
ATOM 1597 C CA . THR B 1 7 ? 24.859 -16.672 13.93 1 29.16 7 THR B CA 1
ATOM 1598 C C . THR B 1 7 ? 24.109 -16.328 12.641 1 29.16 7 THR B C 1
ATOM 1600 O O . THR B 1 7 ? 24.734 -16.031 11.617 1 29.16 7 THR B O 1
ATOM 1603 N N . GLU B 1 8 ? 23.062 -17 12.172 1 30.12 8 GLU B N 1
ATOM 1604 C CA . GLU B 1 8 ? 22.125 -17.188 11.078 1 30.12 8 GLU B CA 1
ATOM 1605 C C . GLU B 1 8 ? 21.391 -15.898 10.742 1 30.12 8 GLU B C 1
ATOM 1607 O O . GLU B 1 8 ? 20.203 -15.766 11.031 1 30.12 8 GLU B O 1
ATOM 1612 N N . ASN B 1 9 ? 21.75 -14.758 11.32 1 31.52 9 ASN B N 1
ATOM 1613 C CA . ASN B 1 9 ? 21.016 -13.523 11.055 1 31.52 9 ASN B CA 1
ATOM 1614 C C . ASN B 1 9 ? 20.938 -13.227 9.562 1 31.52 9 ASN B C 1
ATOM 1616 O O . ASN B 1 9 ? 21.859 -12.617 8.992 1 31.52 9 ASN B O 1
ATOM 1620 N N . PRO B 1 10 ? 20.594 -14.062 8.758 1 35.97 10 PRO B N 1
ATOM 1621 C CA . PRO B 1 10 ? 20.688 -13.719 7.336 1 35.97 10 PRO B CA 1
ATOM 1622 C C . PRO B 1 10 ? 20.031 -12.383 7.004 1 35.97 10 PRO B C 1
ATOM 1624 O O . PRO B 1 10 ? 18.812 -12.234 7.18 1 35.97 10 PRO B O 1
ATOM 1627 N N . GLU B 1 11 ? 20.375 -11.133 7.398 1 36.47 11 GLU B N 1
ATOM 1628 C CA . GLU B 1 11 ? 19.906 -9.758 7.234 1 36.47 11 GLU B CA 1
ATOM 1629 C C . GLU B 1 11 ? 19.547 -9.469 5.781 1 36.47 11 GLU B C 1
ATOM 1631 O O . GLU B 1 11 ? 20.438 -9.281 4.945 1 36.47 11 GLU B O 1
ATOM 1636 N N . SER B 1 12 ? 18.906 -10.234 5.09 1 46.12 12 SER B N 1
ATOM 1637 C CA . SER B 1 12 ? 18.609 -9.695 3.771 1 46.12 12 SER B CA 1
ATOM 1638 C C . SER B 1 12 ? 18.359 -8.188 3.834 1 46.12 12 SER B C 1
ATOM 1640 O O . SER B 1 12 ? 17.656 -7.711 4.723 1 46.12 12 SER B O 1
ATOM 1642 N N . GLU B 1 13 ? 19.297 -7.18 3.471 1 57.72 13 GLU B N 1
ATOM 1643 C CA . GLU B 1 13 ? 19.766 -5.875 3.924 1 57.72 13 GLU B CA 1
ATOM 1644 C C . GLU B 1 13 ? 18.703 -4.805 3.729 1 57.72 13 GLU B C 1
ATOM 1646 O O . GLU B 1 13 ? 18.234 -4.582 2.607 1 57.72 13 GLU B O 1
ATOM 1651 N N . ILE B 1 14 ? 17.875 -4.488 4.688 1 74.88 14 ILE B N 1
ATOM 1652 C CA . ILE B 1 14 ? 17.188 -3.209 4.785 1 74.88 14 ILE B CA 1
ATOM 1653 C C . ILE B 1 14 ? 18.094 -2.09 4.293 1 74.88 14 ILE B C 1
ATOM 1655 O O . ILE B 1 14 ? 19.25 -1.997 4.703 1 74.88 14 ILE B O 1
ATOM 1659 N N . LYS B 1 15 ? 17.562 -1.578 3.096 1 82.75 15 LYS B N 1
ATOM 1660 C CA . LYS B 1 15 ? 18.328 -0.433 2.609 1 82.75 15 LYS B CA 1
ATOM 1661 C C . LYS B 1 15 ? 17.797 0.872 3.197 1 82.75 15 LYS B C 1
ATOM 1663 O O . LYS B 1 15 ? 16.578 1.097 3.23 1 82.75 15 LYS B O 1
ATOM 1668 N N . GLU B 1 16 ? 18.703 1.55 3.756 1 91.06 16 GLU B N 1
ATOM 1669 C CA . GLU B 1 16 ? 18.375 2.859 4.312 1 91.06 16 GLU B CA 1
ATOM 1670 C C . GLU B 1 16 ? 18.953 3.982 3.457 1 91.06 16 GLU B C 1
ATOM 1672 O O . GLU B 1 16 ? 19.969 3.805 2.803 1 91.06 16 GLU B O 1
ATOM 1677 N N . LYS B 1 17 ? 18.297 5.062 3.361 1 92.44 17 LYS B N 1
ATOM 1678 C CA . LYS B 1 17 ? 18.797 6.312 2.789 1 92.44 17 LYS B CA 1
ATOM 1679 C C . LYS B 1 17 ? 18.625 7.469 3.768 1 92.44 17 LYS B C 1
ATOM 1681 O O . LYS B 1 17 ? 17.531 7.695 4.293 1 92.44 17 LYS B O 1
ATOM 1686 N N . ARG B 1 18 ? 19.719 8.141 4.039 1 96.31 18 ARG B N 1
ATOM 1687 C CA . ARG B 1 18 ? 19.672 9.297 4.934 1 96.31 18 ARG B CA 1
ATOM 1688 C C . ARG B 1 18 ? 19.703 10.602 4.148 1 96.31 18 ARG B C 1
ATOM 1690 O O . ARG B 1 18 ? 20.453 10.727 3.174 1 96.31 18 ARG B O 1
ATOM 1697 N N . PHE B 1 19 ? 18.875 11.602 4.605 1 97.5 19 PHE B N 1
ATOM 1698 C CA . PHE B 1 19 ? 18.891 12.898 3.943 1 97.5 19 PHE B CA 1
ATOM 1699 C C . PHE B 1 19 ? 18.406 13.992 4.887 1 97.5 19 PHE B C 1
ATOM 1701 O O . PHE B 1 19 ? 17.75 13.703 5.898 1 97.5 19 PHE B O 1
ATOM 1708 N N . THR B 1 20 ? 18.781 15.203 4.598 1 98.12 20 THR B N 1
ATOM 1709 C CA . THR B 1 20 ? 18.312 16.391 5.293 1 98.12 20 THR B CA 1
ATOM 1710 C C . THR B 1 20 ? 17.594 17.344 4.324 1 98.12 20 THR B C 1
ATOM 1712 O O . THR B 1 20 ? 18.047 17.531 3.189 1 98.12 20 THR B O 1
ATOM 1715 N N . GLU B 1 21 ? 16.5 17.859 4.789 1 97.88 21 GLU B N 1
ATOM 1716 C CA . GLU B 1 21 ? 15.727 18.781 3.959 1 97.88 21 GLU B CA 1
ATOM 1717 C C . GLU B 1 21 ? 15.094 19.891 4.801 1 97.88 21 GLU B C 1
ATOM 1719 O O . GLU B 1 21 ? 14.836 19.703 5.992 1 97.88 21 GLU B O 1
ATOM 1724 N N . SER B 1 22 ? 14.945 21.047 4.098 1 98.25 22 SER B N 1
ATOM 1725 C CA . SER B 1 22 ? 14.32 22.188 4.773 1 98.25 22 SER B CA 1
ATOM 1726 C C . SER B 1 22 ? 12.992 22.562 4.125 1 98.25 22 SER B C 1
ATOM 1728 O O . SER B 1 22 ? 12.922 22.75 2.912 1 98.25 22 SER B O 1
ATOM 1730 N N . ILE B 1 23 ? 11.953 22.578 4.941 1 97.88 23 ILE B N 1
ATOM 1731 C CA . ILE B 1 23 ? 10.625 23.016 4.531 1 97.88 23 ILE B CA 1
ATOM 1732 C C . ILE B 1 23 ? 10.094 24.047 5.527 1 97.88 23 ILE B C 1
ATOM 1734 O O . ILE B 1 23 ? 10.086 23.797 6.734 1 97.88 23 ILE B O 1
ATOM 1738 N N . CYS B 1 24 ? 9.641 25.172 5.035 1 97.31 24 CYS B N 1
ATOM 1739 C CA . CYS B 1 24 ? 9.023 26.219 5.844 1 97.31 24 CYS B CA 1
ATOM 1740 C C . CYS B 1 24 ? 9.922 26.594 7.02 1 97.31 24 CYS B C 1
ATOM 1742 O O . CYS B 1 24 ? 9.453 26.672 8.156 1 97.31 24 CYS B O 1
ATOM 1744 N N . GLY B 1 25 ? 11.195 26.672 6.805 1 96.12 25 GLY B N 1
ATOM 1745 C CA . GLY B 1 25 ? 12.133 27.141 7.805 1 96.12 25 GLY B CA 1
ATOM 1746 C C . GLY B 1 25 ? 12.594 26.062 8.766 1 96.12 25 GLY B C 1
ATOM 1747 O O . GLY B 1 25 ? 13.398 26.312 9.656 1 96.12 25 GLY B O 1
ATOM 1748 N N . SER B 1 26 ? 12.086 24.875 8.648 1 97.62 26 SER B N 1
ATOM 1749 C CA . SER B 1 26 ? 12.477 23.75 9.484 1 97.62 26 SER B CA 1
ATOM 1750 C C . SER B 1 26 ? 13.375 22.781 8.719 1 97.62 26 SER B C 1
ATOM 1752 O O . SER B 1 26 ? 13.008 22.297 7.645 1 97.62 26 SER B O 1
ATOM 1754 N N . SER B 1 27 ? 14.484 22.547 9.273 1 98.56 27 SER B N 1
ATOM 1755 C CA . SER B 1 27 ? 15.406 21.578 8.695 1 98.56 27 SER B CA 1
ATOM 1756 C C . SER B 1 27 ? 15.414 20.266 9.492 1 98.56 27 SER B C 1
ATOM 1758 O O . SER B 1 27 ? 15.727 20.266 10.688 1 98.56 27 SER B O 1
ATOM 1760 N N . LEU B 1 28 ? 15.078 19.219 8.898 1 98.62 28 LEU B N 1
ATOM 1761 C CA . LEU B 1 28 ? 15.016 17.922 9.562 1 98.62 28 LEU B CA 1
ATOM 1762 C C . LEU B 1 28 ? 15.844 16.891 8.812 1 98.62 28 LEU B C 1
ATOM 1764 O O . LEU B 1 28 ? 16.047 17 7.605 1 98.62 28 LEU B O 1
ATOM 1768 N N . THR B 1 29 ? 16.297 15.906 9.547 1 98.62 29 THR B N 1
ATOM 1769 C CA . THR B 1 29 ? 17.031 14.773 8.984 1 98.62 29 THR B CA 1
ATOM 1770 C C . THR B 1 29 ? 16.188 13.5 9.078 1 98.62 29 THR B C 1
ATOM 1772 O O . THR B 1 29 ? 15.602 13.211 10.125 1 98.62 29 THR B O 1
ATOM 1775 N N . PHE B 1 30 ? 16.188 12.781 7.938 1 98.31 30 PHE B N 1
ATOM 1776 C CA . PHE B 1 30 ? 15.375 11.57 7.871 1 98.31 30 PHE B CA 1
ATOM 1777 C C . PHE B 1 30 ? 16.219 10.391 7.406 1 98.31 30 PHE B C 1
ATOM 1779 O O . PHE B 1 30 ? 17.188 10.555 6.668 1 98.31 30 PHE B O 1
ATOM 1786 N N . THR B 1 31 ? 15.82 9.242 7.906 1 96.94 31 THR B N 1
ATOM 1787 C CA . THR B 1 31 ? 16.203 7.965 7.309 1 96.94 31 THR B CA 1
ATOM 1788 C C . THR B 1 31 ? 14.984 7.277 6.688 1 96.94 31 THR B C 1
ATOM 1790 O O . THR B 1 31 ? 14.055 6.891 7.398 1 96.94 31 THR B O 1
ATOM 1793 N N . SER B 1 32 ? 15 7.223 5.336 1 93.06 32 SER B N 1
ATOM 1794 C CA . SER B 1 32 ? 13.992 6.41 4.66 1 93.06 32 SER B CA 1
ATOM 1795 C C . SER B 1 32 ? 14.453 4.961 4.523 1 93.06 32 SER B C 1
ATOM 1797 O O . SER B 1 32 ? 15.641 4.664 4.652 1 93.06 32 SER B O 1
ATOM 1799 N N . VAL B 1 33 ? 13.453 4.094 4.27 1 87.31 33 VAL B N 1
ATOM 1800 C CA . VAL B 1 33 ? 13.789 2.674 4.285 1 87.31 33 VAL B CA 1
ATOM 1801 C C . VAL B 1 33 ? 13.023 1.943 3.188 1 87.31 33 VAL B C 1
ATOM 1803 O O . VAL B 1 33 ? 11.875 2.291 2.887 1 87.31 33 VAL B O 1
ATOM 1806 N N . SER B 1 34 ? 13.688 0.981 2.654 1 80 34 SER B N 1
ATOM 1807 C CA . SER B 1 34 ? 13.055 0.169 1.623 1 80 34 SER B CA 1
ATOM 1808 C C . SER B 1 34 ? 11.812 -0.533 2.158 1 80 34 SER B C 1
ATOM 1810 O O . SER B 1 34 ? 11.781 -0.968 3.311 1 80 34 SER B O 1
ATOM 1812 N N . GLY B 1 35 ? 10.719 -0.666 1.301 1 75.62 35 GLY B N 1
ATOM 1813 C CA . GLY B 1 35 ? 9.5 -1.346 1.719 1 75.62 35 GLY B CA 1
ATOM 1814 C C . GLY B 1 35 ? 8.477 -0.413 2.342 1 75.62 35 GLY B C 1
ATOM 1815 O O . GLY B 1 35 ? 7.359 -0.827 2.648 1 75.62 35 GLY B O 1
ATOM 1816 N N . VAL B 1 36 ? 8.891 0.762 2.523 1 80.5 36 VAL B N 1
ATOM 1817 C CA . VAL B 1 36 ? 7.996 1.804 3.018 1 80.5 36 VAL B CA 1
ATOM 1818 C C . VAL B 1 36 ? 7.793 2.865 1.939 1 80.5 36 VAL B C 1
ATOM 1820 O O . VAL B 1 36 ? 8.664 3.07 1.09 1 80.5 36 VAL B O 1
ATOM 1823 N N . PHE B 1 37 ? 6.629 3.379 1.914 1 76.75 37 PHE B N 1
ATOM 1824 C CA . PHE B 1 37 ? 6.281 4.406 0.937 1 76.75 37 PHE B CA 1
ATOM 1825 C C . PHE B 1 37 ? 7.375 5.465 0.85 1 76.75 37 PHE B C 1
ATOM 1827 O O . PHE B 1 37 ? 7.934 5.871 1.87 1 76.75 37 PHE B O 1
ATOM 1834 N N . SER B 1 38 ? 7.707 5.934 -0.373 1 77.19 38 SER B N 1
ATOM 1835 C CA . SER B 1 38 ? 8.586 7.051 -0.7 1 77.19 38 SER B CA 1
ATOM 1836 C C . SER B 1 38 ? 10.008 6.789 -0.224 1 77.19 38 SER B C 1
ATOM 1838 O O . SER B 1 38 ? 10.586 7.594 0.514 1 77.19 38 SER B O 1
ATOM 1840 N N . PHE B 1 39 ? 10.5 5.66 -0.621 1 75.56 39 PHE B N 1
ATOM 1841 C CA . PHE B 1 39 ? 11.898 5.336 -0.336 1 75.56 39 PHE B CA 1
ATOM 1842 C C . PHE B 1 39 ? 12.828 6.137 -1.232 1 75.56 39 PHE B C 1
ATOM 1844 O O . PHE B 1 39 ? 13.312 5.629 -2.248 1 75.56 39 PHE B O 1
ATOM 1851 N N . GLU B 1 40 ? 13.016 7.344 -0.87 1 83 40 GLU B N 1
ATOM 1852 C CA . GLU B 1 40 ? 13.82 8.32 -1.596 1 83 40 GLU B CA 1
ATOM 1853 C C . GLU B 1 40 ? 14.641 9.18 -0.637 1 83 40 GLU B C 1
ATOM 1855 O O . GLU B 1 40 ? 14.609 8.969 0.577 1 83 40 GLU B O 1
ATOM 1860 N N . THR B 1 41 ? 15.469 10.031 -1.204 1 91.12 41 THR B N 1
ATOM 1861 C CA . THR B 1 41 ? 16.297 10.938 -0.419 1 91.12 41 THR B CA 1
ATOM 1862 C C . THR B 1 41 ? 15.719 12.352 -0.43 1 91.12 41 THR B C 1
ATOM 1864 O O . THR B 1 41 ? 16.453 13.328 -0.535 1 91.12 41 THR B O 1
ATOM 1867 N N . LYS B 1 42 ? 14.422 12.422 -0.512 1 93.5 42 LYS B N 1
ATOM 1868 C CA . LYS B 1 42 ? 13.68 13.68 -0.457 1 93.5 42 LYS B CA 1
ATOM 1869 C C . LYS B 1 42 ? 12.219 13.445 -0.074 1 93.5 42 LYS B C 1
ATOM 1871 O O . LYS B 1 42 ? 11.703 12.336 -0.22 1 93.5 42 LYS B O 1
ATOM 1876 N N . ILE B 1 43 ? 11.625 14.445 0.46 1 96.06 43 ILE B N 1
ATOM 1877 C CA . ILE B 1 43 ? 10.195 14.391 0.743 1 96.06 43 ILE B CA 1
ATOM 1878 C C . ILE B 1 43 ? 9.414 14.375 -0.566 1 96.06 43 ILE B C 1
ATOM 1880 O O . ILE B 1 43 ? 9.695 15.148 -1.479 1 96.06 43 ILE B O 1
ATOM 1884 N N . ASP B 1 44 ? 8.516 13.422 -0.707 1 92.81 44 ASP B N 1
ATOM 1885 C CA . ASP B 1 44 ? 7.734 13.359 -1.939 1 92.81 44 ASP B CA 1
ATOM 1886 C C . ASP B 1 44 ? 6.922 14.633 -2.145 1 92.81 44 ASP B C 1
ATOM 1888 O O . ASP B 1 44 ? 6.512 15.281 -1.177 1 92.81 44 ASP B O 1
ATOM 1892 N N . ARG B 1 45 ? 6.578 14.93 -3.311 1 94 45 ARG B N 1
ATOM 1893 C CA . ARG B 1 45 ? 6.004 16.203 -3.732 1 94 45 ARG B CA 1
ATOM 1894 C C . ARG B 1 45 ? 4.648 16.438 -3.072 1 94 45 ARG B C 1
ATOM 1896 O O . ARG B 1 45 ? 4.344 17.562 -2.654 1 94 45 ARG B O 1
ATOM 1903 N N . ALA B 1 46 ? 3.811 15.461 -2.996 1 96.19 46 ALA B N 1
ATOM 1904 C CA . ALA B 1 46 ? 2.479 15.617 -2.416 1 96.19 46 ALA B CA 1
ATOM 1905 C C . ALA B 1 46 ? 2.566 15.945 -0.927 1 96.19 46 ALA B C 1
ATOM 1907 O O . ALA B 1 46 ? 1.917 16.875 -0.452 1 96.19 46 ALA B O 1
ATOM 1908 N N . SER B 1 47 ? 3.418 15.219 -0.205 1 97.56 47 SER B N 1
ATOM 1909 C CA . SER B 1 47 ? 3.604 15.461 1.223 1 97.56 47 SER B CA 1
ATOM 1910 C C . SER B 1 47 ? 4.148 16.859 1.48 1 97.56 47 SER B C 1
ATOM 1912 O O . SER B 1 47 ? 3.705 17.547 2.404 1 97.56 47 SER B O 1
ATOM 1914 N N . GLU B 1 48 ? 5.098 17.25 0.642 1 98.06 48 GLU B N 1
ATOM 1915 C CA . GLU B 1 48 ? 5.66 18.578 0.782 1 98.06 48 GLU B CA 1
ATOM 1916 C C . GLU B 1 48 ? 4.582 19.656 0.646 1 98.06 48 GLU B C 1
ATOM 1918 O O . GLU B 1 48 ? 4.559 20.625 1.409 1 98.06 48 GLU B O 1
ATOM 1923 N N . ASN B 1 49 ? 3.752 19.484 -0.335 1 98.5 49 ASN B N 1
ATOM 1924 C CA . ASN B 1 49 ? 2.672 20.438 -0.563 1 98.5 49 ASN B CA 1
ATOM 1925 C C . ASN B 1 49 ? 1.737 20.516 0.641 1 98.5 49 ASN B C 1
ATOM 1927 O O . ASN B 1 49 ? 1.343 21.609 1.046 1 98.5 49 ASN B O 1
ATOM 1931 N N . LEU B 1 50 ? 1.417 19.406 1.221 1 98.75 50 LEU B N 1
ATOM 1932 C CA . LEU B 1 50 ? 0.549 19.375 2.393 1 98.75 50 LEU B CA 1
ATOM 1933 C C . LEU B 1 50 ? 1.205 20.094 3.57 1 98.75 50 LEU B C 1
ATOM 1935 O O . LEU B 1 50 ? 0.563 20.906 4.25 1 98.75 50 LEU B O 1
ATOM 1939 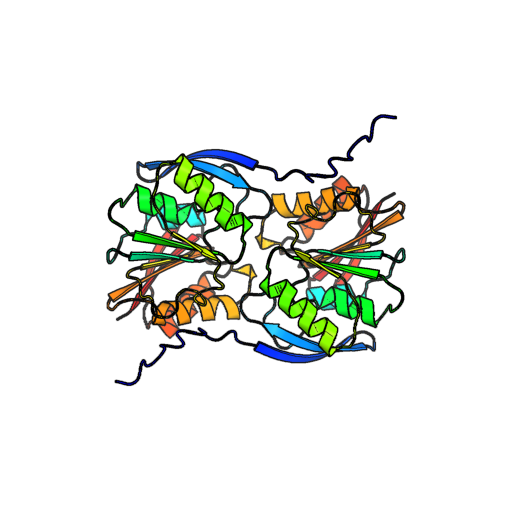N N . ILE B 1 51 ? 2.467 19.828 3.836 1 98.75 51 ILE B N 1
ATOM 1940 C CA . ILE B 1 51 ? 3.217 20.422 4.934 1 98.75 51 ILE B CA 1
ATOM 1941 C C . ILE B 1 51 ? 3.211 21.953 4.793 1 98.75 51 ILE B C 1
ATOM 1943 O O . ILE B 1 51 ? 2.924 22.672 5.754 1 98.75 51 ILE B O 1
ATOM 1947 N N . LYS B 1 52 ? 3.426 22.422 3.598 1 98.62 52 LYS B N 1
ATOM 1948 C CA . LYS B 1 52 ? 3.57 23.844 3.332 1 98.62 52 LYS B CA 1
ATOM 1949 C C . LYS B 1 52 ? 2.25 24.594 3.547 1 98.62 52 LYS B C 1
ATOM 1951 O O . LYS B 1 52 ? 2.242 25.766 3.904 1 98.62 52 LYS B O 1
ATOM 1956 N N . ASN B 1 53 ? 1.165 23.875 3.404 1 98.69 53 ASN B N 1
ATOM 1957 C CA . ASN B 1 53 ? -0.123 24.562 3.387 1 98.69 53 ASN B CA 1
ATOM 1958 C C . ASN B 1 53 ? -0.909 24.312 4.672 1 98.69 53 ASN B C 1
ATOM 1960 O O . ASN B 1 53 ? -1.9 25 4.941 1 98.69 53 ASN B O 1
ATOM 1964 N N . PHE B 1 54 ? -0.427 23.469 5.488 1 98.81 54 PHE B N 1
ATOM 1965 C CA . PHE B 1 54 ? -1.146 23.078 6.699 1 98.81 54 PHE B CA 1
ATOM 1966 C C . PHE B 1 54 ? -1.164 24.234 7.703 1 98.81 54 PHE B C 1
ATOM 1968 O O . PHE B 1 54 ? -0.139 24.875 7.938 1 98.81 54 PHE B O 1
ATOM 1975 N N . THR B 1 55 ? -2.314 24.438 8.273 1 98.25 55 THR B N 1
ATOM 1976 C CA . THR B 1 55 ? -2.518 25.344 9.406 1 98.25 55 THR B CA 1
ATOM 1977 C C . THR B 1 55 ? -3.361 24.672 10.484 1 98.25 55 THR B C 1
ATOM 1979 O O . THR B 1 55 ? -4.469 24.203 10.211 1 98.25 55 THR B O 1
ATOM 1982 N N . PRO B 1 56 ? -2.916 24.672 11.711 1 98.25 56 PRO B N 1
ATOM 1983 C CA . PRO B 1 56 ? -3.633 23.953 12.766 1 98.25 56 PRO B CA 1
ATOM 1984 C C . PRO B 1 56 ? -4.969 24.609 13.117 1 98.25 56 PRO B C 1
ATOM 1986 O O . PRO B 1 56 ? -5.074 25.828 13.148 1 98.25 56 PRO B O 1
ATOM 1989 N N . SER B 1 57 ? -5.98 23.75 13.328 1 97.75 57 SER B N 1
ATOM 1990 C CA . SER B 1 57 ? -7.281 24.203 13.82 1 97.75 57 SER B CA 1
ATOM 1991 C C . SER B 1 57 ? -7.363 24.094 15.336 1 97.75 57 SER B C 1
ATOM 1993 O O . SER B 1 57 ? -8.297 24.625 15.945 1 97.75 57 SER B O 1
ATOM 1995 N N . GLY B 1 58 ? -6.445 23.438 15.961 1 97.81 58 GLY B N 1
ATOM 1996 C CA . GLY B 1 58 ? -6.34 23.203 17.391 1 97.81 58 GLY B CA 1
ATOM 1997 C C . GLY B 1 58 ? -5.027 22.547 17.797 1 97.81 58 GLY B C 1
ATOM 1998 O O . GLY B 1 58 ? -4 22.766 17.156 1 97.81 58 GLY B O 1
ATOM 1999 N N . MET B 1 59 ? -5.039 21.828 18.891 1 98.19 59 MET B N 1
ATOM 2000 C CA . MET B 1 59 ? -3.785 21.375 19.5 1 98.19 59 MET B CA 1
ATOM 2001 C C . MET B 1 59 ? -3.453 19.953 19.047 1 98.19 59 MET B C 1
ATOM 2003 O O . MET B 1 59 ? -2.279 19.594 18.922 1 98.19 59 MET B O 1
ATOM 2007 N N . SER B 1 60 ? -4.395 19.141 18.766 1 98.81 60 SER B N 1
ATOM 2008 C CA . SER B 1 60 ? -4.156 17.734 18.5 1 98.81 60 SER B CA 1
ATOM 2009 C C . SER B 1 60 ? -4.234 17.422 17 1 98.81 60 SER B C 1
ATOM 2011 O O . SER B 1 60 ? -5.195 17.797 16.344 1 98.81 60 SER B O 1
ATOM 2013 N N . VAL B 1 61 ? -3.201 16.719 16.484 1 98.88 61 VAL B N 1
ATOM 2014 C CA . VAL B 1 61 ? -3.104 16.375 15.062 1 98.88 61 VAL B CA 1
ATOM 2015 C C . VAL B 1 61 ? -2.865 14.883 14.914 1 98.88 61 VAL B C 1
ATOM 2017 O O . VAL B 1 61 ? -2.014 14.312 15.594 1 98.88 61 VAL B O 1
ATOM 2020 N N . LEU B 1 62 ? -3.656 14.242 14.07 1 98.94 62 LEU B N 1
ATOM 2021 C CA . LEU B 1 62 ? -3.461 12.844 13.711 1 98.94 62 LEU B CA 1
ATOM 2022 C C . LEU B 1 62 ? -2.951 12.719 12.273 1 98.94 62 LEU B C 1
ATOM 2024 O O . LEU B 1 62 ? -3.547 13.273 11.352 1 98.94 62 LEU B O 1
ATOM 2028 N N . ASP B 1 63 ? -1.848 12.039 12.07 1 98.88 63 ASP B N 1
ATOM 2029 C CA . ASP B 1 63 ? -1.289 11.711 10.766 1 98.88 63 ASP B CA 1
ATOM 2030 C C . ASP B 1 63 ? -1.547 10.25 10.406 1 98.88 63 ASP B C 1
ATOM 2032 O O . ASP B 1 63 ? -0.925 9.352 10.969 1 98.88 63 ASP B O 1
ATOM 2036 N N . ILE B 1 64 ? -2.447 10.023 9.453 1 97.75 64 ILE B N 1
ATOM 2037 C CA . ILE B 1 64 ? -2.838 8.672 9.07 1 97.75 64 ILE B CA 1
ATOM 2038 C C . ILE B 1 64 ? -1.934 8.172 7.945 1 97.75 64 ILE B C 1
ATOM 2040 O O . ILE B 1 64 ? -1.768 8.844 6.926 1 97.75 64 ILE B O 1
ATOM 2044 N N . GLY B 1 65 ? -1.488 6.91 8.047 1 94.62 65 GLY B N 1
ATOM 2045 C CA . GLY B 1 65 ? -0.51 6.449 7.078 1 94.62 65 GLY B CA 1
ATOM 2046 C C . GLY B 1 65 ? 0.771 7.262 7.09 1 94.62 65 GLY B C 1
ATOM 2047 O O . GLY B 1 65 ? 1.184 7.793 6.059 1 94.62 65 GLY B O 1
ATOM 2048 N N . CYS B 1 66 ? 1.455 7.199 8.234 1 97.12 66 CYS B N 1
ATOM 2049 C CA . CYS B 1 66 ? 2.492 8.195 8.469 1 97.12 66 CYS B CA 1
ATOM 2050 C C . CYS B 1 66 ? 3.797 7.797 7.793 1 97.12 66 CYS B C 1
ATOM 2052 O O . CYS B 1 66 ? 4.711 8.617 7.66 1 97.12 66 CYS B O 1
ATOM 2054 N N . GLY B 1 67 ? 3.951 6.547 7.379 1 94.56 67 GLY B N 1
ATOM 2055 C CA . GLY B 1 67 ? 5.211 6.141 6.777 1 94.56 67 GLY B CA 1
ATOM 2056 C C . GLY B 1 67 ? 6.395 6.297 7.715 1 94.56 67 GLY B C 1
ATOM 2057 O O . GLY B 1 67 ? 6.355 5.84 8.859 1 94.56 67 GLY B O 1
ATOM 2058 N N . TYR B 1 68 ? 7.461 6.914 7.246 1 96.12 68 TYR B N 1
ATOM 2059 C CA . TYR B 1 68 ? 8.633 7.121 8.094 1 96.12 68 TYR B CA 1
ATOM 2060 C C . TYR B 1 68 ? 8.531 8.445 8.844 1 96.12 68 TYR B C 1
ATOM 2062 O O . TYR B 1 68 ? 9.531 8.953 9.359 1 96.12 68 TYR B O 1
ATOM 2070 N N . GLY B 1 69 ? 7.418 9.086 8.797 1 98.12 69 GLY B N 1
ATOM 2071 C CA . GLY B 1 69 ? 7.082 10.164 9.711 1 98.12 69 GLY B CA 1
ATOM 2072 C C . GLY B 1 69 ? 7.258 11.539 9.102 1 98.12 69 GLY B C 1
ATOM 2073 O O . GLY B 1 69 ? 7.234 12.547 9.82 1 98.12 69 GLY B O 1
ATOM 2074 N N . ALA B 1 70 ? 7.305 11.68 7.812 1 97.75 70 ALA B N 1
ATOM 2075 C CA . ALA B 1 70 ? 7.684 12.922 7.152 1 97.75 70 ALA B CA 1
ATOM 2076 C C . ALA B 1 70 ? 6.695 14.039 7.484 1 97.75 70 ALA B C 1
ATOM 2078 O O . ALA B 1 70 ? 7.086 15.086 8 1 97.75 70 ALA B O 1
ATOM 2079 N N . ILE B 1 71 ? 5.449 13.805 7.27 1 98.56 71 ILE B N 1
ATOM 2080 C CA . ILE B 1 71 ? 4.469 14.875 7.391 1 98.56 71 ILE B CA 1
ATOM 2081 C C . ILE B 1 71 ? 4.305 15.266 8.859 1 98.56 71 ILE B C 1
ATOM 2083 O O . ILE B 1 71 ? 4.473 16.438 9.219 1 98.56 71 ILE B O 1
ATOM 2087 N N . GLY B 1 72 ? 4.102 14.305 9.727 1 98.88 72 GLY B N 1
ATOM 2088 C CA . GLY B 1 72 ? 3.863 14.578 11.133 1 98.88 72 GLY B CA 1
ATOM 2089 C C . GLY B 1 72 ? 5.039 15.25 11.82 1 98.88 72 GLY B C 1
ATOM 2090 O O . GLY B 1 72 ? 4.855 16.156 12.633 1 98.88 72 GLY B O 1
ATOM 2091 N N . LEU B 1 73 ? 6.23 14.875 11.5 1 98.88 73 LEU B N 1
ATOM 2092 C CA . LEU B 1 73 ? 7.414 15.422 12.156 1 98.88 73 LEU B CA 1
ATOM 2093 C C . LEU B 1 73 ? 7.656 16.859 11.711 1 98.88 73 LEU B C 1
ATOM 2095 O O . LEU B 1 73 ? 8.062 17.703 12.516 1 98.88 73 LEU B O 1
ATOM 2099 N N . TYR B 1 74 ? 7.379 17.141 10.438 1 98.88 74 TYR B N 1
ATOM 2100 C CA . TYR B 1 74 ? 7.488 18.531 10.016 1 98.88 74 TYR B CA 1
ATOM 2101 C C . TYR B 1 74 ? 6.449 19.391 10.719 1 98.88 74 TYR B C 1
ATOM 2103 O O . TYR B 1 74 ? 6.758 20.5 11.172 1 98.88 74 TYR B O 1
ATOM 2111 N N . ILE B 1 75 ? 5.297 18.922 10.781 1 98.88 75 ILE B N 1
ATOM 2112 C CA . ILE B 1 75 ? 4.25 19.688 11.445 1 98.88 75 ILE B CA 1
ATOM 2113 C C . ILE B 1 75 ? 4.633 19.938 12.898 1 98.88 75 ILE B C 1
ATOM 2115 O O . ILE B 1 75 ? 4.488 21.062 13.406 1 98.88 75 ILE B O 1
ATOM 2119 N N . LYS B 1 76 ? 5.141 18.922 13.555 1 98.88 76 LYS B N 1
ATOM 2120 C CA . LYS B 1 76 ? 5.598 19.094 14.938 1 98.88 76 LYS B CA 1
ATOM 2121 C C . LYS B 1 76 ? 6.703 20.141 15.031 1 98.88 76 LYS B C 1
ATOM 2123 O O . LYS B 1 76 ? 6.738 20.922 15.977 1 98.88 76 LYS B O 1
ATOM 2128 N N . SER B 1 77 ? 7.574 20.125 14.102 1 98.81 77 SER B N 1
ATOM 2129 C CA . SER B 1 77 ? 8.703 21.047 14.109 1 98.81 77 SER B CA 1
ATOM 2130 C C . SER B 1 77 ? 8.25 22.469 13.867 1 98.81 77 SER B C 1
ATOM 2132 O O . SER B 1 77 ? 8.734 23.406 14.516 1 98.81 77 SER B O 1
ATOM 2134 N N . ILE B 1 78 ? 7.324 22.672 12.969 1 98.5 78 ILE B N 1
ATOM 2135 C CA . ILE B 1 78 ? 6.836 24 12.578 1 98.5 78 ILE B CA 1
ATOM 2136 C C . ILE B 1 78 ? 5.902 24.547 13.656 1 98.5 78 ILE B C 1
ATOM 2138 O O . ILE B 1 78 ? 5.902 25.734 13.938 1 98.5 78 ILE B O 1
ATOM 2142 N N . PHE B 1 79 ? 5.137 23.594 14.227 1 98.31 79 PHE B N 1
ATOM 2143 C CA . PHE B 1 79 ? 4.195 23.938 15.281 1 98.31 79 PHE B CA 1
ATOM 2144 C C . PHE B 1 79 ? 4.516 23.172 16.562 1 98.31 79 PHE B C 1
ATOM 2146 O O . PHE B 1 79 ? 3.814 22.219 16.906 1 98.31 79 PHE B O 1
ATOM 2153 N N . PRO B 1 80 ? 5.375 23.672 17.375 1 97.81 80 PRO B N 1
ATOM 2154 C CA . PRO B 1 80 ? 5.922 22.906 18.5 1 97.81 80 PRO B CA 1
ATOM 2155 C C . PRO B 1 80 ? 4.883 22.609 19.578 1 97.81 80 PRO B C 1
ATOM 2157 O O . PRO B 1 80 ? 5.055 21.688 20.359 1 97.81 80 PRO B O 1
ATOM 2160 N N . GLN B 1 81 ? 3.842 23.344 19.609 1 97.75 81 GLN B N 1
ATOM 2161 C CA . GLN B 1 81 ? 2.844 23.172 20.656 1 97.75 81 GLN B CA 1
ATOM 2162 C C . GLN B 1 81 ? 1.883 22.031 20.328 1 97.75 81 GLN B C 1
ATOM 2164 O O . GLN B 1 81 ? 1.144 21.562 21.203 1 97.75 81 GLN B O 1
ATOM 2169 N N . GLN B 1 82 ? 1.847 21.625 19.109 1 98.31 82 GLN B N 1
ATOM 2170 C CA . GLN B 1 82 ? 0.889 20.609 18.688 1 98.31 82 GLN B CA 1
ATOM 2171 C C . GLN B 1 82 ? 1.251 19.234 19.234 1 98.31 82 GLN B C 1
ATOM 2173 O O . GLN B 1 82 ? 2.432 18.906 19.344 1 98.31 82 GLN B O 1
ATOM 2178 N N . ASN B 1 83 ? 0.253 18.531 19.641 1 98.69 83 ASN B N 1
ATOM 2179 C CA . ASN B 1 83 ? 0.379 17.109 19.953 1 98.69 83 ASN B CA 1
ATOM 2180 C C . ASN B 1 83 ? 0.146 16.25 18.719 1 98.69 83 ASN B C 1
ATOM 2182 O O . ASN B 1 83 ? -0.959 16.219 18.188 1 98.69 83 ASN B O 1
ATOM 2186 N N . ILE B 1 84 ? 1.176 15.508 18.406 1 98.88 84 ILE B N 1
ATOM 2187 C CA . ILE B 1 84 ? 1.109 14.773 17.156 1 98.88 84 ILE B CA 1
ATOM 2188 C C . ILE B 1 84 ? 1.002 13.273 17.438 1 98.88 84 ILE B C 1
ATOM 2190 O O . ILE B 1 84 ? 1.84 12.711 18.141 1 98.88 84 ILE B O 1
ATOM 2194 N N . THR B 1 85 ? -0.045 12.656 16.938 1 98.88 85 THR B N 1
ATOM 2195 C CA . THR B 1 85 ? -0.196 11.203 16.875 1 98.88 85 THR B CA 1
ATOM 2196 C C . THR B 1 85 ? -0.062 10.719 15.43 1 98.88 85 THR B C 1
ATOM 2198 O O . THR B 1 85 ? -0.646 11.312 14.516 1 98.88 85 THR B O 1
ATOM 2201 N N . MET B 1 86 ? 0.735 9.711 15.25 1 98.75 86 MET B N 1
ATOM 2202 C CA . MET B 1 86 ? 0.975 9.141 13.93 1 98.75 86 MET B CA 1
ATOM 2203 C C . MET B 1 86 ? 0.634 7.656 13.906 1 98.75 86 MET B C 1
ATOM 2205 O O . MET B 1 86 ? 1.03 6.91 14.805 1 98.75 86 MET B O 1
ATOM 2209 N N . ILE B 1 87 ? -0.094 7.211 12.844 1 97.12 87 ILE B N 1
ATOM 2210 C CA . ILE B 1 87 ? -0.474 5.805 12.805 1 97.12 87 ILE B CA 1
ATOM 2211 C C . ILE B 1 87 ? -0.114 5.215 11.445 1 97.12 87 ILE B C 1
ATOM 2213 O O . ILE B 1 87 ? -0.113 5.922 10.43 1 97.12 87 ILE B O 1
ATOM 2217 N N . ASP B 1 88 ? 0.21 3.975 11.469 1 93.5 88 ASP B N 1
ATOM 2218 C CA . ASP B 1 88 ? 0.445 3.152 10.289 1 93.5 88 ASP B CA 1
ATOM 2219 C C . ASP B 1 88 ? 0.175 1.679 10.578 1 93.5 88 ASP B C 1
ATOM 2221 O O . ASP B 1 88 ? 0.283 1.237 11.727 1 93.5 88 ASP B O 1
ATOM 2225 N N . VAL B 1 89 ? -0.24 1.014 9.57 1 87.5 89 VAL B N 1
ATOM 2226 C CA . VAL B 1 89 ? -0.459 -0.42 9.734 1 87.5 89 VAL B CA 1
ATOM 2227 C C . VAL B 1 89 ? 0.873 -1.16 9.641 1 87.5 89 VAL B C 1
ATOM 2229 O O . VAL B 1 89 ? 0.992 -2.297 10.102 1 87.5 89 VAL B O 1
ATOM 2232 N N . ASN B 1 90 ? 1.859 -0.541 9.008 1 86.31 90 ASN B N 1
ATOM 2233 C CA . ASN B 1 90 ? 3.176 -1.129 8.781 1 86.31 90 ASN B CA 1
ATOM 2234 C C . ASN B 1 90 ? 4.113 -0.865 9.961 1 86.31 90 ASN B C 1
ATOM 2236 O O . ASN B 1 90 ? 4.527 0.273 10.188 1 86.31 90 ASN B O 1
ATOM 2240 N N . ASN B 1 91 ? 4.574 -1.901 10.617 1 89 91 ASN B N 1
ATOM 2241 C CA . ASN B 1 91 ? 5.426 -1.757 11.789 1 89 91 ASN B CA 1
ATOM 2242 C C . ASN B 1 91 ? 6.789 -1.18 11.422 1 89 91 ASN B C 1
ATOM 2244 O O . ASN B 1 91 ? 7.387 -0.438 12.211 1 89 91 ASN B O 1
ATOM 2248 N N . ARG B 1 92 ? 7.301 -1.504 10.297 1 89 92 ARG B N 1
ATOM 2249 C CA . ARG B 1 92 ? 8.57 -0.928 9.867 1 89 92 ARG B CA 1
ATOM 2250 C C . ARG B 1 92 ? 8.461 0.583 9.695 1 89 92 ARG B C 1
ATOM 2252 O O . ARG B 1 92 ? 9.367 1.326 10.062 1 89 92 ARG B O 1
ATOM 2259 N N . ALA B 1 93 ? 7.352 0.955 9.094 1 92.75 93 ALA B N 1
ATOM 2260 C CA . ALA B 1 93 ? 7.094 2.387 8.977 1 92.75 93 ALA B CA 1
ATOM 2261 C C . ALA B 1 93 ? 7.152 3.068 10.336 1 92.75 93 ALA B C 1
ATOM 2263 O O . ALA B 1 93 ? 7.809 4.102 10.492 1 92.75 93 ALA B O 1
ATOM 2264 N N . LEU B 1 94 ? 6.605 2.465 11.328 1 95.94 94 LEU B N 1
ATOM 2265 C CA . LEU B 1 94 ? 6.539 3.037 12.672 1 95.94 94 LEU B CA 1
ATOM 2266 C C . LEU B 1 94 ? 7.914 3.049 13.328 1 95.94 94 LEU B C 1
ATOM 2268 O O . LEU B 1 94 ? 8.266 4 14.031 1 95.94 94 LEU B O 1
ATOM 2272 N N . ASP B 1 95 ? 8.648 2.023 13.148 1 95.75 95 ASP B N 1
ATOM 2273 C CA . ASP B 1 95 ? 10.008 1.983 13.672 1 95.75 95 ASP B CA 1
ATOM 2274 C C . ASP B 1 95 ? 10.836 3.156 13.148 1 95.75 95 ASP B C 1
ATOM 2276 O O . ASP B 1 95 ? 11.57 3.793 13.906 1 95.75 95 ASP B O 1
ATOM 2280 N N . TYR B 1 96 ? 10.648 3.438 11.938 1 96.69 96 TYR B N 1
ATOM 2281 C CA . TYR B 1 96 ? 11.43 4.508 11.336 1 96.69 96 TYR B CA 1
ATOM 2282 C C . TYR B 1 96 ? 10.852 5.875 11.68 1 96.69 96 TYR B C 1
ATOM 2284 O O . TYR B 1 96 ? 11.586 6.863 11.75 1 96.69 96 TYR B O 1
ATOM 2292 N N . THR B 1 97 ? 9.562 5.926 11.859 1 98.31 97 THR B N 1
ATOM 2293 C CA . THR B 1 97 ? 8.977 7.145 12.406 1 98.31 97 THR B CA 1
ATOM 2294 C C . THR B 1 97 ? 9.586 7.484 13.758 1 98.31 97 THR B C 1
ATOM 2296 O O . THR B 1 97 ? 9.992 8.625 13.992 1 98.31 97 THR B O 1
ATOM 2299 N N . LYS B 1 98 ? 9.703 6.52 14.617 1 98.56 98 LYS B N 1
ATOM 2300 C CA . LYS B 1 98 ? 10.289 6.715 15.938 1 98.56 98 LYS B CA 1
ATOM 2301 C C . LYS B 1 98 ? 11.766 7.082 15.836 1 98.56 98 LYS B C 1
ATOM 2303 O O . LYS B 1 98 ? 12.234 7.969 16.562 1 98.56 98 LYS B O 1
ATOM 2308 N N . LYS B 1 99 ? 12.461 6.391 15.008 1 98.38 99 LYS B N 1
ATOM 2309 C CA . LYS B 1 99 ? 13.867 6.684 14.766 1 98.38 99 LYS B CA 1
ATOM 2310 C C . LYS B 1 99 ? 14.055 8.125 14.305 1 98.38 99 LYS B C 1
ATOM 2312 O O . LYS B 1 99 ? 14.93 8.836 14.82 1 98.38 99 LYS B O 1
ATOM 2317 N N . ASN B 1 100 ? 13.242 8.531 13.328 1 98.69 100 ASN B N 1
ATOM 2318 C CA . ASN B 1 100 ? 13.352 9.883 12.773 1 98.69 100 ASN B CA 1
ATOM 2319 C C . ASN B 1 100 ? 12.938 10.938 13.797 1 98.69 100 ASN B C 1
ATOM 2321 O O . ASN B 1 100 ? 13.516 12.023 13.844 1 98.69 100 ASN B O 1
ATOM 2325 N N . ALA B 1 101 ? 11.953 10.648 14.609 1 98.81 101 ALA B N 1
ATOM 2326 C CA . ALA B 1 101 ? 11.57 11.562 15.688 1 98.81 101 ALA B CA 1
ATOM 2327 C C . ALA B 1 101 ? 12.727 11.781 16.656 1 98.81 101 ALA B C 1
ATOM 2329 O O . ALA B 1 101 ? 13.039 12.922 17.016 1 98.81 101 ALA B O 1
ATOM 2330 N N . ALA B 1 102 ? 13.328 10.711 17.047 1 98.62 102 ALA B N 1
ATOM 2331 C CA . ALA B 1 102 ? 14.445 10.766 17.984 1 98.62 102 ALA B CA 1
ATOM 2332 C C . ALA B 1 102 ? 15.617 11.539 17.391 1 98.62 102 ALA B C 1
ATOM 2334 O O . ALA B 1 102 ? 16.234 12.367 18.062 1 98.62 102 ALA B O 1
ATOM 2335 N N . SER B 1 103 ? 15.922 11.281 16.156 1 98.19 103 SER B N 1
ATOM 2336 C CA . SER B 1 103 ? 17.031 11.93 15.477 1 98.19 103 SER B CA 1
ATOM 2337 C C . SER B 1 103 ? 16.859 13.445 15.422 1 98.19 103 SER B C 1
ATOM 2339 O O . SER B 1 103 ? 17.828 14.188 15.352 1 98.19 103 SER B O 1
ATOM 2341 N N . ASN B 1 104 ? 15.633 13.867 15.445 1 98.69 104 ASN B N 1
ATOM 2342 C CA . ASN B 1 104 ? 15.344 15.289 15.336 1 98.69 104 ASN B CA 1
ATOM 2343 C C . ASN B 1 104 ? 14.906 15.883 16.672 1 98.69 104 ASN B C 1
ATOM 2345 O O . ASN B 1 104 ? 14.461 17.031 16.734 1 98.69 104 ASN B O 1
ATOM 2349 N N . ASN B 1 105 ? 14.945 15.07 17.672 1 98.38 105 ASN B N 1
ATOM 2350 C CA . ASN B 1 105 ? 14.57 15.484 19.031 1 98.38 105 ASN B CA 1
ATOM 2351 C C . ASN B 1 105 ? 13.125 15.984 19.078 1 98.38 105 ASN B C 1
ATOM 2353 O O . ASN B 1 105 ? 12.859 17.062 19.609 1 98.38 105 ASN B O 1
ATOM 2357 N N . LEU B 1 106 ? 12.289 15.234 18.438 1 98.75 106 LEU B N 1
ATOM 2358 C CA . LEU B 1 106 ? 10.859 15.555 18.453 1 98.75 106 LEU B CA 1
ATOM 2359 C C . LEU B 1 106 ? 10.078 14.5 19.234 1 98.75 106 LEU B C 1
ATOM 2361 O O . LEU B 1 106 ? 10.352 13.305 19.125 1 98.75 106 LEU B O 1
ATOM 2365 N N . SER B 1 107 ? 9.172 14.992 20.047 1 98.25 107 SER B N 1
ATOM 2366 C CA . SER B 1 107 ? 8.32 14.102 20.828 1 98.25 107 SER B CA 1
ATOM 2367 C C . SER B 1 107 ? 6.965 13.906 20.172 1 98.25 107 SER B C 1
ATOM 2369 O O . SER B 1 107 ? 6.168 14.844 20.078 1 98.25 107 SER B O 1
ATOM 2371 N N . VAL B 1 108 ? 6.637 12.664 19.734 1 98.62 108 VAL B N 1
ATOM 2372 C CA . VAL B 1 108 ? 5.383 12.312 19.078 1 98.62 108 VAL B CA 1
ATOM 2373 C C . VAL B 1 108 ? 4.922 10.938 19.531 1 98.62 108 VAL B C 1
ATOM 2375 O O . VAL B 1 108 ? 5.684 10.203 20.172 1 98.62 108 VAL B O 1
ATOM 2378 N N . GLU B 1 109 ? 3.66 10.648 19.281 1 98.69 109 GLU B N 1
ATOM 2379 C CA . GLU B 1 109 ? 3.117 9.312 19.5 1 98.69 109 GLU B CA 1
ATOM 2380 C C . GLU B 1 109 ? 3.006 8.547 18.188 1 98.69 109 GLU B C 1
ATOM 2382 O O . GLU B 1 109 ? 2.5 9.078 17.188 1 98.69 109 GLU B O 1
ATOM 2387 N N . ALA B 1 110 ? 3.559 7.359 18.156 1 98.38 110 ALA B N 1
ATOM 2388 C CA . ALA B 1 110 ? 3.441 6.48 16.984 1 98.38 110 ALA B CA 1
ATOM 2389 C C . ALA B 1 110 ? 2.801 5.148 17.375 1 98.38 110 ALA B C 1
ATOM 2391 O O . ALA B 1 110 ? 3.293 4.449 18.266 1 98.38 110 ALA B O 1
ATOM 2392 N N . LEU B 1 111 ? 1.698 4.816 16.672 1 96.69 111 LEU B N 1
ATOM 2393 C CA . LEU B 1 111 ? 0.914 3.641 17.031 1 96.69 111 LEU B CA 1
ATOM 2394 C C . LEU B 1 111 ? 0.565 2.816 15.797 1 96.69 111 LEU B C 1
ATOM 2396 O O . LEU B 1 111 ? 0.229 3.371 14.75 1 96.69 111 LEU B O 1
ATOM 2400 N N . ASN B 1 112 ? 0.668 1.54 16.016 1 93.12 112 ASN B N 1
ATOM 2401 C CA . ASN B 1 112 ? 0.138 0.659 14.984 1 93.12 112 ASN B CA 1
ATOM 2402 C C . ASN B 1 112 ? -1.389 0.666 14.969 1 93.12 112 ASN B C 1
ATOM 2404 O O . ASN B 1 112 ? -2.023 0.404 15.992 1 93.12 112 ASN B O 1
ATOM 2408 N N . SER B 1 113 ? -1.978 1.026 13.836 1 92.19 113 SER B N 1
ATOM 2409 C CA . SER B 1 113 ? -3.432 1.079 13.727 1 92.19 113 SER B CA 1
ATOM 2410 C C . SER B 1 113 ? -3.885 0.912 12.281 1 92.19 113 SER B C 1
ATOM 2412 O O . SER B 1 113 ? -3.279 1.473 11.367 1 92.19 113 SER B O 1
ATOM 2414 N N . ASN B 1 114 ? -4.836 0.14 12.133 1 87.38 114 ASN B N 1
ATOM 2415 C CA . ASN B 1 114 ? -5.609 0.172 10.898 1 87.38 114 ASN B CA 1
ATOM 2416 C C . ASN B 1 114 ? -6.668 1.271 10.93 1 87.38 114 ASN B C 1
ATOM 2418 O O . ASN B 1 114 ? -7.734 1.096 11.516 1 87.38 114 ASN B O 1
ATOM 2422 N N . LEU B 1 115 ? -6.312 2.322 10.219 1 91.5 115 LEU B N 1
ATOM 2423 C CA . LEU B 1 115 ? -7.113 3.537 10.336 1 91.5 115 LEU B CA 1
ATOM 2424 C C . LEU B 1 115 ? -7.355 3.893 11.797 1 91.5 115 LEU B C 1
ATOM 2426 O O . LEU B 1 115 ? -6.406 4.137 12.547 1 91.5 115 LEU B O 1
ATOM 2430 N N . PHE B 1 116 ? -8.586 3.773 12.281 1 94.06 116 PHE B N 1
ATOM 2431 C CA . PHE B 1 116 ? -8.875 4.348 13.594 1 94.06 116 PHE B CA 1
ATOM 2432 C C . PHE B 1 116 ? -9.078 3.254 14.633 1 94.06 116 PHE B C 1
ATOM 2434 O O . PHE B 1 116 ? -9.5 3.529 15.758 1 94.06 116 PHE B O 1
ATOM 2441 N N . THR B 1 117 ? -8.672 2.045 14.383 1 90.31 117 THR B N 1
ATOM 2442 C CA . THR B 1 117 ? -8.977 0.911 15.242 1 90.31 117 THR B CA 1
ATOM 2443 C C . THR B 1 117 ? -8.297 1.074 16.609 1 90.31 117 THR B C 1
ATOM 2445 O O . THR B 1 117 ? -8.836 0.646 17.625 1 90.31 117 THR B O 1
ATOM 2448 N N . ALA B 1 118 ? -7.191 1.675 16.688 1 93.19 118 ALA B N 1
ATOM 2449 C CA . ALA B 1 118 ? -6.465 1.842 17.938 1 93.19 118 ALA B CA 1
ATOM 2450 C C . ALA B 1 118 ? -6.781 3.189 18.578 1 93.19 118 ALA B C 1
ATOM 2452 O O . ALA B 1 118 ? -6.168 3.566 19.578 1 93.19 118 ALA B O 1
ATOM 2453 N N . LEU B 1 119 ? -7.707 3.898 18 1 96.25 119 LEU B N 1
ATOM 2454 C CA . LEU B 1 119 ? -7.953 5.27 18.438 1 96.25 119 LEU B CA 1
ATOM 2455 C C . LEU B 1 119 ? -9.383 5.434 18.938 1 96.25 119 LEU B C 1
ATOM 2457 O O . LEU B 1 119 ? -9.945 6.531 18.875 1 96.25 119 LEU B O 1
ATOM 2461 N N . GLU B 1 120 ? -9.906 4.383 19.328 1 91.88 120 GLU B N 1
ATOM 2462 C CA . GLU B 1 120 ? -11.281 4.422 19.828 1 91.88 120 GLU B CA 1
ATOM 2463 C C . GLU B 1 120 ? -11.438 5.453 20.938 1 91.88 120 GLU B C 1
ATOM 2465 O O . GLU B 1 120 ? -10.641 5.488 21.875 1 91.88 120 GLU B O 1
ATOM 2470 N N . GLY B 1 121 ? -12.43 6.27 20.75 1 94.19 121 GLY B N 1
ATOM 2471 C CA . GLY B 1 121 ? -12.75 7.25 21.766 1 94.19 121 GLY B CA 1
ATOM 2472 C C . GLY B 1 121 ? -11.891 8.492 21.703 1 94.19 121 GLY B C 1
ATOM 2473 O O . GLY B 1 121 ? -12.094 9.445 22.453 1 94.19 121 GLY B O 1
ATOM 2474 N N . ARG B 1 122 ? -10.953 8.523 20.828 1 97.38 122 ARG B N 1
ATOM 2475 C CA . ARG B 1 122 ? -10.094 9.695 20.703 1 97.38 122 ARG B CA 1
ATOM 2476 C C . ARG B 1 122 ? -10.625 10.648 19.641 1 97.38 122 ARG B C 1
ATOM 2478 O O . ARG B 1 122 ? -11.188 10.219 18.625 1 97.38 122 ARG B O 1
ATOM 2485 N N . THR B 1 123 ? -10.461 11.914 19.953 1 98.12 123 THR B N 1
ATOM 2486 C CA . THR B 1 123 ? -10.82 12.984 19.016 1 98.12 123 THR B CA 1
ATOM 2487 C C . THR B 1 123 ? -9.617 13.883 18.734 1 98.12 123 THR B C 1
ATOM 2489 O O . THR B 1 123 ? -8.75 14.055 19.594 1 98.12 123 THR B O 1
ATOM 2492 N N . PHE B 1 124 ? -9.609 14.445 17.531 1 98.88 124 PHE B N 1
ATOM 2493 C CA . PHE B 1 124 ? -8.508 15.289 17.094 1 98.88 124 PHE B CA 1
ATOM 2494 C C . PHE B 1 124 ? -9.039 16.594 16.484 1 98.88 124 PHE B C 1
ATOM 2496 O O . PHE B 1 124 ? -10.148 16.625 15.961 1 98.88 124 PHE B O 1
ATOM 2503 N N . ASP B 1 125 ? -8.211 17.609 16.578 1 98.94 125 ASP B N 1
ATOM 2504 C CA . ASP B 1 125 ? -8.562 18.875 15.961 1 98.94 125 ASP B CA 1
ATOM 2505 C C . ASP B 1 125 ? -8.25 18.875 14.469 1 98.94 125 ASP B C 1
ATOM 2507 O O . ASP B 1 125 ? -8.938 19.516 13.68 1 98.94 125 ASP B O 1
ATOM 2511 N N . ASP B 1 126 ? -7.199 18.172 14.125 1 98.94 126 ASP B N 1
ATOM 2512 C CA . ASP B 1 126 ? -6.824 18 12.727 1 98.94 126 ASP B CA 1
ATOM 2513 C C . ASP B 1 126 ? -6.453 16.547 12.422 1 98.94 126 ASP B C 1
ATOM 2515 O O . ASP B 1 126 ? -5.797 15.891 13.234 1 98.94 126 ASP B O 1
ATOM 2519 N N . ILE B 1 127 ? -6.906 16.109 11.312 1 98.94 127 ILE B N 1
ATOM 2520 C CA . ILE B 1 127 ? -6.48 14.836 10.742 1 98.94 127 ILE B CA 1
ATOM 2521 C C . ILE B 1 127 ? -5.875 15.07 9.359 1 98.94 127 ILE B C 1
ATOM 2523 O O . ILE B 1 127 ? -6.461 15.766 8.523 1 98.94 127 ILE B O 1
ATOM 2527 N N . ILE B 1 128 ? -4.703 14.539 9.148 1 98.94 128 ILE B N 1
ATOM 2528 C CA . ILE B 1 128 ? -3.98 14.766 7.902 1 98.94 128 ILE B CA 1
ATOM 2529 C C . ILE B 1 128 ? -3.564 13.422 7.301 1 98.94 128 ILE B C 1
ATOM 2531 O O . ILE B 1 128 ? -3.359 12.445 8.023 1 98.94 128 ILE B O 1
ATOM 2535 N N . SER B 1 129 ? -3.486 13.391 5.953 1 98.5 129 SER B N 1
ATOM 2536 C CA . SER B 1 129 ? -3.014 12.164 5.32 1 98.5 129 SER B CA 1
ATOM 2537 C C . SER B 1 129 ? -2.586 12.414 3.877 1 98.5 129 SER B C 1
ATOM 2539 O O . SER B 1 129 ? -3.207 13.211 3.17 1 98.5 129 SER B O 1
ATOM 2541 N N . ASN B 1 130 ? -1.468 11.867 3.484 1 97.06 130 ASN B N 1
ATOM 2542 C CA . ASN B 1 130 ? -1.222 11.477 2.1 1 97.06 130 ASN B CA 1
ATOM 2543 C C . ASN B 1 130 ? -1.686 10.047 1.829 1 97.06 130 ASN B C 1
ATOM 2545 O O . ASN B 1 130 ? -0.908 9.102 1.964 1 97.06 130 ASN B O 1
ATOM 2549 N N . PRO B 1 131 ? -2.965 9.875 1.527 1 94.19 131 PRO B N 1
ATOM 2550 C CA . PRO B 1 131 ? -3.588 8.555 1.601 1 94.19 131 PRO B CA 1
ATOM 2551 C C . PRO B 1 131 ? -3.088 7.602 0.516 1 94.19 131 PRO B C 1
ATOM 2553 O O . PRO B 1 131 ? -2.645 8.047 -0.546 1 94.19 131 PRO B O 1
ATOM 2556 N N . PRO B 1 132 ? -3.148 6.332 0.812 1 85.81 132 PRO B N 1
ATOM 2557 C CA . PRO B 1 132 ? -2.793 5.324 -0.188 1 85.81 132 PRO B CA 1
ATOM 2558 C C . PRO B 1 132 ? -3.846 5.18 -1.283 1 85.81 132 PRO B C 1
ATOM 2560 O O . PRO B 1 132 ? -4.688 4.281 -1.22 1 85.81 132 PRO B O 1
ATOM 2563 N N . ILE B 1 133 ? -3.73 5.84 -2.301 1 83.56 133 ILE B N 1
ATOM 2564 C CA . ILE B 1 133 ? -4.734 5.914 -3.357 1 83.56 133 ILE B CA 1
ATOM 2565 C C . ILE B 1 133 ? -4.895 4.543 -4.012 1 83.56 133 ILE B C 1
ATOM 2567 O O . ILE B 1 133 ? -6.012 4.137 -4.344 1 83.56 133 ILE B O 1
ATOM 2571 N N . ALA B 1 134 ? -3.891 3.842 -4.105 1 71.56 134 ALA B N 1
ATOM 2572 C CA . ALA B 1 134 ? -3.895 2.562 -4.809 1 71.56 134 ALA B CA 1
ATOM 2573 C C . ALA B 1 134 ? -4.641 1.499 -4.012 1 71.56 134 ALA B C 1
ATOM 2575 O O . ALA B 1 134 ? -4.996 0.446 -4.547 1 71.56 134 ALA B O 1
ATOM 2576 N N . ALA B 1 135 ? -4.863 1.747 -2.705 1 72.69 135 ALA B N 1
ATOM 2577 C CA . ALA B 1 135 ? -5.539 0.781 -1.843 1 72.69 135 ALA B CA 1
ATOM 2578 C C . ALA B 1 135 ? -7.02 0.674 -2.197 1 72.69 135 ALA B C 1
ATOM 2580 O O . ALA B 1 135 ? -7.695 -0.271 -1.785 1 72.69 135 ALA B O 1
ATOM 2581 N N . GLY B 1 136 ? -7.551 1.629 -2.965 1 74.5 136 GLY B N 1
ATOM 2582 C CA . GLY B 1 136 ? -8.898 1.488 -3.506 1 74.5 136 GLY B CA 1
ATOM 2583 C C . GLY B 1 136 ? -9.883 2.477 -2.918 1 74.5 136 GLY B C 1
ATOM 2584 O O . GLY B 1 136 ? -9.641 3.039 -1.847 1 74.5 136 GLY B O 1
ATOM 2585 N N . LYS B 1 137 ? -10.992 2.592 -3.607 1 81.88 137 LYS B N 1
ATOM 2586 C CA . LYS B 1 137 ? -12.023 3.574 -3.277 1 81.88 137 LYS B CA 1
ATOM 2587 C C . LYS B 1 137 ? -12.656 3.275 -1.919 1 81.88 137 LYS B C 1
ATOM 2589 O O . LYS B 1 137 ? -12.938 4.191 -1.145 1 81.88 137 LYS B O 1
ATOM 2594 N N . GLU B 1 138 ? -12.859 2.072 -1.647 1 83.25 138 GLU B N 1
ATOM 2595 C CA . GLU B 1 138 ? -13.523 1.69 -0.406 1 83.25 138 GLU B CA 1
ATOM 2596 C C . GLU B 1 138 ? -12.703 2.1 0.812 1 83.25 138 GLU B C 1
ATOM 2598 O O . GLU B 1 138 ? -13.242 2.65 1.774 1 83.25 138 GLU B O 1
ATOM 2603 N N . LEU B 1 139 ? -11.445 1.822 0.767 1 83.81 139 LEU B N 1
ATOM 2604 C CA . LEU B 1 139 ? -10.578 2.172 1.888 1 83.81 139 LEU B CA 1
ATOM 2605 C C . LEU B 1 139 ? -10.516 3.682 2.08 1 83.81 139 LEU B C 1
ATOM 2607 O O . LEU B 1 139 ? -10.547 4.168 3.213 1 83.81 139 LEU B O 1
ATOM 2611 N N . ASN B 1 140 ? -10.398 4.379 1.028 1 90.31 140 ASN B N 1
ATOM 2612 C CA . ASN B 1 140 ? -10.289 5.828 1.132 1 90.31 140 ASN B CA 1
ATOM 2613 C C . ASN B 1 140 ? -11.609 6.457 1.586 1 90.31 140 ASN B C 1
ATOM 2615 O O . ASN B 1 140 ? -11.609 7.457 2.305 1 90.31 140 ASN B O 1
ATOM 2619 N N . THR B 1 141 ? -12.719 5.891 1.188 1 93.69 141 THR B N 1
ATOM 2620 C CA . THR B 1 141 ? -14.016 6.328 1.698 1 93.69 141 THR B CA 1
ATOM 2621 C C . THR B 1 141 ? -14.102 6.109 3.207 1 93.69 141 THR B C 1
ATOM 2623 O O . THR B 1 141 ? -14.578 6.98 3.938 1 93.69 141 THR B O 1
ATOM 2626 N N . ARG B 1 142 ? -13.656 5.012 3.654 1 92.06 142 ARG B N 1
ATOM 2627 C CA . ARG B 1 142 ? -13.641 4.719 5.086 1 92.06 142 ARG B CA 1
ATOM 2628 C C . ARG B 1 142 ? -12.75 5.699 5.836 1 92.06 142 ARG B C 1
ATOM 2630 O O . ARG B 1 142 ? -13.102 6.156 6.926 1 92.06 142 ARG B O 1
ATOM 2637 N N . LEU B 1 143 ? -11.594 5.918 5.289 1 95.5 143 LEU B N 1
ATOM 2638 C CA . LEU B 1 143 ? -10.68 6.887 5.887 1 95.5 143 LEU B CA 1
ATOM 2639 C C . LEU B 1 143 ? -11.383 8.219 6.125 1 95.5 143 LEU B C 1
ATOM 2641 O O . LEU B 1 143 ? -11.312 8.773 7.223 1 95.5 143 LEU B O 1
ATOM 2645 N N . ILE B 1 144 ? -12.102 8.711 5.172 1 97.88 144 ILE B N 1
ATOM 2646 C CA . ILE B 1 144 ? -12.75 10.016 5.234 1 97.88 144 ILE B CA 1
ATOM 2647 C C . ILE B 1 144 ? -13.93 9.953 6.203 1 97.88 144 ILE B C 1
ATOM 2649 O O . ILE B 1 144 ? -14.086 10.836 7.055 1 97.88 144 ILE B O 1
ATOM 2653 N N . THR B 1 145 ? -14.695 8.93 6.121 1 97.25 145 THR B N 1
ATOM 2654 C CA . THR B 1 145 ? -15.867 8.781 6.977 1 97.25 145 THR B CA 1
ATOM 2655 C C . THR B 1 145 ? -15.461 8.688 8.445 1 97.25 145 THR B C 1
ATOM 2657 O O . THR B 1 145 ? -16.016 9.391 9.289 1 97.25 145 THR B O 1
ATOM 2660 N N . GLU B 1 146 ? -14.523 7.844 8.734 1 96.81 146 GLU B N 1
ATOM 2661 C CA . GLU B 1 146 ? -14.086 7.672 10.117 1 96.81 146 GLU B CA 1
ATOM 2662 C C . GLU B 1 146 ? -13.375 8.93 10.625 1 96.81 146 GLU B C 1
ATOM 2664 O O . GLU B 1 146 ? -13.445 9.242 11.812 1 96.81 146 GLU B O 1
ATOM 2669 N N . SER B 1 147 ? -12.695 9.625 9.742 1 98.31 147 SER B N 1
ATOM 2670 C CA . SER B 1 147 ? -12.117 10.906 10.141 1 98.31 147 SER B CA 1
ATOM 2671 C C . SER B 1 147 ? -13.18 1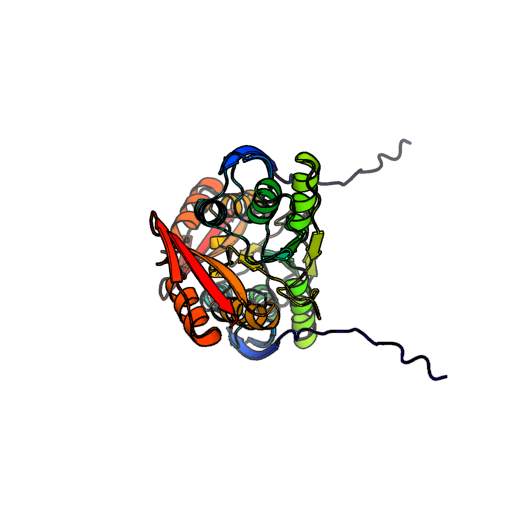1.859 10.664 1 98.31 147 SER B C 1
ATOM 2673 O O . SER B 1 147 ? -12.977 12.531 11.672 1 98.31 147 SER B O 1
ATOM 2675 N N . TYR B 1 148 ? -14.281 11.906 9.953 1 98.5 148 TYR B N 1
ATOM 2676 C CA . TYR B 1 148 ? -15.375 12.758 10.391 1 98.5 148 TYR B CA 1
ATOM 2677 C C . TYR B 1 148 ? -15.773 12.445 11.828 1 98.5 148 TYR B C 1
ATOM 2679 O O . TYR B 1 148 ? -15.977 13.352 12.633 1 98.5 148 TYR B O 1
ATOM 2687 N N . GLU B 1 149 ? -15.773 11.211 12.148 1 97.44 149 GLU B N 1
ATOM 2688 C CA . GLU B 1 149 ? -16.234 10.734 13.453 1 97.44 149 GLU B CA 1
ATOM 2689 C C . GLU B 1 149 ? -15.195 11.023 14.531 1 97.44 149 GLU B C 1
ATOM 2691 O O . GLU B 1 149 ? -15.516 11.039 15.727 1 97.44 149 GLU B O 1
ATOM 2696 N N . HIS B 1 150 ? -14 11.281 14.141 1 98.44 150 HIS B N 1
ATOM 2697 C CA . HIS B 1 150 ? -12.922 11.422 15.109 1 98.44 150 HIS B CA 1
ATOM 2698 C C . HIS B 1 150 ? -12.406 12.859 15.164 1 98.44 150 HIS B C 1
ATOM 2700 O O . HIS B 1 150 ? -11.359 13.125 15.758 1 98.44 150 HIS B O 1
ATOM 2706 N N . LEU B 1 151 ? -13.102 13.719 14.539 1 98.75 151 LEU B N 1
ATOM 2707 C CA . LEU B 1 151 ? -12.742 15.133 14.586 1 98.75 151 LEU B CA 1
ATOM 2708 C C . LEU B 1 151 ? -13.562 15.867 15.648 1 98.75 151 LEU B C 1
ATOM 2710 O O . LEU B 1 151 ? -14.75 15.594 15.82 1 98.75 151 LEU B O 1
ATOM 2714 N N . SER B 1 152 ? -12.906 16.844 16.297 1 98.25 152 SER B N 1
ATOM 2715 C CA . SER B 1 152 ? -13.625 17.781 17.156 1 98.25 152 SER B CA 1
ATOM 2716 C C . SER B 1 152 ? -14.508 18.719 16.344 1 98.25 152 SER B C 1
ATOM 2718 O O . SER B 1 152 ? -14.375 18.797 15.125 1 98.25 152 SER B O 1
ATOM 2720 N N . LYS B 1 153 ? -15.43 19.328 17.094 1 97.5 153 LYS B N 1
ATOM 2721 C CA . LYS B 1 153 ? -16.203 20.375 16.422 1 97.5 153 LYS B CA 1
ATOM 2722 C C . LYS B 1 153 ? -15.305 21.438 15.828 1 97.5 153 LYS B C 1
ATOM 2724 O O . LYS B 1 153 ? -14.367 21.922 16.484 1 97.5 153 LYS B O 1
ATOM 2729 N N . ASN B 1 154 ? -15.531 21.734 14.5 1 98.06 154 ASN B N 1
ATOM 2730 C CA . ASN B 1 154 ? -14.773 22.703 13.727 1 98.06 154 ASN B CA 1
ATOM 2731 C C . ASN B 1 154 ? -13.367 22.203 13.422 1 98.06 154 ASN B C 1
ATOM 2733 O O . ASN B 1 154 ? -12.508 22.984 13 1 98.06 154 ASN B O 1
ATOM 2737 N N . GLY B 1 155 ? -13.141 20.922 13.711 1 98.75 155 GLY B N 1
ATOM 2738 C CA . GLY B 1 155 ? -11.898 20.312 13.281 1 98.75 155 GLY B CA 1
ATOM 2739 C C . GLY B 1 155 ? -11.812 20.109 11.781 1 98.75 155 GLY B C 1
ATOM 2740 O O . GLY B 1 155 ? -12.812 20.266 11.07 1 98.75 155 GLY B O 1
ATOM 2741 N N . ALA B 1 156 ? -10.562 19.75 11.32 1 98.94 156 ALA B N 1
ATOM 2742 C CA . ALA B 1 156 ? -10.391 19.734 9.867 1 98.94 156 ALA B CA 1
ATOM 2743 C C . ALA B 1 156 ? -9.727 18.438 9.414 1 98.94 156 ALA B C 1
ATOM 2745 O O . ALA B 1 156 ? -8.852 17.906 10.109 1 98.94 156 ALA B O 1
ATOM 2746 N N . LEU B 1 157 ? -10.188 17.969 8.312 1 98.94 157 LEU B N 1
ATOM 2747 C CA . LEU B 1 157 ? -9.484 16.938 7.559 1 98.94 157 LEU B CA 1
ATOM 2748 C C . LEU B 1 157 ? -8.672 17.531 6.422 1 98.94 157 LEU B C 1
ATOM 2750 O O . LEU B 1 157 ? -9.188 18.344 5.641 1 98.94 157 LEU B O 1
ATOM 2754 N N . TRP B 1 158 ? -7.398 17.156 6.359 1 98.94 158 TRP B N 1
ATOM 2755 C CA . TRP B 1 158 ? -6.488 17.578 5.293 1 98.94 158 TRP B CA 1
ATOM 2756 C C . TRP B 1 158 ? -6.004 16.359 4.5 1 98.94 158 TRP B C 1
ATOM 2758 O O . TRP B 1 158 ? -5.379 15.461 5.055 1 98.94 158 TRP B O 1
ATOM 2768 N N . LEU B 1 159 ? -6.324 16.375 3.219 1 98.75 159 LEU B N 1
ATOM 2769 C CA . LEU B 1 159 ? -5.809 15.328 2.344 1 98.75 159 LEU B CA 1
ATOM 2770 C C . LEU B 1 159 ? -5.031 15.93 1.178 1 98.75 159 LEU B C 1
ATOM 2772 O O . LEU B 1 159 ? -5.324 17.047 0.74 1 98.75 159 LEU B O 1
ATOM 2776 N N . VAL B 1 160 ? -4.035 15.141 0.656 1 98.62 160 VAL B N 1
ATOM 2777 C CA . VAL B 1 160 ? -3.281 15.555 -0.521 1 98.62 160 VAL B CA 1
ATOM 2778 C C . VAL B 1 160 ? -3.234 14.422 -1.537 1 98.62 160 VAL B C 1
ATOM 2780 O O . VAL B 1 160 ? -3.262 13.242 -1.165 1 98.62 160 VAL B O 1
ATOM 2783 N N . ALA B 1 161 ? -3.285 14.758 -2.816 1 96.69 161 ALA B N 1
ATOM 2784 C CA . ALA B 1 161 ? -3.193 13.758 -3.879 1 96.69 161 ALA B CA 1
ATOM 2785 C C . ALA B 1 161 ? -3.025 14.422 -5.242 1 96.69 161 ALA B C 1
ATOM 2787 O O . ALA B 1 161 ? -3.258 15.625 -5.387 1 96.69 161 ALA B O 1
ATOM 2788 N N . PHE B 1 162 ? -2.555 13.641 -6.156 1 92.94 162 PHE B N 1
ATOM 2789 C CA . PHE B 1 162 ? -2.662 14.062 -7.547 1 92.94 162 PHE B CA 1
ATOM 2790 C C . PHE B 1 162 ? -4.117 14.047 -8.008 1 92.94 162 PHE B C 1
ATOM 2792 O O . PHE B 1 162 ? -4.809 13.031 -7.855 1 92.94 162 PHE B O 1
ATOM 2799 N N . HIS B 1 163 ? -4.52 15.094 -8.562 1 93.31 163 HIS B N 1
ATOM 2800 C CA . HIS B 1 163 ? -5.93 15.281 -8.891 1 93.31 163 HIS B CA 1
ATOM 2801 C C . HIS B 1 163 ? -6.406 14.219 -9.875 1 93.31 163 HIS B C 1
ATOM 2803 O O . HIS B 1 163 ? -7.5 13.664 -9.711 1 93.31 163 HIS B O 1
ATOM 2809 N N . ASN B 1 164 ? -5.594 13.898 -10.797 1 89.25 164 ASN B N 1
ATOM 2810 C CA . ASN B 1 164 ? -6.004 12.984 -11.859 1 89.25 164 ASN B CA 1
ATOM 2811 C C . ASN B 1 164 ? -5.641 11.539 -11.523 1 89.25 164 ASN B C 1
ATOM 2813 O O . ASN B 1 164 ? -5.859 10.633 -12.336 1 89.25 164 ASN B O 1
ATOM 2817 N N . LYS B 1 165 ? -5.125 11.305 -10.352 1 86.44 165 LYS B N 1
ATOM 2818 C CA . LYS B 1 165 ? -4.758 9.961 -9.914 1 86.44 165 LYS B CA 1
ATOM 2819 C C . LYS B 1 165 ? -5.453 9.602 -8.602 1 86.44 165 LYS B C 1
ATOM 2821 O O . LYS B 1 165 ? -4.805 9.164 -7.652 1 86.44 165 LYS B O 1
ATOM 2826 N N . GLY B 1 166 ? -6.758 9.945 -8.594 1 90.31 166 GLY B N 1
ATOM 2827 C CA . GLY B 1 166 ? -7.555 9.562 -7.434 1 90.31 166 GLY B CA 1
ATOM 2828 C C . GLY B 1 166 ? -7.961 10.75 -6.578 1 90.31 166 GLY B C 1
ATOM 2829 O O . GLY B 1 166 ? -8.891 10.648 -5.77 1 90.31 166 GLY B O 1
ATOM 2830 N N . GLY B 1 167 ? -7.285 11.828 -6.742 1 95.81 167 GLY B N 1
ATOM 2831 C CA . GLY B 1 167 ? -7.594 13.016 -5.961 1 95.81 167 GLY B CA 1
ATOM 2832 C C . GLY B 1 167 ? -9.008 13.516 -6.172 1 95.81 167 GLY B C 1
ATOM 2833 O O . GLY B 1 167 ? -9.68 13.922 -5.219 1 95.81 167 GLY B O 1
ATOM 2834 N N . SER B 1 168 ? -9.406 13.492 -7.387 1 96.56 168 SER B N 1
ATOM 2835 C CA . SER B 1 168 ? -10.758 13.961 -7.684 1 96.56 168 SER B CA 1
ATOM 2836 C C . SER B 1 168 ? -11.805 13.117 -6.965 1 96.56 168 SER B C 1
ATOM 2838 O O . SER B 1 168 ? -12.828 13.641 -6.512 1 96.56 168 SER B O 1
ATOM 2840 N N . THR B 1 169 ? -11.586 11.859 -6.855 1 95.69 169 THR B N 1
ATOM 2841 C CA . THR B 1 169 ? -12.484 10.961 -6.137 1 95.69 169 THR B CA 1
ATOM 2842 C C . THR B 1 169 ? -12.484 11.281 -4.645 1 95.69 169 THR B C 1
ATOM 2844 O O . THR B 1 169 ? -13.539 11.289 -4.008 1 95.69 169 THR B O 1
ATOM 2847 N N . LEU B 1 170 ? -11.359 11.531 -4.078 1 97.44 170 LEU B N 1
ATOM 2848 C CA . LEU B 1 170 ? -11.266 11.938 -2.684 1 97.44 170 LEU B CA 1
ATOM 2849 C C . LEU B 1 170 ? -12.109 13.18 -2.422 1 97.44 170 LEU B C 1
ATOM 2851 O O . LEU B 1 170 ? -12.859 13.234 -1.443 1 97.44 170 LEU B O 1
ATOM 2855 N N . LYS B 1 171 ? -11.914 14.117 -3.289 1 98.25 171 LYS B N 1
ATOM 2856 C CA . LYS B 1 171 ? -12.641 15.383 -3.156 1 98.25 171 LYS B CA 1
ATOM 2857 C C . LYS B 1 171 ? -14.148 15.148 -3.119 1 98.25 171 LYS B C 1
ATOM 2859 O O . LYS B 1 171 ? -14.844 15.719 -2.277 1 98.25 171 LYS B O 1
ATOM 2864 N N . LYS B 1 172 ? -14.609 14.359 -4.023 1 98.25 172 LYS B N 1
ATOM 2865 C CA . LYS B 1 172 ? -16.031 14.07 -4.102 1 98.25 172 LYS B CA 1
ATOM 2866 C C . LYS B 1 172 ? -16.531 13.406 -2.82 1 98.25 172 LYS B C 1
ATOM 2868 O O . LYS B 1 172 ? -17.594 13.742 -2.311 1 98.25 172 LYS B O 1
ATOM 2873 N N . VAL B 1 173 ? -15.797 12.477 -2.305 1 98 173 VAL B N 1
ATOM 2874 C CA . VAL B 1 173 ? -16.188 11.766 -1.093 1 98 173 VAL B CA 1
ATOM 2875 C C . VAL B 1 173 ? -16.188 12.727 0.096 1 98 173 VAL B C 1
ATOM 2877 O O . VAL B 1 173 ? -17.078 12.68 0.938 1 98 173 VAL B O 1
ATOM 2880 N N . MET B 1 174 ? -15.164 13.578 0.165 1 98.62 174 MET B N 1
ATOM 2881 C CA . MET B 1 174 ? -15.109 14.586 1.225 1 98.62 174 MET B CA 1
ATOM 2882 C C . MET B 1 174 ? -16.344 15.484 1.189 1 98.62 174 MET B C 1
ATOM 2884 O O . MET B 1 174 ? -16.938 15.773 2.23 1 98.62 174 MET B O 1
ATOM 2888 N N . GLU B 1 175 ? -16.641 15.961 -0.005 1 98.75 175 GLU B N 1
ATOM 2889 C CA . GLU B 1 175 ? -17.812 16.812 -0.162 1 98.75 175 GLU B CA 1
ATOM 2890 C C . GLU B 1 175 ? -19.078 16.125 0.33 1 98.75 175 GLU B C 1
ATOM 2892 O O . GLU B 1 175 ? -19.906 16.719 1.015 1 98.75 175 GLU B O 1
ATOM 2897 N N . THR B 1 176 ? -19.219 14.938 -0.011 1 98.44 176 THR B N 1
ATOM 2898 C CA . THR B 1 176 ? -20.406 14.164 0.346 1 98.44 176 THR B CA 1
ATOM 2899 C C . THR B 1 176 ? -20.5 13.977 1.857 1 98.44 176 THR B C 1
ATOM 2901 O O . THR B 1 176 ? -21.562 14.148 2.449 1 98.44 176 THR B O 1
ATOM 2904 N N . ILE B 1 177 ? -19.438 13.688 2.523 1 98.5 177 ILE B N 1
ATOM 2905 C CA . ILE B 1 177 ? -19.438 13.289 3.928 1 98.5 177 ILE B CA 1
ATOM 2906 C C . ILE B 1 177 ? -19.438 14.531 4.816 1 98.5 177 ILE B C 1
ATOM 2908 O O . ILE B 1 177 ? -20.156 14.586 5.816 1 98.5 177 ILE B O 1
ATOM 2912 N N . PHE B 1 178 ? -18.688 15.5 4.438 1 98.75 178 PHE B N 1
ATOM 2913 C CA . PHE B 1 178 ? -18.5 16.672 5.289 1 98.75 178 PHE B CA 1
ATOM 2914 C C . PHE B 1 178 ? -19.484 17.781 4.914 1 98.75 178 PHE B C 1
ATOM 2916 O O . PHE B 1 178 ? -19.719 18.703 5.695 1 98.75 178 PHE B O 1
ATOM 2923 N N . GLY B 1 179 ? -19.953 17.719 3.693 1 98.62 179 GLY B N 1
ATOM 2924 C CA . GLY B 1 179 ? -20.812 18.766 3.186 1 98.62 179 GLY B CA 1
ATOM 2925 C C . GLY B 1 179 ? -20.031 19.984 2.699 1 98.62 179 GLY B C 1
ATOM 2926 O O . GLY B 1 179 ? -20.625 21 2.33 1 98.62 179 GLY B O 1
ATOM 2927 N N . ASN B 1 180 ? -18.641 19.922 2.814 1 98.75 180 ASN B N 1
ATOM 2928 C CA . ASN B 1 180 ? -17.75 20.984 2.352 1 98.75 180 ASN B CA 1
ATOM 2929 C C . ASN B 1 180 ? -16.375 20.438 1.981 1 98.75 180 ASN B C 1
ATOM 2931 O O . ASN B 1 180 ? -15.922 19.453 2.553 1 98.75 180 ASN B O 1
ATOM 2935 N N . VAL B 1 181 ? -15.742 21.109 1.025 1 98.81 181 VAL B N 1
ATOM 2936 C CA . VAL B 1 181 ? -14.359 20.828 0.661 1 98.81 181 VAL B CA 1
ATOM 2937 C C . VAL B 1 181 ? -13.766 22.016 -0.092 1 98.81 181 VAL B C 1
ATOM 2939 O O . VAL B 1 181 ? -14.445 22.641 -0.912 1 98.81 181 VAL B O 1
ATOM 2942 N N . THR B 1 182 ? -12.602 22.344 0.184 1 98.44 182 THR B N 1
ATOM 2943 C CA . THR B 1 182 ? -11.898 23.422 -0.494 1 98.44 182 THR B CA 1
ATOM 2944 C C . THR B 1 182 ? -10.539 22.953 -1.008 1 98.44 182 THR B C 1
ATOM 2946 O O . THR B 1 182 ? -9.844 22.188 -0.326 1 98.44 182 THR B O 1
ATOM 2949 N N . ASP B 1 183 ? -10.156 23.375 -2.219 1 98.56 183 ASP B N 1
ATOM 2950 C CA . ASP B 1 183 ? -8.781 23.25 -2.674 1 98.56 183 ASP B CA 1
ATOM 2951 C C . ASP B 1 183 ? -7.895 24.328 -2.072 1 98.56 183 ASP B C 1
ATOM 2953 O O . ASP B 1 183 ? -7.895 25.469 -2.547 1 98.56 183 ASP B O 1
ATOM 2957 N N . VAL B 1 184 ? -7.133 23.969 -1.104 1 98.56 184 VAL B N 1
ATOM 2958 C CA . VAL B 1 184 ? -6.293 24.938 -0.422 1 98.56 184 VAL B CA 1
ATOM 2959 C C . VAL B 1 184 ? -5.117 25.328 -1.318 1 98.56 184 VAL B C 1
ATOM 2961 O O . VAL B 1 184 ? -4.656 26.469 -1.288 1 98.56 184 VAL B O 1
ATOM 2964 N N . ASP B 1 185 ? -4.617 24.328 -2.057 1 98.25 185 ASP B N 1
ATOM 2965 C CA . ASP B 1 185 ? -3.541 24.562 -3.014 1 98.25 185 ASP B CA 1
ATOM 2966 C C . ASP B 1 185 ? -3.674 23.641 -4.23 1 98.25 185 ASP B C 1
ATOM 2968 O O . ASP B 1 185 ? -4.191 22.531 -4.125 1 98.25 185 ASP B O 1
ATOM 2972 N N . LYS B 1 186 ? -3.311 24.219 -5.375 1 96.81 186 LYS B N 1
ATOM 2973 C CA . LYS B 1 186 ? -3.191 23.516 -6.648 1 96.81 186 LYS B CA 1
ATOM 2974 C C . LYS B 1 186 ? -1.844 23.797 -7.305 1 96.81 186 LYS B C 1
ATOM 2976 O O . LYS B 1 186 ? -1.606 24.891 -7.805 1 96.81 186 LYS B O 1
ATOM 2981 N N . SER B 1 187 ? -1.049 22.781 -7.301 1 94.56 187 SER B N 1
ATOM 2982 C CA . SER B 1 187 ? 0.283 22.984 -7.863 1 94.56 187 SER B CA 1
ATOM 2983 C C . SER B 1 187 ? 0.802 21.703 -8.523 1 94.56 187 SER B C 1
ATOM 2985 O O . SER B 1 187 ? 0.905 20.656 -7.875 1 94.56 187 SER B O 1
ATOM 2987 N N . GLY B 1 188 ? 1.168 21.766 -9.781 1 93.44 188 GLY B N 1
ATOM 2988 C CA . GLY B 1 188 ? 1.771 20.641 -10.492 1 93.44 188 GLY B CA 1
ATOM 2989 C C . GLY B 1 188 ? 0.893 19.406 -10.5 1 93.44 188 GLY B C 1
ATOM 2990 O O . GLY B 1 188 ? 1.384 18.281 -10.328 1 93.44 188 GLY B O 1
ATOM 2991 N N . GLY B 1 189 ? -0.351 19.547 -10.555 1 96.25 189 GLY B N 1
ATOM 2992 C CA . GLY B 1 189 ? -1.272 18.422 -10.594 1 96.25 189 GLY B CA 1
ATOM 2993 C C . GLY B 1 189 ? -1.653 17.922 -9.211 1 96.25 189 GLY B C 1
ATOM 2994 O O . GLY B 1 189 ? -2.543 17.078 -9.078 1 96.25 189 GLY B O 1
ATOM 2995 N N . VAL B 1 190 ? -0.961 18.453 -8.227 1 97.12 190 VAL B N 1
ATOM 2996 C CA . VAL B 1 190 ? -1.225 18.078 -6.84 1 97.12 190 VAL B CA 1
ATOM 2997 C C . VAL B 1 190 ? -2.242 19.031 -6.227 1 97.12 190 VAL B C 1
ATOM 2999 O O . VAL B 1 190 ? -2.207 20.234 -6.492 1 97.12 190 VAL B O 1
ATOM 3002 N N . ARG B 1 191 ? -3.164 18.438 -5.406 1 98.5 191 ARG B N 1
ATOM 3003 C CA . ARG B 1 191 ? -4.145 19.234 -4.688 1 98.5 191 ARG B CA 1
ATOM 3004 C C . ARG B 1 191 ? -4.113 18.938 -3.193 1 98.5 191 ARG B C 1
ATOM 3006 O O . ARG B 1 191 ? -3.975 17.781 -2.789 1 98.5 191 ARG B O 1
ATOM 3013 N N . VAL B 1 192 ? -4.164 20.016 -2.439 1 98.81 192 VAL B N 1
ATOM 3014 C CA . VAL B 1 192 ? -4.434 19.891 -1.011 1 98.81 192 VAL B CA 1
ATOM 3015 C C . VAL B 1 192 ? -5.902 20.188 -0.731 1 98.81 192 VAL B C 1
ATOM 3017 O O . VAL B 1 192 ? -6.375 21.297 -0.988 1 98.81 192 VAL B O 1
ATOM 3020 N N . TYR B 1 193 ? -6.617 19.172 -0.221 1 98.88 193 TYR B N 1
ATOM 3021 C CA . TYR B 1 193 ? -8.039 19.297 0.089 1 98.88 193 TYR B CA 1
ATOM 3022 C C . TYR B 1 193 ? -8.25 19.5 1.583 1 98.88 193 TYR B C 1
ATOM 3024 O O . TYR B 1 193 ? -7.578 18.875 2.406 1 98.88 193 TYR B O 1
ATOM 3032 N N . LYS B 1 194 ? -9.203 20.359 1.922 1 98.88 194 LYS B N 1
ATOM 3033 C CA . LYS B 1 194 ? -9.555 20.594 3.318 1 98.88 194 LYS B CA 1
ATOM 3034 C C . LYS B 1 194 ? -11.07 20.562 3.518 1 98.88 194 LYS B C 1
ATOM 3036 O O . LYS B 1 194 ? -11.812 21.141 2.73 1 98.88 194 LYS B O 1
ATOM 3041 N N . SER B 1 195 ? -11.484 19.812 4.445 1 98.88 195 SER B N 1
ATOM 3042 C CA . SER B 1 195 ? -12.867 19.844 4.902 1 98.88 195 SER B CA 1
ATOM 3043 C C . SER B 1 195 ? -12.953 20.141 6.395 1 98.88 195 SER B C 1
ATOM 3045 O O . SER B 1 195 ? -12.062 19.781 7.16 1 98.88 195 SER B O 1
ATOM 3047 N N . ILE B 1 196 ? -14.023 20.797 6.824 1 98.75 196 ILE B N 1
ATOM 3048 C CA . ILE B 1 196 ? -14.25 21.156 8.219 1 98.75 196 ILE B CA 1
ATOM 3049 C C . ILE B 1 196 ? -15.461 20.406 8.758 1 98.75 196 ILE B C 1
ATOM 3051 O O . ILE B 1 196 ? -16.484 20.281 8.086 1 98.75 196 ILE B O 1
ATOM 3055 N N . ARG B 1 197 ? -15.258 19.812 9.898 1 98.25 197 ARG B N 1
ATOM 3056 C CA . ARG B 1 197 ? -16.406 19.234 10.586 1 98.25 197 ARG B CA 1
ATOM 3057 C C . ARG B 1 197 ? -17.234 20.297 11.281 1 98.25 197 ARG B C 1
ATOM 3059 O O . ARG B 1 197 ? -16.891 20.734 12.391 1 98.25 197 ARG B O 1
ATOM 3066 N N . LYS B 1 198 ? -18.344 20.562 10.719 1 93.94 198 LYS B N 1
ATOM 3067 C CA . LYS B 1 198 ? -19.203 21.594 11.273 1 93.94 198 LYS B CA 1
ATOM 3068 C C . LYS B 1 198 ? -20.125 21.031 12.352 1 93.94 198 LYS B C 1
ATOM 3070 O O . LYS B 1 198 ? -20.5 19.859 12.305 1 93.94 198 LYS B O 1
#

Sequence (396 aa):
MNQHYFTENPESEIKEKRFTESICGSSLTFTSVSGVFSFETKIDRASENLIKNFTPSGMSVLDIGCGYGAIGLYIKSIFPQQNITMIDVNNRALDYTKKNAASNNLSVEALNSNLFTALEGRTFDDIISNPPIAAGKELNTRLITESYEHLSKNGALWLVAFHNKGGSTLKKVMETIFGNVTDVDKSGGVRVYKSIRKMNQHYFTENPESEIKEKRFTESICGSSLTFTSVSGVFSFETKIDRASENLIKNFTPSGMSVLDIGCGYGAIGLYIKSIFPQQNITMIDVNNRALDYTKKNAASNNLSVEALNSNLFTALEGRTFDDIISNPPIAAGKELNTRLITESYEHLSKNGALWLVAFHNKGGSTLKKVMETIFGNVTDVDKSGGVRVYKSIRK

pLDDT: mean 90.91, std 16.87, range [21.92, 98.94]

Nearest PDB structures (foldseek):
  1dus-assembly1_A  TM=9.093E-01  e=4.235E-23  Methanocaldococcus jannaschii
  3dmh-assembly1_A  TM=8.604E-01  e=1.350E-15  Thermus thermophilus HB8
  3dtn-assembly1_A  TM=7.577E-01  e=6.927E-10  Methanosarcina mazei
  6gkz-assembly2_C  TM=7.847E-01  e=2.139E-08  Coptis japonica
  6uak-assembly1_A-2  TM=8.650E-01  e=2.671E-06  Lachnospiraceae bacterium C6A11

Foldseek 3Di:
DDPPPPPVPPCPDWDWDWEWDDAPRDIFIAIATPPWPPRDRDDDPQLSVLQNLDDFQDAEEEEESQFLNVNQLSNCRVPVRHAYEYEDQDVVSQVNVVVRCVRRVHDYHYDYDDQCRVPPPAAGLEYEYQDDQVVDLVSLLCNLQVNLVRYDAFGKYKYKDQCVSRVVVSQVSNCVRQVDKDFSDDDPSMTIIMGTRD/DDPPPPPVPPCPDWDWDWEWDDAPRDIFIAIATPPWPPRDRDDDPQLSVLQNQDDFQDAEEEEESQFLNVNQLSNCRVPVRHAYEYEDQDVVSQVNVVVRCVRRVHDYHYDYDDQCRVPPPAAGQEYEYADDQVVDLVSLLVNLQVNLVRYDAFGKYKYKDQCVSRVVSSQVSNCVRQVDKDFSDDDPSMTIIMGTRD

Organism: Ruminiclostridium cellulolyticum (strain ATCC 35319 / DSM 5812 / JCM 6584 / H10) (NCBI:txid394503)